Protein AF-A0A0S4JEV9-F1 (afdb_monomer_lite)

Secondary structure (DSSP, 8-state):
-BS-SSTT-S----EEEEETTEEEEEETTEEEEEEEGGGEEEEEEE--SSSSEEEEEEEEEEEEEETTEEEEEEEEEEE-S------------HHHHHHHHHHHHHHHHHHHHHHHHHHHHHHHHH--PEE---TT-EEEEESSSSEEEEEE-SSEEEE-SSSS-EEEEGGGEEEEEEE---TT-SEEEEEEEETT-S--EEEEEEEGGGHHHHHHHHHHHT--EEE-SS---HHHHHHHHHH-TT--TTSTTSGGGGS--S---------------------------------------------------------HHHHHHHHHHHHHHT---------PPP------------PPPP----------------------------PPPPPPP--

Structure (mmCIF, N/CA/C/O backbone):
data_AF-A0A0S4JEV9-F1
#
_entry.id   AF-A0A0S4JEV9-F1
#
loop_
_atom_site.group_PDB
_atom_site.id
_atom_site.type_symbol
_atom_site.label_atom_id
_atom_site.label_alt_id
_atom_site.label_comp_id
_atom_site.label_asym_id
_atom_site.label_entity_id
_atom_site.label_seq_id
_atom_site.pdbx_PDB_ins_code
_atom_site.Cartn_x
_atom_site.Cartn_y
_atom_site.Cartn_z
_atom_site.occupancy
_atom_site.B_iso_or_equiv
_atom_site.auth_seq_id
_atom_site.auth_comp_id
_atom_site.auth_asym_id
_atom_site.auth_atom_id
_atom_site.pdbx_PDB_model_num
ATOM 1 N N . MET A 1 1 ? -13.448 4.522 10.150 1.00 85.50 1 MET A N 1
ATOM 2 C CA . MET A 1 1 ? -13.399 4.263 8.690 1.00 85.50 1 MET A CA 1
ATOM 3 C C . MET A 1 1 ? -12.930 5.516 7.967 1.00 85.50 1 MET A C 1
ATOM 5 O O . MET A 1 1 ? -13.384 6.604 8.314 1.00 85.50 1 MET A O 1
ATOM 9 N N . ARG A 1 2 ? -12.052 5.365 6.975 1.00 87.81 2 ARG A N 1
ATOM 10 C CA . ARG A 1 2 ? -11.602 6.427 6.069 1.00 87.81 2 ARG A CA 1
ATOM 11 C C . ARG A 1 2 ? -11.598 5.922 4.607 1.00 87.81 2 ARG A C 1
ATOM 13 O O . ARG A 1 2 ? -11.294 4.747 4.413 1.00 87.81 2 ARG A O 1
ATOM 20 N N . PRO A 1 3 ? -11.925 6.766 3.609 1.00 85.69 3 PRO A N 1
ATOM 21 C CA . PRO A 1 3 ? -12.433 8.131 3.769 1.00 85.69 3 PRO A CA 1
ATOM 22 C C . PRO A 1 3 ? -13.805 8.159 4.466 1.00 85.69 3 PRO A C 1
ATOM 24 O O . PRO A 1 3 ? -14.508 7.153 4.534 1.00 85.69 3 PRO A O 1
ATOM 27 N N . ALA A 1 4 ? -14.164 9.300 5.061 1.00 81.88 4 ALA A N 1
ATOM 28 C CA . ALA A 1 4 ? -15.443 9.437 5.753 1.00 81.88 4 ALA A CA 1
ATOM 29 C C . ALA A 1 4 ? -16.603 9.487 4.732 1.00 81.88 4 ALA A C 1
ATOM 31 O O . ALA A 1 4 ? -16.530 10.271 3.781 1.00 81.88 4 ALA A O 1
ATOM 32 N N . PRO A 1 5 ? -17.698 8.723 4.924 1.00 70.25 5 PRO A N 1
ATOM 33 C CA . PRO A 1 5 ? -18.833 8.702 3.991 1.00 70.25 5 PRO A CA 1
ATOM 34 C C . PRO A 1 5 ? -19.598 10.025 3.904 1.00 70.25 5 PRO A C 1
ATOM 36 O O . PRO A 1 5 ? -20.276 10.296 2.913 1.00 70.25 5 PRO A O 1
ATOM 39 N N . VAL A 1 6 ? -19.513 10.848 4.949 1.00 67.19 6 VAL A N 1
ATOM 40 C CA . VAL A 1 6 ? -20.188 12.143 5.042 1.00 67.19 6 VAL A CA 1
ATOM 41 C C . VAL A 1 6 ? -19.134 13.236 5.166 1.00 67.19 6 VAL A C 1
ATOM 43 O O . VAL A 1 6 ? -18.295 13.207 6.066 1.00 67.19 6 VAL A O 1
ATOM 46 N N . THR A 1 7 ? -19.185 14.210 4.258 1.00 56.88 7 THR A N 1
ATOM 47 C CA . THR A 1 7 ? -18.283 15.365 4.241 1.00 56.88 7 THR A CA 1
ATOM 48 C C . THR A 1 7 ? -18.391 16.155 5.552 1.00 56.88 7 THR A C 1
ATOM 50 O O . THR A 1 7 ? -19.495 16.501 5.965 1.00 56.88 7 THR A O 1
ATOM 53 N N . GLY A 1 8 ? -17.257 16.462 6.191 1.00 53.31 8 GLY A N 1
ATOM 54 C CA . GLY A 1 8 ? -17.187 17.373 7.344 1.00 53.31 8 GLY A CA 1
ATOM 55 C C . GLY A 1 8 ? -17.190 16.727 8.735 1.00 53.31 8 GLY A C 1
ATOM 56 O O . GLY A 1 8 ? -17.093 17.451 9.718 1.00 53.31 8 GLY A O 1
ATOM 57 N N . LYS A 1 9 ? -17.261 15.393 8.853 1.00 54.34 9 LYS A N 1
ATOM 58 C CA . LYS A 1 9 ? -17.031 14.693 10.131 1.00 54.34 9 LYS A CA 1
ATOM 59 C C . LYS A 1 9 ? -15.761 13.850 10.053 1.00 54.34 9 LYS A C 1
ATOM 61 O O . LYS A 1 9 ? -15.729 12.854 9.331 1.00 54.34 9 LYS A O 1
ATOM 66 N N . GLN A 1 10 ? -14.727 14.242 10.799 1.00 52.81 10 GLN A N 1
ATOM 67 C CA . GLN A 1 10 ? -13.609 13.348 11.102 1.00 52.81 10 GLN A CA 1
ATOM 68 C C . GLN A 1 10 ? -14.100 12.193 11.990 1.00 52.81 10 GLN A C 1
ATOM 70 O O . GLN A 1 10 ? -14.986 12.375 12.823 1.00 52.81 10 GLN A O 1
ATOM 75 N N . GLY A 1 11 ? -13.541 10.997 11.786 1.00 60.56 11 GLY A N 1
ATOM 76 C CA . GLY A 1 11 ? -13.763 9.849 12.668 1.00 60.56 11 GLY A CA 1
ATOM 77 C C . GLY A 1 11 ? -15.149 9.207 12.558 1.00 60.56 11 GLY A C 1
ATOM 78 O O . GLY A 1 11 ? -15.899 9.159 13.531 1.00 60.56 11 GLY A O 1
ATOM 79 N N . PHE A 1 12 ? -15.498 8.660 11.387 1.00 75.00 12 PHE A N 1
ATOM 80 C CA . PHE A 1 12 ? -16.708 7.844 11.252 1.00 75.00 12 PHE A CA 1
ATOM 81 C C . PHE A 1 12 ? -16.519 6.501 11.983 1.00 75.00 12 PHE A C 1
ATOM 83 O O . PHE A 1 12 ? -15.891 5.574 11.453 1.00 75.00 12 PHE A O 1
ATOM 90 N N . LYS A 1 13 ? -17.010 6.443 13.230 1.00 85.94 13 LYS A N 1
ATOM 91 C CA . LYS A 1 13 ? -16.994 5.264 14.110 1.00 85.94 13 LYS A CA 1
ATOM 92 C C . LYS A 1 13 ? -18.198 4.366 13.826 1.00 85.94 13 LYS A C 1
ATOM 94 O O . LYS A 1 13 ? -19.297 4.851 13.545 1.00 85.94 13 LYS A O 1
ATOM 99 N N . GLY A 1 14 ? -17.985 3.061 13.888 1.00 90.25 14 GLY A N 1
ATOM 100 C CA . GLY A 1 14 ? -18.983 2.051 13.561 1.00 90.25 14 GLY A CA 1
ATOM 101 C C . GLY A 1 14 ? -18.401 0.647 13.669 1.00 90.25 14 GLY A C 1
ATOM 102 O O . GLY A 1 14 ? -17.211 0.498 13.948 1.00 90.25 14 GLY A O 1
ATOM 103 N N . ASN A 1 15 ? -19.243 -0.352 13.436 1.00 92.12 15 ASN A N 1
ATOM 104 C CA . ASN A 1 15 ? -18.895 -1.762 13.539 1.00 92.12 15 ASN A CA 1
ATOM 105 C C . ASN A 1 15 ? -18.700 -2.350 12.142 1.00 92.12 15 ASN A C 1
ATOM 107 O O . ASN A 1 15 ? -19.473 -2.058 11.227 1.00 92.12 15 ASN A O 1
ATOM 111 N N . LEU A 1 16 ? -17.671 -3.181 11.985 1.00 94.06 16 LEU A N 1
ATOM 112 C CA . LEU A 1 16 ? -17.414 -3.933 10.763 1.00 94.06 16 LEU A CA 1
ATOM 113 C C . LEU A 1 16 ? -17.809 -5.395 10.982 1.00 94.06 16 LEU A C 1
ATOM 115 O O . LEU A 1 16 ? -17.288 -6.055 11.875 1.00 94.06 16 LEU A O 1
ATOM 119 N N . GLU A 1 17 ? -18.719 -5.893 10.155 1.00 94.25 17 GLU A N 1
ATOM 120 C CA . GLU A 1 17 ? -19.277 -7.241 10.243 1.00 94.25 17 GLU A CA 1
ATOM 121 C C . GLU A 1 17 ? -18.925 -8.052 8.989 1.00 94.25 17 GLU A C 1
ATOM 123 O O . GLU A 1 17 ? -18.920 -7.535 7.866 1.00 94.25 17 GLU A O 1
ATOM 128 N N . ILE A 1 18 ? -18.628 -9.337 9.191 1.00 95.31 18 ILE A N 1
ATOM 129 C CA . ILE A 1 18 ? -18.355 -10.314 8.132 1.00 95.31 18 ILE A CA 1
ATOM 130 C C . ILE A 1 18 ? -19.666 -11.006 7.758 1.00 95.31 18 ILE A C 1
ATOM 132 O O . ILE A 1 18 ? -20.362 -11.540 8.620 1.00 95.31 18 ILE A O 1
ATOM 136 N N . HIS A 1 19 ? -19.987 -11.020 6.468 1.00 94.62 19 HIS A N 1
ATOM 137 C CA . HIS A 1 19 ? -21.111 -11.757 5.898 1.00 94.62 19 HIS A CA 1
ATOM 138 C C . HIS A 1 19 ? -20.616 -12.727 4.821 1.00 94.62 19 HIS A C 1
ATOM 140 O O . HIS A 1 19 ? -19.492 -12.622 4.346 1.00 94.62 19 HIS A O 1
ATOM 146 N N . GLU A 1 20 ? -21.482 -13.634 4.367 1.00 91.69 20 GLU A N 1
ATOM 147 C CA . GLU A 1 20 ? -21.152 -14.616 3.318 1.00 91.69 20 GLU A CA 1
ATOM 148 C C . GLU A 1 20 ? -20.650 -13.964 2.014 1.00 91.69 20 GLU A C 1
ATOM 150 O O . GLU A 1 20 ? -19.778 -14.496 1.331 1.00 91.69 20 GLU A O 1
ATOM 155 N N . ASN A 1 21 ? -21.177 -12.783 1.675 1.00 92.81 21 ASN A N 1
ATOM 156 C CA . ASN A 1 21 ? -20.992 -12.166 0.357 1.00 92.81 21 ASN A CA 1
ATOM 157 C C . ASN A 1 21 ? -20.037 -10.962 0.389 1.00 92.81 21 ASN A C 1
ATOM 159 O O . ASN A 1 21 ? -19.720 -10.387 -0.660 1.00 92.81 21 ASN A O 1
ATOM 163 N N . GLY A 1 22 ? -19.653 -10.508 1.580 1.00 94.50 22 GLY A N 1
ATOM 164 C CA . GLY A 1 22 ? -18.969 -9.237 1.750 1.00 94.50 22 GLY A CA 1
ATOM 165 C C . GLY A 1 22 ? -18.832 -8.790 3.198 1.00 94.50 22 GLY A C 1
ATOM 166 O O . GLY A 1 22 ? -19.201 -9.488 4.137 1.00 94.50 22 GLY A O 1
ATOM 167 N N . LEU A 1 23 ? -18.315 -7.580 3.357 1.00 95.12 23 LEU A N 1
ATOM 168 C CA . LEU A 1 23 ? -18.254 -6.863 4.620 1.00 95.12 23 LEU A CA 1
ATOM 169 C C . LEU A 1 23 ? -19.391 -5.852 4.696 1.00 95.12 23 LEU A C 1
ATOM 171 O O . LEU A 1 23 ? -19.733 -5.226 3.692 1.00 95.12 23 LEU A O 1
ATOM 175 N N . ARG A 1 24 ? -19.924 -5.643 5.895 1.00 94.31 24 ARG A N 1
ATOM 176 C CA . ARG A 1 24 ? -20.863 -4.560 6.178 1.00 94.31 24 ARG A CA 1
ATOM 177 C C . ARG A 1 24 ? -20.286 -3.667 7.256 1.00 94.31 24 ARG A C 1
ATOM 179 O O . ARG A 1 24 ? -19.994 -4.126 8.353 1.00 94.31 24 ARG A O 1
ATOM 186 N N . PHE A 1 25 ? -20.154 -2.383 6.955 1.00 93.31 25 PHE A N 1
ATOM 187 C CA . PHE A 1 25 ? -19.841 -1.375 7.954 1.00 93.31 25 PHE A CA 1
ATOM 188 C C . PHE A 1 25 ? -21.123 -0.663 8.381 1.00 93.31 25 PHE A C 1
ATOM 190 O O . PHE A 1 25 ? -21.765 0.007 7.569 1.00 93.31 25 PHE A O 1
ATOM 197 N N . SER A 1 26 ? -21.503 -0.799 9.648 1.00 90.88 26 SER A N 1
ATOM 198 C CA . SER A 1 26 ? -22.681 -0.162 10.233 1.00 90.88 26 SER A CA 1
ATOM 199 C C . SER A 1 26 ? -22.262 0.968 11.176 1.00 90.88 26 SER A C 1
ATOM 201 O O . SER A 1 26 ? -21.322 0.851 11.956 1.00 90.88 26 SER A O 1
ATOM 203 N N . SER A 1 27 ? -22.945 2.108 11.108 1.00 86.88 27 SER A N 1
ATOM 204 C CA . SER A 1 27 ? -22.713 3.232 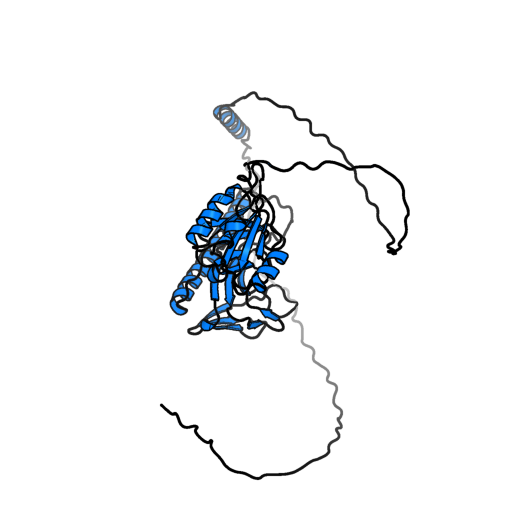12.017 1.00 86.88 27 SER A CA 1
ATOM 205 C C . SER A 1 27 ? -24.030 3.918 12.333 1.00 86.88 27 SER A C 1
ATOM 207 O O . SER A 1 27 ? -24.951 3.926 11.522 1.00 86.88 27 SER A O 1
ATOM 209 N N . ILE A 1 28 ? -24.109 4.539 13.507 1.00 81.00 28 ILE A N 1
ATOM 210 C CA . ILE A 1 28 ? -25.287 5.299 13.945 1.00 81.00 28 ILE A CA 1
ATOM 211 C C . ILE A 1 28 ? -25.513 6.525 13.040 1.00 81.00 28 ILE A C 1
ATOM 213 O O . ILE A 1 28 ? -26.638 6.995 12.888 1.00 81.00 28 ILE A O 1
ATOM 217 N N . ALA A 1 29 ? -24.446 7.057 12.436 1.00 77.31 29 ALA A N 1
ATOM 218 C CA . ALA A 1 29 ? -24.474 8.348 11.758 1.00 77.31 29 ALA A CA 1
ATOM 219 C C . ALA A 1 29 ? -24.713 8.283 10.237 1.00 77.31 29 ALA A C 1
ATOM 221 O O . ALA A 1 29 ? -24.948 9.333 9.637 1.00 77.31 29 ALA A O 1
ATOM 222 N N . ALA A 1 30 ? -24.656 7.110 9.598 1.00 78.00 30 ALA A N 1
ATOM 223 C CA . ALA A 1 30 ? -24.976 6.977 8.174 1.00 78.00 30 ALA A CA 1
ATOM 224 C C . ALA A 1 30 ? -25.552 5.600 7.834 1.00 78.00 30 ALA A C 1
ATOM 226 O O . ALA A 1 30 ? -25.556 4.687 8.655 1.00 78.00 30 ALA A O 1
ATOM 227 N N . ALA A 1 31 ? -26.035 5.470 6.598 1.00 84.88 31 ALA A N 1
ATOM 228 C CA . ALA A 1 31 ? -26.475 4.192 6.058 1.00 84.88 31 ALA A CA 1
ATOM 229 C C . ALA A 1 31 ? -25.335 3.154 6.101 1.00 84.88 31 ALA A C 1
ATOM 231 O O . ALA A 1 31 ? -24.169 3.533 5.938 1.00 84.88 31 ALA A O 1
ATOM 232 N N . PRO A 1 32 ? -25.662 1.865 6.304 1.00 89.00 32 PRO A N 1
ATOM 233 C CA . PRO A 1 32 ? -24.666 0.806 6.266 1.00 89.00 32 PRO A CA 1
ATOM 234 C C . PRO A 1 32 ? -23.995 0.753 4.892 1.00 89.00 32 PRO A C 1
ATOM 236 O O . PRO A 1 32 ? -24.637 0.975 3.863 1.00 89.00 32 PRO A O 1
ATOM 239 N N . ILE A 1 33 ? -22.697 0.471 4.892 1.00 91.06 33 ILE A N 1
ATOM 240 C CA . ILE A 1 33 ? -21.872 0.395 3.688 1.00 91.06 33 ILE A CA 1
ATOM 241 C C . ILE A 1 33 ? -21.503 -1.060 3.458 1.00 91.06 33 ILE A C 1
ATOM 243 O O . ILE A 1 33 ? -20.850 -1.675 4.300 1.00 91.06 33 ILE A O 1
ATOM 247 N N . ASP A 1 34 ? -21.899 -1.579 2.301 1.00 93.62 34 ASP A N 1
ATOM 248 C CA . ASP A 1 34 ? -21.665 -2.966 1.916 1.00 93.62 34 ASP A CA 1
ATOM 249 C C . ASP A 1 34 ? -20.508 -3.051 0.918 1.00 93.62 34 ASP A C 1
ATOM 251 O O . ASP A 1 34 ? -20.527 -2.411 -0.136 1.00 93.62 34 ASP A O 1
ATOM 255 N N . ILE A 1 35 ? -19.506 -3.865 1.242 1.00 95.12 35 ILE A N 1
ATOM 256 C CA . ILE A 1 35 ? -18.326 -4.117 0.415 1.00 95.12 35 ILE A CA 1
ATOM 257 C C . ILE A 1 35 ? -18.345 -5.584 -0.002 1.00 95.12 35 ILE A C 1
ATOM 259 O O . ILE A 1 35 ? -18.065 -6.478 0.792 1.00 95.12 35 ILE A O 1
ATOM 263 N N . LEU A 1 36 ? -18.673 -5.843 -1.264 1.00 95.12 36 LEU A N 1
ATOM 264 C CA . LEU A 1 36 ? -18.756 -7.198 -1.811 1.00 95.12 36 LEU A CA 1
ATOM 265 C C . LEU A 1 36 ? -17.367 -7.813 -2.004 1.00 95.12 36 LEU A C 1
ATOM 267 O O . LEU A 1 36 ? -16.492 -7.184 -2.603 1.00 95.12 36 LEU A O 1
ATOM 271 N N . TYR A 1 37 ? -17.193 -9.085 -1.632 1.00 95.31 37 TYR A N 1
ATOM 272 C CA . TYR A 1 37 ? -15.927 -9.799 -1.850 1.00 95.31 37 TYR A CA 1
ATOM 273 C C . TYR A 1 37 ? -15.534 -9.881 -3.326 1.00 95.31 37 TYR A C 1
ATOM 275 O O . TYR A 1 37 ? -14.351 -9.844 -3.654 1.00 95.31 37 TYR A O 1
ATOM 283 N N . SER A 1 38 ? -16.500 -9.930 -4.244 1.00 94.81 38 SER A N 1
ATOM 284 C CA . SER A 1 38 ? -16.231 -9.941 -5.688 1.00 94.81 38 SER A CA 1
ATOM 285 C C . SER A 1 38 ? -15.448 -8.707 -6.160 1.00 94.81 38 SER A C 1
ATOM 287 O O . SER A 1 38 ? -14.592 -8.828 -7.049 1.00 94.81 38 SER A O 1
ATOM 289 N N . ASN A 1 39 ? -15.702 -7.552 -5.532 1.00 95.38 39 ASN A N 1
ATOM 290 C CA . ASN A 1 39 ? -15.063 -6.277 -5.841 1.00 95.38 39 ASN A CA 1
ATOM 291 C C . ASN A 1 39 ? -13.790 -6.021 -5.020 1.00 95.38 39 ASN A C 1
ATOM 293 O O . ASN A 1 39 ? -13.049 -5.099 -5.338 1.00 95.38 39 ASN A O 1
ATOM 297 N N . VAL A 1 40 ? -13.490 -6.831 -4.001 1.00 95.69 40 VAL A N 1
ATOM 298 C CA . VAL A 1 40 ? -12.237 -6.689 -3.249 1.00 95.69 40 VAL A CA 1
ATOM 299 C C . VAL A 1 40 ? -11.064 -7.199 -4.078 1.00 95.69 40 VAL A C 1
ATOM 301 O O . VAL A 1 40 ? -11.058 -8.339 -4.571 1.00 95.69 40 VAL A O 1
ATOM 304 N N . ARG A 1 41 ? -10.050 -6.347 -4.208 1.00 94.62 41 ARG A N 1
ATOM 305 C CA . ARG A 1 41 ? -8.767 -6.673 -4.813 1.00 94.62 41 ARG A CA 1
ATOM 306 C C . ARG A 1 41 ? -7.830 -7.263 -3.765 1.00 94.62 41 ARG A C 1
ATOM 308 O O . ARG A 1 41 ? -7.560 -8.459 -3.856 1.00 94.62 41 ARG A O 1
ATOM 315 N N . HIS A 1 42 ? -7.459 -6.480 -2.753 1.00 94.75 42 HIS A N 1
ATOM 316 C CA . HIS A 1 42 ? -6.600 -6.909 -1.646 1.00 94.75 42 HIS A CA 1
ATOM 317 C C . HIS A 1 42 ? -7.211 -6.544 -0.295 1.00 94.75 42 HIS A C 1
ATOM 319 O O . HIS A 1 42 ? -7.798 -5.473 -0.136 1.00 94.75 42 HIS A O 1
ATOM 325 N N . PHE A 1 43 ? -7.032 -7.437 0.674 1.00 95.38 43 PHE A N 1
ATOM 326 C CA . PHE A 1 43 ? -7.171 -7.130 2.091 1.00 95.38 43 PHE A CA 1
ATOM 327 C C . PHE A 1 43 ? -5.771 -6.975 2.662 1.00 95.38 43 PHE A C 1
ATOM 329 O O . PHE A 1 43 ? -4.956 -7.872 2.485 1.00 95.38 43 PHE A O 1
ATOM 336 N N . ILE A 1 44 ? -5.501 -5.863 3.330 1.00 94.75 44 ILE A N 1
ATOM 337 C CA . ILE A 1 44 ? -4.208 -5.552 3.932 1.00 94.75 44 ILE A CA 1
ATOM 338 C C . ILE A 1 44 ? -4.457 -5.318 5.413 1.00 94.75 44 ILE A C 1
ATOM 340 O O . ILE A 1 44 ? -5.293 -4.492 5.775 1.00 94.75 44 ILE A O 1
ATOM 344 N N . PHE A 1 45 ? -3.762 -6.055 6.267 1.00 93.25 45 PHE A N 1
ATOM 345 C CA . PHE A 1 45 ? -3.820 -5.865 7.705 1.00 93.25 45 PHE A CA 1
ATOM 346 C C . PHE A 1 45 ? -2.460 -5.405 8.218 1.00 93.25 45 PHE A C 1
ATOM 348 O O . PHE A 1 45 ? -1.504 -6.174 8.211 1.00 93.25 45 PHE A O 1
ATOM 355 N N . GLU A 1 46 ? -2.398 -4.160 8.678 1.00 91.25 46 GLU A N 1
ATOM 356 C CA . GLU A 1 46 ? -1.223 -3.541 9.280 1.00 91.25 46 GLU A CA 1
ATOM 357 C C . GLU A 1 46 ? -1.411 -3.510 10.807 1.00 91.25 46 GLU A C 1
ATOM 359 O O . GLU A 1 46 ? -2.205 -2.706 11.315 1.00 91.25 46 GLU A O 1
ATOM 364 N N . PRO A 1 47 ? -0.760 -4.428 11.549 1.00 89.06 47 PRO A N 1
ATOM 365 C CA . PRO A 1 47 ? -0.762 -4.397 13.001 1.00 89.06 47 PRO A CA 1
ATOM 366 C C . PRO A 1 47 ? 0.008 -3.177 13.494 1.00 89.06 47 PRO A C 1
ATOM 368 O O . PRO A 1 47 ? 1.004 -2.766 12.898 1.00 89.06 47 PRO A O 1
ATOM 371 N N . SER A 1 48 ? -0.415 -2.643 14.630 1.00 83.38 48 SER A N 1
ATOM 372 C CA . SER A 1 48 ? 0.319 -1.571 15.278 1.00 83.38 48 SER A CA 1
ATOM 373 C C . SER A 1 48 ? 1.553 -2.113 15.991 1.00 83.38 48 SER A C 1
ATOM 375 O O . SER A 1 48 ? 1.421 -2.926 16.905 1.00 83.38 48 SER A O 1
ATOM 377 N N . LYS A 1 49 ? 2.744 -1.651 15.601 1.00 74.88 49 LYS A N 1
ATOM 378 C CA . LYS A 1 49 ? 3.988 -1.847 16.370 1.00 74.88 49 LYS A CA 1
ATOM 379 C C . LYS A 1 49 ? 4.445 -0.530 16.993 1.00 74.88 49 LYS A C 1
ATOM 381 O O . LYS A 1 49 ? 4.501 -0.408 18.205 1.00 74.88 49 LYS A O 1
ATOM 386 N N . SER A 1 50 ? 4.723 0.450 16.142 1.00 66.19 50 SER A N 1
ATOM 387 C CA . SER A 1 50 ? 5.135 1.818 16.490 1.00 66.19 50 SER A CA 1
ATOM 388 C C . SER A 1 50 ? 4.180 2.875 15.925 1.00 66.19 50 SER A C 1
ATOM 390 O O . SER A 1 50 ? 4.393 4.074 16.091 1.00 66.19 50 SER A O 1
ATOM 392 N N . THR A 1 51 ? 3.139 2.438 15.216 1.00 70.50 51 THR A N 1
ATOM 393 C CA . THR A 1 51 ? 2.139 3.296 14.591 1.00 70.50 51 THR A CA 1
ATOM 394 C C . THR A 1 51 ? 1.005 3.598 15.570 1.00 70.50 51 THR A C 1
ATOM 396 O O . THR A 1 51 ? 0.728 2.847 16.496 1.00 70.50 51 THR A O 1
ATOM 399 N N . LEU A 1 52 ? 0.315 4.724 15.383 1.00 80.50 52 LEU A N 1
ATOM 400 C CA . LEU A 1 52 ? -0.734 5.161 16.318 1.00 80.50 52 LEU A CA 1
ATOM 401 C C . LEU A 1 52 ? -2.024 4.328 16.221 1.00 80.50 52 LEU A C 1
ATOM 403 O O . LEU A 1 52 ? -2.910 4.452 17.071 1.00 80.50 52 LEU A O 1
ATOM 407 N N . ALA A 1 53 ? -2.168 3.518 15.170 1.00 86.19 53 ALA A N 1
ATOM 408 C CA . ALA A 1 53 ? -3.400 2.816 14.854 1.00 86.19 53 ALA A CA 1
ATOM 409 C C . ALA A 1 53 ? -3.137 1.458 14.203 1.00 86.19 53 ALA A C 1
ATOM 411 O O . ALA A 1 53 ? -2.254 1.300 13.365 1.00 86.19 53 ALA A O 1
ATOM 412 N N . THR A 1 54 ? -3.991 0.497 14.541 1.00 90.94 54 THR A N 1
ATOM 413 C CA . THR A 1 54 ? -4.090 -0.786 13.841 1.00 90.94 54 THR A CA 1
ATOM 414 C C . THR A 1 54 ? -5.029 -0.625 12.649 1.00 90.94 54 THR A C 1
ATOM 416 O O . THR A 1 54 ? -6.139 -0.110 12.819 1.00 90.94 54 THR A O 1
ATOM 419 N N . ILE A 1 55 ? -4.616 -1.040 11.447 1.00 92.88 55 ILE A N 1
ATOM 420 C CA . ILE A 1 55 ? -5.334 -0.735 10.200 1.00 92.88 55 ILE A CA 1
ATOM 421 C C . ILE A 1 55 ? -5.692 -2.017 9.442 1.00 92.88 55 ILE A C 1
ATOM 423 O O . ILE A 1 55 ? -4.841 -2.832 9.108 1.00 92.88 55 ILE A O 1
ATOM 427 N N . LEU A 1 56 ? -6.968 -2.158 9.086 1.00 94.31 56 LEU A N 1
ATOM 428 C CA . LEU A 1 56 ? -7.449 -3.063 8.047 1.00 94.31 56 LEU A CA 1
ATOM 429 C C . LEU A 1 56 ? -7.815 -2.237 6.812 1.00 94.31 56 LEU A C 1
ATOM 431 O O . LEU A 1 56 ? -8.818 -1.520 6.798 1.00 94.31 56 LEU A O 1
ATOM 435 N N . HIS A 1 57 ? -7.012 -2.341 5.767 1.00 95.19 57 HIS A N 1
ATOM 436 C CA . HIS A 1 57 ? -7.222 -1.658 4.503 1.00 95.19 57 HIS A CA 1
ATOM 437 C C . HIS A 1 57 ? -7.766 -2.611 3.434 1.00 95.19 57 HIS A C 1
ATOM 439 O O . HIS A 1 57 ? -7.389 -3.778 3.336 1.00 95.19 57 HIS A O 1
ATOM 445 N N . VAL A 1 58 ? -8.687 -2.101 2.626 1.00 95.75 58 VAL A N 1
ATOM 446 C CA . VAL A 1 58 ? -9.375 -2.810 1.556 1.00 95.75 58 VAL A CA 1
ATOM 447 C C . VAL A 1 58 ? -9.201 -2.008 0.278 1.00 95.75 58 VAL A C 1
ATOM 449 O O . VAL A 1 58 ? -9.700 -0.887 0.173 1.00 95.75 58 VAL A O 1
ATOM 452 N N . THR A 1 59 ? -8.537 -2.612 -0.701 1.00 95.62 59 THR A N 1
ATOM 453 C CA . THR A 1 59 ? -8.466 -2.070 -2.060 1.00 95.62 59 THR A CA 1
ATOM 454 C C . THR A 1 59 ? -9.532 -2.729 -2.922 1.00 95.62 59 THR A C 1
ATOM 456 O O . THR A 1 59 ? -9.775 -3.939 -2.842 1.00 95.62 59 THR A O 1
ATOM 459 N N . LEU A 1 60 ? -10.195 -1.940 -3.756 1.00 95.62 60 LEU A N 1
ATOM 460 C CA . LEU A 1 60 ? -11.269 -2.386 -4.630 1.00 95.62 60 LEU A CA 1
ATOM 461 C C . LEU A 1 60 ? -10.782 -2.490 -6.074 1.00 95.62 60 LEU A C 1
ATOM 463 O O . LEU A 1 60 ? -9.896 -1.767 -6.515 1.00 95.62 60 LEU A O 1
ATOM 467 N N . LYS A 1 61 ? -11.390 -3.396 -6.840 1.00 94.69 61 LYS A N 1
ATOM 468 C CA . LYS A 1 61 ? -11.156 -3.502 -8.287 1.00 94.69 61 LYS A CA 1
ATOM 469 C C . LYS A 1 61 ? -11.842 -2.369 -9.039 1.00 94.69 61 LYS A C 1
ATOM 471 O O . LYS A 1 61 ? -11.317 -1.868 -10.026 1.00 94.69 61 LYS A O 1
ATOM 476 N N . GLN A 1 62 ? -13.048 -2.015 -8.601 1.00 94.50 62 GLN A N 1
ATOM 477 C CA . GLN A 1 62 ? -13.836 -0.921 -9.146 1.00 94.50 62 GLN A CA 1
ATOM 478 C C . GLN A 1 62 ? -14.165 0.076 -8.031 1.00 94.50 62 GLN A C 1
ATOM 480 O O . GLN A 1 62 ? -14.640 -0.354 -6.971 1.00 94.50 62 GLN A O 1
ATOM 485 N N . PRO A 1 63 ? -13.978 1.389 -8.267 1.00 93.75 63 PRO A N 1
ATOM 486 C CA . PRO A 1 63 ? -14.328 2.411 -7.292 1.00 93.75 63 PRO A CA 1
ATOM 487 C C . PRO A 1 63 ? -15.809 2.337 -6.927 1.00 93.75 63 PRO A C 1
ATOM 489 O O . PRO A 1 63 ? -16.676 2.273 -7.804 1.00 93.75 63 PRO A O 1
ATOM 492 N N . MET A 1 64 ? -16.108 2.404 -5.634 1.00 92.12 64 MET A N 1
ATOM 493 C CA . MET A 1 64 ? -17.472 2.485 -5.124 1.00 92.12 64 MET A CA 1
ATOM 494 C C . MET A 1 64 ? -17.823 3.913 -4.712 1.00 92.12 64 MET A C 1
ATOM 496 O O . MET A 1 64 ? -16.955 4.746 -4.447 1.00 92.12 64 MET A O 1
ATOM 500 N N . LEU A 1 65 ? -19.118 4.219 -4.679 1.00 89.75 65 LEU A N 1
ATOM 501 C CA . LEU A 1 65 ? -19.595 5.525 -4.247 1.00 89.75 65 LEU A CA 1
ATOM 502 C C . LEU A 1 65 ? -19.703 5.548 -2.719 1.00 89.75 65 LEU A C 1
ATOM 504 O O . LEU A 1 65 ? -20.504 4.818 -2.139 1.00 89.75 65 LEU A O 1
ATOM 508 N N . LEU A 1 66 ? -18.928 6.416 -2.077 1.00 85.81 66 LEU A N 1
ATOM 509 C CA . LEU A 1 66 ? -18.999 6.676 -0.648 1.00 85.81 66 LEU A CA 1
ATOM 510 C C . LEU A 1 66 ? -19.519 8.105 -0.436 1.00 85.81 66 LEU A C 1
ATOM 512 O O . LEU A 1 66 ? -18.799 9.096 -0.593 1.00 85.81 66 LEU A O 1
ATOM 516 N N . GLY A 1 67 ? -20.819 8.223 -0.162 1.00 82.19 67 GLY A N 1
ATOM 517 C CA . GLY A 1 67 ? -21.501 9.517 -0.113 1.00 82.19 67 GLY A CA 1
ATOM 518 C C . GLY A 1 67 ? -21.493 10.212 -1.476 1.00 82.19 67 GLY A C 1
ATOM 519 O O . GLY A 1 67 ? -22.223 9.817 -2.378 1.00 82.19 67 GLY A O 1
ATOM 520 N N . LYS A 1 68 ? -20.677 11.265 -1.626 1.00 83.38 68 LYS A N 1
ATOM 521 C CA 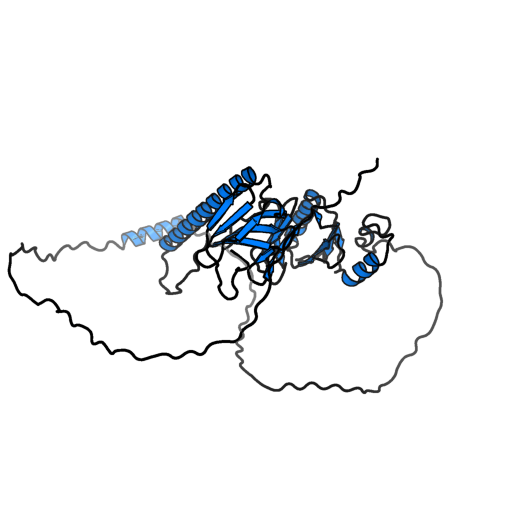. LYS A 1 68 ? -20.522 12.018 -2.889 1.00 83.38 68 LYS A CA 1
ATOM 522 C C . LYS A 1 68 ? -19.228 11.705 -3.645 1.00 83.38 68 LYS A C 1
ATOM 524 O O . LYS A 1 68 ? -19.081 12.148 -4.781 1.00 83.38 68 LYS A O 1
ATOM 529 N N . LYS A 1 69 ? -18.278 11.000 -3.026 1.00 86.69 69 LYS A N 1
ATOM 530 C CA . LYS A 1 69 ? -16.957 10.733 -3.608 1.00 86.69 69 LYS A CA 1
ATOM 531 C C . LYS A 1 69 ? -16.878 9.282 -4.070 1.00 86.69 69 LYS A C 1
ATOM 533 O O . LYS A 1 69 ? -17.389 8.389 -3.401 1.00 86.69 69 LYS A O 1
ATOM 538 N N . LYS A 1 70 ? -16.248 9.050 -5.221 1.00 91.69 70 LYS A N 1
ATOM 539 C CA . LYS A 1 70 ? -15.848 7.702 -5.636 1.00 91.69 70 LYS A CA 1
ATOM 540 C C . LYS A 1 70 ? -14.538 7.362 -4.941 1.00 91.69 70 LYS A C 1
ATOM 542 O O . LYS A 1 70 ? -13.659 8.215 -4.874 1.00 91.69 70 LYS A O 1
ATOM 547 N N . THR A 1 71 ? -14.436 6.152 -4.416 1.00 91.44 71 THR A N 1
ATOM 548 C CA . THR A 1 71 ? -13.241 5.668 -3.729 1.00 91.44 71 THR A CA 1
ATOM 549 C C . THR A 1 71 ? -13.069 4.180 -3.997 1.00 91.44 71 THR A C 1
ATOM 551 O O . THR A 1 71 ? -14.034 3.417 -4.007 1.00 91.44 71 THR A O 1
ATOM 554 N N . ASP A 1 72 ? -11.844 3.788 -4.287 1.00 94.31 72 ASP A N 1
ATOM 555 C CA . ASP A 1 72 ? -11.362 2.420 -4.452 1.00 94.31 72 ASP A CA 1
ATOM 556 C C . ASP A 1 72 ? -10.522 1.952 -3.259 1.00 94.31 72 ASP A C 1
ATOM 558 O O . ASP A 1 72 ? -10.271 0.759 -3.123 1.00 94.31 72 ASP A O 1
ATOM 562 N N . GLU A 1 73 ? -10.160 2.864 -2.363 1.00 93.94 73 GLU A N 1
ATOM 563 C CA . GLU A 1 73 ? -9.381 2.588 -1.165 1.00 93.94 73 GLU A CA 1
ATOM 564 C C . GLU A 1 73 ? -10.173 2.892 0.105 1.00 93.94 73 GLU A C 1
ATOM 566 O O . GLU A 1 73 ? -10.630 4.012 0.345 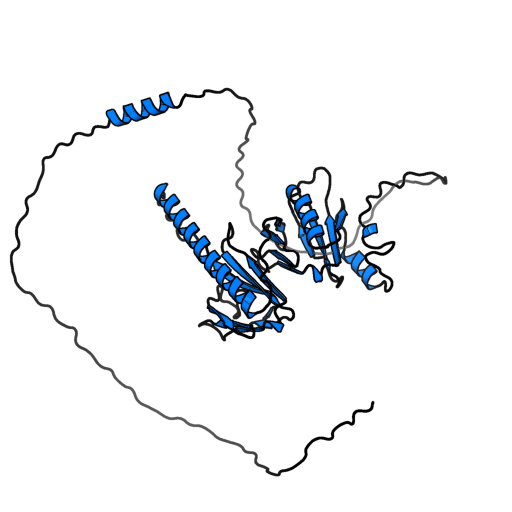1.00 93.94 73 GLU A O 1
ATOM 571 N N . ILE A 1 74 ? -10.325 1.882 0.958 1.00 93.69 74 ILE A N 1
ATOM 572 C CA . ILE A 1 74 ? -11.094 1.986 2.196 1.00 93.69 74 ILE A CA 1
ATOM 573 C C . ILE A 1 74 ? -10.259 1.428 3.336 1.00 93.69 74 ILE A C 1
ATOM 575 O O . ILE A 1 74 ? -9.873 0.269 3.308 1.00 93.69 74 ILE A O 1
ATOM 579 N N . SER A 1 75 ? -10.022 2.218 4.384 1.00 93.31 75 SER A N 1
ATOM 580 C CA . SER A 1 75 ? -9.382 1.727 5.610 1.00 93.31 75 SER A CA 1
ATOM 581 C C . SER A 1 75 ? -10.314 1.783 6.816 1.00 93.31 75 SER A C 1
ATOM 583 O O . SER A 1 75 ? -10.966 2.793 7.105 1.00 93.31 75 SER A O 1
ATOM 585 N N . PHE A 1 76 ? -10.320 0.701 7.576 1.00 93.19 76 PHE A N 1
ATOM 586 C CA . PHE A 1 76 ? -10.861 0.617 8.921 1.00 93.19 76 PHE A CA 1
ATOM 587 C C . PHE A 1 76 ? -9.681 0.642 9.878 1.00 93.19 76 PHE A C 1
ATOM 589 O O . PHE A 1 76 ? -8.729 -0.102 9.692 1.00 93.19 76 PHE A O 1
ATOM 596 N N . TYR A 1 77 ? -9.715 1.528 10.862 1.00 91.81 77 TYR A N 1
ATOM 597 C CA . TYR A 1 77 ? -8.621 1.680 11.806 1.00 91.81 77 TYR A CA 1
ATOM 598 C C . TYR A 1 77 ? -9.179 1.796 13.218 1.00 91.81 77 TYR A C 1
ATOM 600 O O . TYR A 1 77 ? -10.306 2.275 13.401 1.00 91.81 77 TYR A O 1
ATOM 608 N N . ALA A 1 78 ? -8.389 1.337 14.180 1.00 89.62 78 ALA A N 1
ATOM 609 C CA . ALA A 1 78 ? -8.604 1.543 15.600 1.00 89.62 78 ALA A CA 1
ATOM 610 C C . ALA A 1 78 ? -7.360 2.227 16.168 1.00 89.62 78 ALA A C 1
ATOM 612 O O . ALA A 1 78 ? -6.250 1.720 16.001 1.00 89.62 78 ALA A O 1
ATOM 613 N N . ASP A 1 79 ? -7.554 3.381 16.802 1.00 86.25 79 ASP A N 1
ATOM 614 C CA . ASP A 1 79 ? -6.471 4.131 17.435 1.00 86.25 79 ASP A CA 1
ATOM 615 C C . ASP A 1 79 ? -6.012 3.370 18.681 1.00 86.25 79 ASP A C 1
ATOM 617 O O . ASP A 1 79 ? -6.828 3.070 19.557 1.00 86.25 79 ASP A O 1
ATOM 621 N N . VAL A 1 80 ? -4.723 3.036 18.752 1.00 79.44 80 VAL A N 1
ATOM 622 C CA . VAL A 1 80 ? -4.115 2.229 19.827 1.00 79.44 80 VAL A CA 1
ATOM 623 C C . VAL A 1 80 ? -3.171 3.004 20.740 1.00 79.44 80 VAL A C 1
ATOM 625 O O . VAL A 1 80 ? -2.826 2.500 21.802 1.00 79.44 80 VAL A O 1
ATOM 628 N N . MET A 1 81 ? -2.894 4.269 20.422 1.00 68.38 81 MET A N 1
ATOM 629 C CA . MET A 1 81 ? -2.299 5.217 21.367 1.00 68.38 81 MET A CA 1
ATOM 630 C C . MET A 1 81 ? -3.337 6.230 21.853 1.00 68.38 81 MET A C 1
ATOM 632 O O . MET A 1 81 ? -4.203 6.666 21.091 1.00 68.38 81 MET A O 1
ATOM 636 N N . GLU A 1 82 ? -3.327 6.528 23.153 1.00 62.34 82 GLU A N 1
ATOM 637 C CA . GLU A 1 82 ? -4.106 7.639 23.695 1.00 62.34 82 GLU A CA 1
ATOM 638 C C . GLU A 1 82 ? -3.355 8.920 23.315 1.00 62.34 82 GLU A C 1
ATOM 640 O O . GLU A 1 82 ? -2.184 9.079 23.659 1.00 62.34 82 GLU A O 1
ATOM 645 N N . ALA A 1 83 ? -3.980 9.816 22.542 1.00 55.88 83 ALA A N 1
ATOM 646 C CA . ALA A 1 83 ? -3.431 11.158 22.400 1.00 55.88 83 ALA A CA 1
ATOM 647 C C . ALA A 1 83 ? -3.307 11.704 23.823 1.00 55.88 83 ALA A C 1
ATOM 649 O O . ALA A 1 83 ? -4.304 11.719 24.539 1.00 55.88 83 ALA A O 1
ATOM 650 N N . SER A 1 84 ? -2.101 12.062 24.259 1.00 52.91 84 SER A N 1
ATOM 651 C CA . SER A 1 84 ? -1.853 12.548 25.613 1.00 52.91 84 SER A CA 1
ATOM 652 C C . SER A 1 84 ? -2.588 13.877 25.826 1.00 52.91 84 SER A C 1
ATOM 654 O O . SER A 1 84 ? -2.017 14.958 25.685 1.00 52.91 84 SER A O 1
ATOM 656 N N . GLU A 1 85 ? -3.883 13.809 26.119 1.00 47.06 85 GLU A N 1
ATOM 657 C CA . GLU A 1 85 ? -4.747 14.938 26.429 1.00 47.06 85 GLU A CA 1
ATOM 658 C C . GLU A 1 85 ? -4.483 15.341 27.879 1.00 47.06 85 GLU A C 1
ATOM 660 O O . GLU A 1 85 ? -5.218 14.985 28.792 1.00 47.06 85 GLU A O 1
ATOM 665 N N . SER A 1 86 ? -3.357 16.017 28.107 1.00 43.69 86 SER A N 1
ATOM 666 C CA . SER A 1 86 ? -3.176 17.095 29.090 1.00 43.69 86 SER A CA 1
ATOM 667 C C . SER A 1 86 ? -1.685 17.301 29.343 1.00 43.69 86 SER A C 1
ATOM 669 O O . SER A 1 86 ? -1.020 16.552 30.054 1.00 43.69 86 SER A O 1
ATOM 671 N N . VAL A 1 87 ? -1.164 18.399 28.804 1.00 48.62 87 VAL A N 1
ATOM 672 C CA . VAL A 1 87 ? 0.058 19.044 29.296 1.00 48.62 87 VAL A CA 1
ATOM 673 C C . VAL A 1 87 ? -0.303 19.801 30.584 1.00 48.62 87 VAL A C 1
ATOM 675 O O . VAL A 1 87 ? -0.103 21.003 30.701 1.00 48.62 87 VAL A O 1
ATOM 678 N N . GLU A 1 88 ? -0.928 19.128 31.551 1.00 49.84 88 GLU A N 1
ATOM 679 C CA . GLU A 1 88 ? -0.930 19.613 32.927 1.00 49.84 88 GLU A CA 1
ATOM 680 C C . GLU A 1 88 ? 0.263 18.953 33.596 1.00 49.84 88 GLU A C 1
ATOM 682 O O . GLU A 1 88 ? 0.244 17.768 33.917 1.00 49.84 88 GLU A O 1
ATOM 687 N N . SER A 1 89 ? 1.329 19.747 33.704 1.00 52.34 89 SER A N 1
ATOM 688 C CA . SER A 1 89 ? 2.673 19.461 34.210 1.00 52.34 89 SER A CA 1
ATOM 689 C C . SER A 1 89 ? 2.720 18.883 35.630 1.00 52.34 89 SER A C 1
ATOM 691 O O . SER A 1 89 ? 3.383 19.423 36.517 1.00 52.34 89 SER A O 1
ATOM 693 N N . THR A 1 90 ? 2.057 17.760 35.868 1.00 62.41 90 THR A N 1
ATOM 694 C CA . THR A 1 90 ? 2.351 16.893 37.000 1.00 62.41 90 THR A CA 1
ATOM 695 C C . THR A 1 90 ? 3.471 15.986 36.529 1.00 62.41 90 THR A C 1
ATOM 697 O O . THR A 1 90 ? 3.260 15.172 35.634 1.00 62.41 90 THR A O 1
ATOM 700 N N . ARG A 1 91 ? 4.682 16.166 37.075 1.00 63.28 91 ARG A N 1
ATOM 701 C CA . ARG A 1 91 ? 5.794 15.233 36.849 1.00 63.28 91 ARG A CA 1
ATOM 702 C C . ARG A 1 91 ? 5.279 13.832 37.164 1.00 63.28 91 ARG A C 1
ATOM 704 O O . ARG A 1 91 ? 5.046 13.527 38.335 1.00 63.28 91 ARG A O 1
ATOM 711 N N . LYS A 1 92 ? 5.048 13.027 36.127 1.00 64.56 92 LYS A N 1
ATOM 712 C CA . LYS A 1 92 ? 4.729 11.618 36.301 1.00 64.56 92 LYS A CA 1
ATOM 713 C C . LYS A 1 92 ? 5.933 10.999 36.997 1.00 64.56 92 LYS A C 1
ATOM 715 O O . LYS A 1 92 ? 7.081 11.290 36.667 1.00 64.56 92 LYS A O 1
ATOM 720 N N . THR A 1 93 ? 5.674 10.240 38.049 1.00 76.62 93 THR A N 1
ATOM 721 C CA . THR A 1 93 ? 6.746 9.477 38.695 1.00 76.62 93 THR A CA 1
ATOM 722 C C . THR A 1 93 ? 7.170 8.369 37.729 1.00 76.62 93 THR A C 1
ATOM 724 O O . THR A 1 93 ? 6.328 7.901 36.968 1.00 76.62 93 THR A O 1
ATOM 727 N N . ALA A 1 94 ? 8.425 7.912 37.765 1.00 78.06 94 ALA A N 1
ATOM 728 C CA . ALA A 1 94 ? 8.894 6.822 36.894 1.00 78.06 94 ALA A CA 1
ATOM 729 C C . ALA A 1 94 ? 7.978 5.576 36.944 1.00 78.06 94 ALA A C 1
ATOM 731 O O . ALA A 1 94 ? 7.772 4.910 35.938 1.00 78.06 94 ALA A O 1
ATOM 732 N N . GLU A 1 95 ? 7.357 5.311 38.098 1.00 79.56 95 GLU A N 1
ATOM 733 C CA . GLU A 1 95 ? 6.360 4.249 38.286 1.00 79.56 95 GLU A CA 1
ATOM 734 C C . GLU A 1 95 ? 5.047 4.504 37.517 1.00 79.56 95 GLU A C 1
ATOM 736 O O . GLU A 1 95 ? 4.490 3.587 36.925 1.00 79.56 95 GLU A O 1
ATOM 741 N N . GLN A 1 96 ? 4.583 5.757 37.447 1.00 80.25 96 GLN A N 1
ATOM 742 C CA . GLN A 1 96 ? 3.385 6.143 36.687 1.00 80.25 96 GLN A CA 1
ATOM 743 C C . GLN A 1 96 ? 3.628 6.153 35.173 1.00 80.25 96 GLN A C 1
ATOM 745 O O . GLN A 1 96 ? 2.697 5.930 34.402 1.00 80.25 96 GLN A O 1
ATOM 750 N N . GLU A 1 97 ? 4.854 6.453 34.740 1.00 80.81 97 GLU A N 1
ATOM 751 C CA . GLU A 1 97 ? 5.243 6.350 33.329 1.00 80.81 97 GLU A CA 1
ATOM 752 C C . GLU A 1 97 ? 5.313 4.884 32.895 1.00 80.81 97 GLU A C 1
ATOM 754 O O . GLU A 1 97 ? 4.722 4.534 31.877 1.00 80.81 97 GLU A O 1
ATOM 759 N N . MET A 1 98 ? 5.918 4.024 33.720 1.00 79.81 98 MET A N 1
ATOM 760 C CA . MET A 1 98 ? 5.991 2.582 33.470 1.00 79.81 98 MET A CA 1
ATOM 761 C C . MET A 1 98 ? 4.601 1.926 33.438 1.00 79.81 98 MET A C 1
ATOM 763 O O . MET A 1 98 ? 4.313 1.144 32.538 1.00 79.81 98 MET A O 1
ATOM 767 N N . GLU A 1 99 ? 3.703 2.284 34.362 1.00 84.38 99 GLU A N 1
ATOM 768 C CA . GLU A 1 99 ? 2.325 1.767 34.372 1.00 84.38 99 GLU A CA 1
ATOM 769 C C . GLU A 1 99 ? 1.511 2.244 33.154 1.00 84.38 99 GLU A C 1
ATOM 771 O O . GLU A 1 99 ? 0.655 1.520 32.640 1.00 84.38 99 GLU A O 1
ATOM 776 N N . GLN A 1 100 ? 1.746 3.471 32.677 1.00 81.94 100 GLN A N 1
ATOM 777 C CA . GLN A 1 100 ? 1.093 3.968 31.466 1.00 81.94 100 GLN A CA 1
ATOM 778 C C . GLN A 1 100 ? 1.581 3.210 30.226 1.00 81.94 100 GLN A C 1
ATOM 780 O O . GLN A 1 100 ? 0.753 2.817 29.407 1.00 81.94 100 GLN A O 1
ATOM 785 N N . GLU A 1 101 ? 2.889 2.978 30.111 1.00 82.50 101 GLU A N 1
ATOM 786 C CA . GLU A 1 101 ? 3.480 2.219 29.006 1.00 82.50 101 GLU A CA 1
ATOM 787 C C . GLU A 1 101 ? 2.964 0.774 28.974 1.00 82.50 101 GLU A C 1
ATOM 789 O O . GLU A 1 101 ? 2.577 0.286 27.913 1.00 82.50 101 GLU A O 1
ATOM 794 N N . GLU A 1 102 ? 2.859 0.112 30.132 1.00 84.81 102 GLU A N 1
ATOM 795 C CA . GLU A 1 102 ? 2.287 -1.236 30.225 1.00 84.81 102 GLU A CA 1
ATOM 796 C C . GLU A 1 102 ? 0.820 -1.259 29.767 1.00 84.81 102 GLU A C 1
ATOM 798 O O . GLU A 1 102 ? 0.441 -2.098 28.947 1.00 84.81 102 GLU A O 1
ATOM 803 N N . ARG A 1 103 ? -0.001 -0.293 30.209 1.00 83.44 103 ARG A N 1
ATOM 804 C CA . ARG A 1 103 ? -1.404 -0.181 29.768 1.00 83.44 103 ARG A CA 1
ATOM 805 C C . ARG A 1 103 ? -1.534 0.073 28.268 1.00 83.44 103 ARG A C 1
ATOM 807 O O . ARG A 1 103 ? -2.431 -0.487 27.631 1.00 83.44 103 ARG A O 1
ATOM 814 N N . ASP A 1 104 ? -0.671 0.911 27.701 1.00 82.94 104 ASP A N 1
ATOM 815 C CA . ASP A 1 104 ? -0.668 1.186 26.265 1.00 82.94 104 ASP A CA 1
ATOM 816 C C . ASP A 1 104 ? -0.249 -0.063 25.474 1.00 82.94 104 ASP A C 1
ATOM 818 O O . ASP A 1 104 ? -0.914 -0.424 24.499 1.00 82.94 104 ASP A O 1
ATOM 822 N N . GLN A 1 105 ? 0.759 -0.798 25.949 1.00 83.75 105 GLN A N 1
ATOM 823 C CA . GLN A 1 105 ? 1.206 -2.046 25.335 1.00 83.75 105 GLN A CA 1
ATOM 824 C C . GLN A 1 105 ? 0.125 -3.138 25.378 1.00 83.75 105 GLN A C 1
ATOM 826 O O . GLN A 1 105 ? -0.171 -3.753 24.351 1.00 83.75 105 GLN A O 1
ATOM 831 N N . GLU A 1 106 ? -0.535 -3.340 26.522 1.00 86.81 106 GLU A N 1
ATOM 832 C CA . GLU A 1 106 ? -1.650 -4.289 26.644 1.00 86.81 106 GLU A CA 1
ATOM 833 C C . GLU A 1 106 ? -2.797 -3.950 25.683 1.00 86.81 106 GLU A C 1
ATOM 835 O O . GLU A 1 106 ? -3.432 -4.837 25.100 1.00 86.81 106 GLU A O 1
ATOM 840 N N . ARG A 1 107 ? -3.062 -2.656 25.480 1.00 85.38 107 ARG A N 1
ATOM 841 C CA . ARG A 1 107 ? -4.105 -2.180 24.570 1.00 85.38 107 ARG A CA 1
ATOM 842 C C . ARG A 1 107 ? -3.743 -2.396 23.105 1.00 85.38 107 ARG A C 1
ATOM 844 O O . ARG A 1 107 ? -4.614 -2.794 22.320 1.00 85.38 107 ARG A O 1
ATOM 851 N N . ILE A 1 108 ? -2.484 -2.155 22.740 1.00 86.62 108 ILE A N 1
ATOM 852 C CA . ILE A 1 108 ? -1.942 -2.447 21.410 1.00 86.62 108 ILE A CA 1
ATOM 853 C C . ILE A 1 108 ? -2.067 -3.947 21.131 1.00 86.62 108 ILE A C 1
ATOM 855 O O . ILE A 1 108 ? -2.667 -4.335 20.127 1.00 86.62 108 ILE A O 1
ATOM 859 N N . ASP A 1 109 ? -1.593 -4.794 22.044 1.00 88.56 109 ASP A N 1
ATOM 860 C CA . ASP A 1 109 ? -1.612 -6.248 21.882 1.00 88.56 109 ASP A CA 1
ATOM 861 C C . ASP A 1 109 ? -3.036 -6.809 21.843 1.00 88.56 109 ASP A C 1
ATOM 863 O O . ASP A 1 109 ? -3.352 -7.665 21.008 1.00 88.56 109 ASP A O 1
ATOM 867 N N . GLY A 1 110 ? -3.930 -6.286 22.687 1.00 90.31 110 GLY A N 1
ATOM 868 C CA . GLY A 1 110 ? -5.353 -6.609 22.664 1.00 90.31 110 GLY A CA 1
ATOM 869 C C . GLY A 1 110 ? -5.998 -6.276 21.317 1.00 90.31 110 GLY A C 1
ATOM 870 O O . GLY A 1 110 ? -6.611 -7.144 20.691 1.00 90.31 110 GLY A O 1
ATOM 871 N N . THR A 1 111 ? -5.792 -5.053 20.820 1.00 90.12 111 THR A N 1
ATOM 872 C CA . THR A 1 111 ? -6.370 -4.590 19.545 1.00 90.12 111 THR A CA 1
ATOM 873 C C . THR A 1 111 ? -5.798 -5.362 18.354 1.00 90.12 111 THR A C 1
ATOM 875 O O . THR A 1 111 ? -6.546 -5.840 17.497 1.00 90.12 111 THR A O 1
ATOM 878 N N . ASN A 1 112 ? -4.478 -5.560 18.318 1.00 91.31 112 ASN A N 1
ATOM 879 C CA . ASN A 1 112 ? -3.806 -6.358 17.295 1.00 91.31 112 ASN A CA 1
ATOM 880 C C . ASN A 1 112 ? -4.344 -7.789 17.262 1.00 91.31 112 ASN A C 1
ATOM 882 O O . ASN A 1 112 ? -4.586 -8.341 16.187 1.00 91.31 112 ASN A O 1
ATOM 886 N N . ARG A 1 113 ? -4.567 -8.395 18.434 1.00 91.81 113 ARG A N 1
ATOM 887 C CA . ARG A 1 113 ? -5.124 -9.744 18.543 1.00 91.81 113 ARG A CA 1
ATOM 888 C C . ARG A 1 113 ? -6.551 -9.811 18.011 1.00 91.81 113 ARG A C 1
ATOM 890 O O . ARG A 1 113 ? -6.868 -10.753 17.284 1.00 91.81 113 ARG A O 1
ATOM 897 N N . GLU A 1 114 ? -7.400 -8.846 18.347 1.00 91.81 114 GLU A N 1
ATOM 898 C CA . GLU A 1 114 ? -8.773 -8.774 17.836 1.00 91.81 114 GLU A CA 1
ATOM 899 C C . GLU A 1 114 ? -8.804 -8.657 16.312 1.00 91.81 114 GLU A C 1
ATOM 901 O O . GLU A 1 114 ? -9.469 -9.454 15.643 1.00 91.81 114 GLU A O 1
ATOM 906 N N . PHE A 1 115 ? -8.021 -7.737 15.748 1.00 91.81 115 PHE A N 1
ATOM 907 C CA . PHE A 1 115 ? -7.937 -7.580 14.300 1.00 91.81 115 PHE A CA 1
ATOM 908 C C . PHE A 1 115 ? -7.316 -8.804 13.617 1.00 91.81 115 PHE A C 1
ATOM 910 O O . PHE A 1 115 ? -7.780 -9.206 12.552 1.00 91.81 115 PHE A O 1
ATOM 917 N N . ALA A 1 116 ? -6.317 -9.450 14.222 1.00 91.06 116 ALA A N 1
ATOM 918 C CA . ALA A 1 116 ? -5.735 -10.674 13.680 1.00 91.06 116 ALA A CA 1
ATOM 919 C C . ALA A 1 116 ? -6.749 -11.831 13.664 1.00 91.06 116 ALA A C 1
ATOM 921 O O . ALA A 1 116 ? -6.809 -12.588 12.693 1.00 91.06 116 ALA A O 1
ATOM 922 N N . MET A 1 117 ? -7.574 -11.971 14.709 1.00 93.44 117 MET A N 1
ATOM 923 C CA . MET A 1 117 ? -8.675 -12.943 14.726 1.00 93.44 117 MET A CA 1
ATOM 924 C C . MET A 1 117 ? -9.718 -12.618 13.653 1.00 93.44 117 MET A C 1
ATOM 926 O O . MET A 1 117 ? -10.138 -13.517 12.923 1.00 93.44 117 MET A O 1
ATOM 930 N N . PHE A 1 118 ? -10.078 -11.341 13.506 1.00 93.62 118 PHE A N 1
ATOM 931 C CA . PHE A 1 118 ? -10.976 -10.880 12.450 1.00 93.62 118 PHE A CA 1
ATOM 932 C C . PHE A 1 118 ? -10.413 -11.183 11.055 1.00 93.62 118 PHE A C 1
ATOM 934 O O . PHE A 1 118 ? -11.121 -11.733 10.217 1.00 93.62 118 PHE A O 1
ATOM 941 N N . GLY A 1 119 ? -9.130 -10.902 10.814 1.00 91.88 119 GLY A N 1
ATOM 942 C CA . GLY A 1 119 ? -8.445 -11.175 9.550 1.00 91.88 119 GLY A CA 1
ATOM 943 C C . GLY A 1 119 ? -8.381 -12.666 9.213 1.00 91.88 119 GLY A C 1
ATOM 944 O O . GLY A 1 119 ? -8.586 -13.046 8.061 1.00 91.88 119 GLY A O 1
ATOM 945 N N . ARG A 1 120 ? -8.176 -13.534 10.213 1.00 91.94 120 ARG A N 1
ATOM 946 C CA . ARG A 1 120 ? -8.252 -14.995 10.029 1.00 91.94 120 ARG A CA 1
ATOM 947 C C . ARG A 1 120 ? -9.655 -15.434 9.621 1.00 91.94 120 ARG A C 1
ATOM 949 O O . ARG A 1 120 ? -9.799 -16.132 8.625 1.00 91.94 120 ARG A O 1
ATOM 956 N N . HIS A 1 121 ? -10.684 -14.964 10.325 1.00 93.31 121 HIS A N 1
ATOM 957 C CA . HIS A 1 121 ? -12.067 -15.293 9.978 1.00 93.31 121 HIS A CA 1
ATOM 958 C C . HIS A 1 121 ? -12.463 -14.749 8.597 1.00 93.31 121 HIS A C 1
ATOM 960 O O . HIS A 1 121 ? -13.141 -15.422 7.824 1.00 93.31 121 HIS A O 1
ATOM 966 N N . LEU A 1 122 ? -11.985 -13.550 8.255 1.00 92.56 122 LEU A N 1
ATOM 967 C CA . LEU A 1 122 ? -12.175 -12.951 6.941 1.00 92.56 122 LEU A CA 1
ATOM 968 C C . LEU A 1 122 ? -11.553 -13.809 5.839 1.00 92.56 122 LEU A C 1
ATOM 970 O O . LEU A 1 122 ? -12.184 -14.004 4.803 1.00 92.56 122 LEU A O 1
ATOM 974 N N . ASN A 1 123 ? -10.350 -14.340 6.055 1.00 92.69 123 ASN A N 1
ATOM 975 C CA . ASN A 1 123 ? -9.707 -15.253 5.113 1.00 92.69 123 ASN A CA 1
ATOM 976 C C . ASN A 1 123 ? -10.536 -16.534 4.915 1.00 92.69 123 ASN A C 1
ATOM 978 O O . ASN A 1 123 ? -10.772 -16.935 3.776 1.00 92.69 123 ASN A O 1
ATOM 982 N N . ASP A 1 124 ? -11.047 -17.118 6.003 1.00 91.94 124 ASP A N 1
ATOM 983 C CA . ASP A 1 124 ? -11.840 -18.353 5.961 1.00 91.94 124 ASP A CA 1
ATOM 984 C C . ASP A 1 124 ? -13.173 -18.175 5.215 1.00 91.94 124 ASP A C 1
ATOM 986 O O . ASP A 1 124 ? -13.553 -19.026 4.411 1.00 91.94 124 ASP A O 1
ATOM 990 N N . VAL A 1 125 ? -13.881 -17.064 5.452 1.00 92.25 125 VAL A N 1
ATOM 991 C CA . VAL A 1 125 ? -15.199 -16.801 4.842 1.00 92.25 125 VAL A CA 1
ATOM 992 C C . VAL A 1 125 ? -15.072 -16.278 3.412 1.00 92.25 125 VAL A C 1
ATOM 994 O O . VAL A 1 125 ? -15.797 -16.717 2.522 1.00 92.25 125 VAL A O 1
ATOM 997 N N . SER A 1 126 ? -14.157 -15.336 3.169 1.00 89.75 126 SER A N 1
ATOM 998 C CA . SER A 1 126 ? -14.023 -14.707 1.848 1.00 89.75 126 SER A CA 1
ATOM 999 C C . SER A 1 126 ? -13.242 -15.558 0.846 1.00 89.75 126 SER A C 1
ATOM 1001 O O . SER A 1 126 ? -13.305 -15.293 -0.358 1.00 89.75 126 SER A O 1
ATOM 1003 N N . GLY A 1 127 ? -12.457 -16.531 1.326 1.00 88.81 127 GLY A N 1
ATOM 1004 C CA . GLY A 1 127 ? -11.496 -17.284 0.518 1.00 88.81 127 GLY A CA 1
ATOM 1005 C C . GLY A 1 127 ? -10.366 -16.419 -0.057 1.00 88.81 127 GLY A C 1
ATOM 1006 O O . GLY A 1 127 ? -9.650 -16.859 -0.959 1.00 88.81 127 GLY A O 1
ATOM 1007 N N . LYS A 1 128 ? -10.220 -15.172 0.411 1.00 88.06 128 LYS A N 1
ATOM 1008 C CA . LYS A 1 128 ? -9.171 -14.237 -0.001 1.00 88.06 128 LYS A CA 1
ATOM 1009 C C . LYS A 1 128 ? -8.140 -14.095 1.103 1.00 88.06 128 LYS A C 1
ATOM 1011 O O . LYS A 1 128 ? -8.476 -13.745 2.230 1.00 88.06 128 LYS A O 1
ATOM 1016 N N . ARG A 1 129 ? -6.874 -14.252 0.720 1.00 89.69 129 ARG A N 1
ATOM 1017 C CA . ARG A 1 129 ? -5.738 -14.028 1.609 1.00 89.69 129 ARG A CA 1
ATOM 1018 C C . ARG A 1 129 ? -5.723 -12.580 2.095 1.00 89.69 129 ARG A C 1
ATOM 1020 O O . ARG A 1 129 ? -5.800 -11.652 1.291 1.00 89.69 129 ARG A O 1
ATOM 1027 N N . VAL A 1 130 ? -5.611 -12.421 3.409 1.00 91.81 130 VAL A N 1
ATOM 1028 C CA . VAL A 1 130 ? -5.291 -11.142 4.040 1.00 91.81 130 VAL A CA 1
ATOM 1029 C C . VAL A 1 130 ? -3.775 -10.990 4.025 1.00 91.81 130 VAL A C 1
ATOM 1031 O O . VAL A 1 130 ? -3.055 -11.855 4.526 1.00 91.81 130 VAL A O 1
ATOM 1034 N N . GLU A 1 131 ? -3.304 -9.921 3.399 1.00 91.12 131 GLU A N 1
ATOM 1035 C CA . GLU A 1 131 ? -1.896 -9.561 3.313 1.00 91.12 131 GLU A CA 1
ATOM 1036 C C . GLU A 1 131 ? -1.436 -8.953 4.639 1.00 91.12 131 GLU A C 1
ATOM 1038 O O . GLU A 1 131 ? -2.131 -8.131 5.237 1.00 91.12 131 GLU A O 1
ATOM 1043 N N . LEU A 1 132 ? -0.271 -9.396 5.101 1.00 88.69 132 LEU A N 1
ATOM 1044 C CA . LEU A 1 132 ? 0.373 -8.959 6.338 1.00 88.69 132 LEU A CA 1
ATOM 1045 C C . LEU A 1 132 ? 1.730 -8.356 5.977 1.00 88.69 132 LEU A C 1
ATOM 1047 O O . LEU A 1 132 ? 2.348 -8.863 5.031 1.00 88.69 132 LEU A O 1
ATOM 1051 N N . PRO A 1 133 ? 2.230 -7.347 6.716 1.00 83.06 133 PRO A N 1
ATOM 1052 C CA . PRO A 1 133 ? 3.590 -6.869 6.540 1.00 83.06 133 PRO A CA 1
ATOM 1053 C C . PRO A 1 133 ? 4.536 -8.056 6.627 1.00 83.06 133 PRO A C 1
ATOM 1055 O O . PRO A 1 133 ? 4.491 -8.833 7.589 1.00 83.06 133 PRO A O 1
ATOM 1058 N N . SER A 1 134 ? 5.358 -8.245 5.599 1.00 74.00 134 SER A N 1
ATOM 1059 C CA . SER A 1 134 ? 6.380 -9.273 5.683 1.00 74.00 134 SER A CA 1
ATOM 1060 C C . SER A 1 134 ? 7.408 -8.836 6.726 1.00 74.00 134 SER A C 1
ATOM 1062 O O . SER A 1 134 ? 7.864 -7.698 6.727 1.00 74.00 134 SER A O 1
ATOM 1064 N N . ASN A 1 135 ? 7.817 -9.746 7.611 1.00 66.94 135 ASN A N 1
ATOM 1065 C CA . ASN A 1 135 ? 8.849 -9.438 8.611 1.00 66.94 135 ASN A CA 1
ATOM 1066 C C . ASN A 1 135 ? 10.224 -9.125 7.988 1.00 66.94 135 ASN A C 1
ATOM 1068 O O . ASN A 1 135 ? 11.157 -8.816 8.718 1.00 66.94 135 ASN A O 1
ATOM 1072 N N . LYS A 1 136 ? 10.371 -9.287 6.668 1.00 69.75 136 LYS A N 1
ATOM 1073 C CA . LYS A 1 136 ? 11.635 -9.141 5.943 1.00 69.75 136 LYS A CA 1
ATOM 1074 C C . LYS A 1 136 ? 11.764 -7.805 5.215 1.00 69.75 136 LYS A C 1
ATOM 1076 O O . LYS A 1 136 ? 12.878 -7.450 4.860 1.00 69.75 136 LYS A O 1
ATOM 1081 N N . PHE A 1 137 ? 10.659 -7.101 4.968 1.00 83.19 137 PHE A N 1
ATOM 1082 C CA . PHE A 1 137 ? 10.669 -5.875 4.180 1.00 83.19 137 PHE A CA 1
ATOM 1083 C C . PHE A 1 137 ? 9.797 -4.804 4.839 1.00 83.19 137 PHE A C 1
ATOM 1085 O O . PHE A 1 137 ? 8.564 -4.837 4.781 1.00 83.19 137 PHE A O 1
ATOM 1092 N N . GLU A 1 138 ? 10.480 -3.859 5.472 1.00 88.25 138 GLU A N 1
ATOM 1093 C CA . GLU A 1 138 ? 9.931 -2.647 6.065 1.00 88.25 138 GLU A CA 1
ATOM 1094 C C . GLU A 1 138 ? 10.940 -1.532 5.805 1.00 88.25 138 GLU A C 1
ATOM 1096 O O . GLU A 1 138 ? 12.105 -1.642 6.184 1.00 88.25 138 GLU A O 1
ATOM 1101 N N . VAL A 1 139 ? 10.504 -0.501 5.088 1.00 90.44 139 VAL A N 1
ATOM 1102 C CA . VAL A 1 139 ? 11.373 0.575 4.614 1.00 90.44 139 VAL A CA 1
ATOM 1103 C C . VAL A 1 139 ? 10.681 1.901 4.855 1.00 90.44 139 VAL A C 1
ATOM 1105 O O . VAL A 1 139 ? 9.495 2.031 4.581 1.00 90.44 139 VAL A O 1
ATOM 1108 N N . THR A 1 140 ? 11.404 2.902 5.336 1.00 92.19 140 THR A N 1
ATOM 1109 C CA . THR A 1 140 ? 10.858 4.256 5.465 1.00 92.19 140 THR A CA 1
ATOM 1110 C C . THR A 1 140 ? 11.128 5.037 4.185 1.00 92.19 140 THR A C 1
ATOM 1112 O O . THR A 1 140 ? 12.254 5.040 3.699 1.00 92.19 140 THR A O 1
ATOM 1115 N N . GLY A 1 141 ? 10.113 5.710 3.649 1.00 93.00 141 GLY A N 1
ATOM 1116 C CA . GLY A 1 141 ? 10.249 6.554 2.463 1.00 93.00 141 GLY A CA 1
ATOM 1117 C C . GLY A 1 141 ? 9.064 7.497 2.294 1.00 93.00 141 GLY A C 1
ATOM 1118 O O . GLY A 1 141 ? 8.095 7.445 3.056 1.00 93.00 141 GLY A O 1
ATOM 1119 N N . VAL A 1 142 ? 9.133 8.376 1.301 1.00 94.06 142 VAL A N 1
ATOM 1120 C CA . VAL A 1 142 ? 8.082 9.353 1.004 1.00 94.06 142 VAL A CA 1
ATOM 1121 C C . VAL A 1 142 ? 7.265 8.873 -0.189 1.00 94.06 142 VAL A C 1
ATOM 1123 O O . VAL A 1 142 ? 7.776 8.750 -1.299 1.00 94.06 142 VAL A O 1
ATOM 1126 N N . THR A 1 143 ? 5.978 8.609 0.042 1.00 91.38 143 THR A N 1
ATOM 1127 C CA . THR A 1 143 ? 5.018 8.234 -1.016 1.00 91.38 143 THR A CA 1
ATOM 1128 C C . THR A 1 143 ? 4.123 9.401 -1.431 1.00 91.38 143 THR A C 1
ATOM 1130 O O . THR A 1 143 ? 3.660 9.446 -2.570 1.00 91.38 143 THR A O 1
ATOM 1133 N N . PHE A 1 144 ? 3.884 10.360 -0.528 1.00 89.06 144 PHE A N 1
ATOM 1134 C CA . PHE A 1 144 ? 3.091 11.553 -0.815 1.00 89.06 144 PHE A CA 1
ATOM 1135 C C . PHE A 1 144 ? 3.741 12.842 -0.306 1.00 89.06 144 PHE A C 1
ATOM 1137 O O . PHE A 1 144 ? 4.182 13.647 -1.125 1.00 89.06 144 PHE A O 1
ATOM 1144 N N . ARG A 1 145 ? 3.794 13.076 1.014 1.00 88.38 145 ARG A N 1
ATOM 1145 C CA . ARG A 1 145 ? 4.425 14.287 1.579 1.00 88.38 145 ARG A CA 1
ATOM 1146 C C . ARG A 1 145 ? 5.350 14.004 2.748 1.00 88.38 145 ARG A C 1
ATOM 1148 O O . ARG A 1 145 ? 6.295 14.764 2.939 1.00 88.38 145 ARG A O 1
ATOM 1155 N N . ALA A 1 146 ? 5.091 12.961 3.529 1.00 89.81 146 ALA A N 1
ATOM 1156 C CA . ALA A 1 146 ? 5.872 12.643 4.713 1.00 89.81 146 ALA A CA 1
ATOM 1157 C C . ALA A 1 146 ? 6.575 11.290 4.584 1.00 89.81 146 ALA A C 1
ATOM 1159 O O . ALA A 1 146 ? 6.120 10.378 3.892 1.00 89.81 146 ALA A O 1
ATOM 1160 N N . ALA A 1 147 ? 7.694 11.158 5.295 1.00 90.88 147 ALA A N 1
ATOM 1161 C CA . ALA A 1 147 ? 8.364 9.879 5.444 1.00 90.88 147 ALA A CA 1
ATOM 1162 C C . ALA A 1 147 ? 7.468 8.950 6.271 1.00 90.88 147 ALA A C 1
ATOM 1164 O O . ALA A 1 147 ? 7.135 9.246 7.420 1.00 90.88 147 ALA A O 1
ATOM 1165 N N . THR A 1 148 ? 7.055 7.838 5.675 1.00 90.56 148 THR A N 1
ATOM 1166 C CA . THR A 1 148 ? 6.200 6.835 6.308 1.00 90.56 148 THR A CA 1
ATOM 1167 C C . THR A 1 148 ? 6.792 5.443 6.161 1.00 90.56 148 THR A C 1
ATOM 1169 O O . THR A 1 148 ? 7.559 5.202 5.225 1.00 90.56 148 THR A O 1
ATOM 1172 N N . PRO A 1 149 ? 6.468 4.521 7.084 1.00 91.00 149 PRO A N 1
ATOM 1173 C CA . PRO A 1 149 ? 6.820 3.125 6.910 1.00 91.00 149 PRO A CA 1
ATOM 1174 C C . PRO A 1 149 ? 6.043 2.547 5.722 1.00 91.00 149 PRO A C 1
ATOM 1176 O O . PRO A 1 149 ? 4.821 2.681 5.609 1.00 91.00 149 PRO A O 1
ATOM 1179 N N . ILE A 1 150 ? 6.790 1.916 4.830 1.00 92.31 150 ILE A N 1
ATOM 1180 C CA . ILE A 1 150 ? 6.326 1.236 3.633 1.00 92.31 150 ILE A CA 1
ATOM 1181 C C . ILE A 1 150 ? 6.536 -0.249 3.871 1.00 92.31 150 ILE A C 1
ATOM 1183 O O . ILE A 1 150 ? 7.630 -0.711 4.209 1.00 92.31 150 ILE A O 1
ATOM 1187 N N . HIS A 1 151 ? 5.468 -1.002 3.670 1.00 92.12 151 HIS A N 1
ATOM 1188 C CA . HIS A 1 151 ? 5.457 -2.439 3.848 1.00 92.12 151 HIS A CA 1
ATOM 1189 C C . HIS A 1 151 ? 5.158 -3.120 2.521 1.00 92.12 151 HIS A C 1
ATOM 1191 O O . HIS A 1 151 ? 4.436 -2.606 1.665 1.00 92.12 151 HIS A O 1
ATOM 1197 N N . GLY A 1 152 ? 5.713 -4.313 2.359 1.00 90.62 152 GLY A N 1
ATOM 1198 C CA . GLY A 1 152 ? 5.603 -5.085 1.132 1.00 90.62 152 GLY A CA 1
ATOM 1199 C C . GLY A 1 152 ? 5.330 -6.552 1.409 1.00 90.62 152 GLY A C 1
ATOM 1200 O O . GLY A 1 152 ? 5.847 -7.157 2.353 1.00 90.62 152 GLY A O 1
ATOM 1201 N N . SER A 1 153 ? 4.506 -7.117 0.536 1.00 89.50 153 SER A N 1
ATOM 1202 C CA . SER A 1 153 ? 4.261 -8.547 0.375 1.00 89.50 153 SER A CA 1
ATOM 1203 C C . SER A 1 153 ? 4.635 -8.960 -1.052 1.00 89.50 153 SER A C 1
ATOM 1205 O O . SER A 1 153 ? 4.986 -8.119 -1.876 1.00 89.50 153 SER A O 1
ATOM 1207 N N . GLU A 1 154 ? 4.492 -10.241 -1.384 1.00 88.12 154 GLU A N 1
ATOM 1208 C CA . GLU A 1 154 ? 4.688 -10.751 -2.752 1.00 88.12 154 GLU A CA 1
ATOM 1209 C C . GLU A 1 154 ? 3.654 -10.207 -3.763 1.00 88.12 154 GLU A C 1
ATOM 1211 O O . GLU A 1 154 ? 3.823 -10.357 -4.968 1.00 88.12 154 GLU A O 1
ATOM 1216 N N . ARG A 1 155 ? 2.538 -9.619 -3.301 1.00 90.62 155 ARG A N 1
ATOM 1217 C CA . ARG A 1 155 ? 1.387 -9.253 -4.157 1.00 90.62 155 ARG A CA 1
ATOM 1218 C C . ARG A 1 155 ? 1.059 -7.769 -4.173 1.00 90.62 155 ARG A C 1
ATOM 1220 O O . ARG A 1 155 ? 0.434 -7.281 -5.125 1.00 90.62 155 ARG A O 1
ATOM 1227 N N . VAL A 1 156 ? 1.422 -7.067 -3.109 1.00 93.25 156 VAL A N 1
ATOM 1228 C CA . VAL A 1 156 ? 1.099 -5.659 -2.894 1.00 93.25 156 VAL A CA 1
ATOM 1229 C C . VAL A 1 156 ? 2.170 -5.001 -2.030 1.00 93.25 156 VAL A C 1
ATOM 1231 O O . VAL A 1 156 ? 2.662 -5.617 -1.083 1.00 93.25 156 VAL A O 1
ATOM 1234 N N . ILE A 1 157 ? 2.499 -3.759 -2.369 1.00 93.88 157 ILE A N 1
ATOM 1235 C CA . ILE A 1 157 ? 3.270 -2.818 -1.556 1.00 93.88 157 ILE A CA 1
ATOM 1236 C C . ILE A 1 157 ? 2.334 -1.691 -1.115 1.00 93.88 157 ILE A C 1
ATOM 1238 O O . ILE A 1 157 ? 1.429 -1.308 -1.865 1.00 93.88 157 ILE A O 1
ATOM 1242 N N . TRP A 1 158 ? 2.486 -1.207 0.113 1.00 94.25 158 TRP A N 1
ATOM 1243 C CA . TRP A 1 158 ? 1.594 -0.199 0.669 1.00 94.25 158 TRP A CA 1
ATOM 1244 C C . TRP A 1 158 ? 2.266 0.700 1.705 1.00 94.25 158 TRP A C 1
ATOM 1246 O O . TRP A 1 158 ? 3.225 0.309 2.364 1.00 94.25 158 TRP A O 1
ATOM 1256 N N . ALA A 1 159 ? 1.693 1.889 1.880 1.00 93.12 159 ALA A N 1
ATOM 1257 C CA . ALA A 1 159 ? 1.936 2.777 3.007 1.00 93.12 159 ALA A CA 1
ATOM 1258 C C . ALA A 1 159 ? 0.585 3.336 3.468 1.00 93.12 159 ALA A C 1
ATOM 1260 O O . ALA A 1 159 ? -0.110 4.029 2.722 1.00 93.12 159 ALA A O 1
ATOM 1261 N N . LEU A 1 160 ? 0.169 2.984 4.686 1.00 91.62 160 LEU A N 1
ATOM 1262 C CA . LEU A 1 160 ? -1.159 3.330 5.203 1.00 91.62 160 LEU A CA 1
ATOM 1263 C C . LEU A 1 160 ? -1.111 4.398 6.293 1.00 91.62 160 LEU A C 1
ATOM 1265 O O . LEU A 1 160 ? -2.160 4.893 6.702 1.00 91.62 160 LEU A O 1
ATOM 1269 N N . THR A 1 161 ? 0.061 4.780 6.784 1.00 87.56 161 THR A N 1
ATOM 1270 C CA . THR A 1 161 ? 0.134 5.776 7.859 1.00 87.56 161 THR A CA 1
ATOM 1271 C C . THR A 1 161 ? -0.300 7.162 7.360 1.00 87.56 161 THR A C 1
ATOM 1273 O O . THR A 1 161 ? -1.131 7.813 7.997 1.00 87.56 161 THR A O 1
ATOM 1276 N N . GLU A 1 162 ? 0.175 7.582 6.184 1.00 86.62 162 GLU A N 1
ATOM 1277 C CA . GLU A 1 162 ? -0.182 8.866 5.567 1.00 86.62 162 GLU A CA 1
ATOM 1278 C C . GLU A 1 162 ? -1.505 8.797 4.777 1.00 86.62 162 GLU A C 1
ATOM 1280 O O . GLU A 1 162 ? -1.987 7.732 4.383 1.00 86.62 162 GLU A O 1
ATOM 1285 N N . LEU A 1 163 ? -2.134 9.964 4.601 1.00 86.25 163 LEU A N 1
ATOM 1286 C CA . LEU A 1 163 ? -3.299 10.152 3.746 1.00 86.25 163 LEU A CA 1
ATOM 1287 C C . LEU A 1 163 ? -2.969 11.110 2.591 1.00 86.25 163 LEU A C 1
ATOM 1289 O O . LEU A 1 163 ? -2.493 12.214 2.862 1.00 86.25 163 LEU A O 1
ATOM 1293 N N . PRO A 1 164 ? -3.321 10.769 1.337 1.00 90.06 164 PRO A N 1
ATOM 1294 C CA . PRO A 1 164 ? -4.027 9.558 0.898 1.00 90.06 164 PRO A CA 1
ATOM 1295 C C . PRO A 1 164 ? -3.196 8.275 1.100 1.00 90.06 164 PRO A C 1
ATOM 1297 O O . PRO A 1 164 ? -1.972 8.360 1.113 1.00 90.06 164 PRO A O 1
ATOM 1300 N N . PRO A 1 165 ? -3.845 7.110 1.299 1.00 91.50 165 PRO A N 1
ATOM 1301 C CA . PRO A 1 165 ? -3.115 5.858 1.409 1.00 91.50 165 PRO A CA 1
ATOM 1302 C C . PRO A 1 165 ? -2.399 5.559 0.092 1.00 91.50 165 PRO A C 1
ATOM 1304 O O . PRO A 1 165 ? -2.844 5.952 -0.987 1.00 91.50 165 PRO A O 1
ATOM 1307 N N . PHE A 1 166 ? -1.288 4.846 0.197 1.00 93.94 166 PHE A N 1
ATOM 1308 C CA . PHE A 1 166 ? -0.568 4.327 -0.947 1.00 93.94 166 PHE A CA 1
ATOM 1309 C C . PHE A 1 166 ? -0.760 2.818 -1.000 1.00 93.94 166 PHE A C 1
ATOM 1311 O O . PHE A 1 166 ? -0.377 2.113 -0.065 1.00 93.94 166 PHE A O 1
ATOM 1318 N N . THR A 1 167 ? -1.329 2.303 -2.088 1.00 94.44 167 THR A N 1
ATOM 1319 C CA . THR A 1 167 ? -1.339 0.866 -2.367 1.00 94.44 167 THR A CA 1
ATOM 1320 C C . THR A 1 167 ? -1.020 0.599 -3.831 1.00 94.44 167 THR A C 1
ATOM 1322 O O . THR A 1 167 ? -1.588 1.205 -4.738 1.00 94.44 167 THR A O 1
ATOM 1325 N N . LEU A 1 168 ? -0.111 -0.340 -4.081 1.00 94.75 168 LEU A N 1
ATOM 1326 C CA . LEU A 1 168 ? 0.265 -0.731 -5.432 1.00 94.75 168 LEU A CA 1
ATOM 1327 C C . LEU A 1 168 ? 0.349 -2.248 -5.533 1.00 94.75 168 LEU A C 1
ATOM 1329 O O . LEU A 1 168 ? 1.089 -2.914 -4.810 1.00 94.75 168 LEU A O 1
ATOM 1333 N N . SER A 1 169 ? -0.439 -2.821 -6.442 1.00 95.00 169 SER A N 1
ATOM 1334 C CA . SER A 1 169 ? -0.394 -4.258 -6.681 1.00 95.00 169 SER A CA 1
ATOM 1335 C C . SER A 1 169 ? 0.771 -4.609 -7.591 1.00 95.00 169 SER A C 1
ATOM 1337 O O . SER A 1 169 ? 0.862 -4.082 -8.695 1.00 95.00 169 SER A O 1
ATOM 1339 N N . VAL A 1 170 ? 1.553 -5.610 -7.189 1.00 93.69 170 VAL A N 1
ATOM 1340 C CA . VAL A 1 170 ? 2.662 -6.177 -7.972 1.00 93.69 170 VAL A CA 1
ATOM 1341 C C . VAL A 1 170 ? 2.211 -6.581 -9.379 1.00 93.69 170 VAL A C 1
ATOM 1343 O O . VAL A 1 170 ? 2.924 -6.375 -10.350 1.00 93.69 170 VAL A O 1
ATOM 1346 N N . SER A 1 171 ? 0.972 -7.061 -9.526 1.00 93.69 171 SER A N 1
ATOM 1347 C CA . SER A 1 171 ? 0.422 -7.446 -10.832 1.00 93.69 171 SER A CA 1
ATOM 1348 C C . SER A 1 171 ? 0.244 -6.297 -11.838 1.00 93.69 171 SER A C 1
ATOM 1350 O O . SER A 1 171 ? 0.200 -6.571 -13.039 1.00 93.69 171 SER A O 1
ATOM 1352 N N . ASP A 1 172 ? 0.160 -5.042 -11.382 1.00 94.12 172 ASP A N 1
ATOM 1353 C CA . ASP A 1 172 ? 0.054 -3.865 -12.260 1.00 94.12 172 ASP A CA 1
ATOM 1354 C C . ASP A 1 172 ? 1.415 -3.271 -12.624 1.00 94.12 172 ASP A C 1
ATOM 1356 O O . ASP A 1 172 ? 1.487 -2.436 -13.527 1.00 94.12 172 ASP A O 1
ATOM 1360 N N . ILE A 1 173 ? 2.471 -3.681 -11.923 1.00 94.62 173 ILE A N 1
ATOM 1361 C CA . ILE A 1 173 ? 3.836 -3.218 -12.142 1.00 94.62 173 ILE A CA 1
ATOM 1362 C C . ILE A 1 173 ? 4.403 -4.002 -13.324 1.00 94.62 173 ILE A C 1
ATOM 1364 O O . ILE A 1 173 ? 4.273 -5.225 -13.396 1.00 94.62 173 ILE A O 1
ATOM 1368 N N . GLU A 1 174 ? 4.984 -3.282 -14.276 1.00 91.94 174 GLU A N 1
ATOM 1369 C CA . GLU A 1 174 ? 5.741 -3.868 -15.381 1.00 91.94 174 GLU A CA 1
ATOM 1370 C C . GLU A 1 174 ? 7.222 -3.968 -15.017 1.00 91.94 174 GLU A C 1
ATOM 1372 O O . GLU A 1 174 ? 7.859 -4.989 -15.256 1.00 91.94 174 GLU A O 1
ATOM 1377 N N . PHE A 1 175 ? 7.760 -2.899 -14.431 1.00 91.75 175 PHE A N 1
ATOM 1378 C CA . PHE A 1 175 ? 9.186 -2.725 -14.205 1.00 91.75 175 PHE A CA 1
ATOM 1379 C C . PHE A 1 175 ? 9.443 -1.721 -13.067 1.00 91.75 175 PHE A C 1
ATOM 1381 O O . PHE A 1 175 ? 8.591 -0.870 -12.790 1.00 91.75 175 PHE A O 1
ATOM 1388 N N . VAL A 1 176 ? 10.596 -1.821 -12.402 1.00 94.75 176 VAL A N 1
ATOM 1389 C CA . VAL A 1 176 ? 11.004 -0.936 -11.300 1.00 94.75 176 VAL A CA 1
ATOM 1390 C C . VAL A 1 176 ? 12.334 -0.259 -11.627 1.00 94.75 176 VAL A C 1
ATOM 1392 O O . VAL A 1 176 ? 13.336 -0.927 -11.834 1.00 94.75 176 VAL A O 1
ATOM 1395 N N . SER A 1 177 ? 12.374 1.067 -11.634 1.00 93.94 177 SER A N 1
ATOM 1396 C CA . SER A 1 177 ? 13.629 1.815 -11.766 1.00 93.94 177 SER A CA 1
ATOM 1397 C C . SER A 1 177 ? 14.095 2.274 -10.394 1.00 93.94 177 SER A C 1
ATOM 1399 O O . SER A 1 177 ? 13.352 2.974 -9.705 1.00 93.94 177 SER A O 1
ATOM 1401 N N . ILE A 1 178 ? 15.300 1.881 -9.993 1.00 94.88 178 ILE A N 1
ATOM 1402 C CA . ILE A 1 178 ? 15.966 2.400 -8.800 1.00 94.88 178 ILE A CA 1
ATOM 1403 C C . ILE A 1 178 ? 16.901 3.512 -9.268 1.00 94.88 178 ILE A C 1
ATOM 1405 O O . ILE A 1 178 ? 17.780 3.277 -10.087 1.00 94.88 178 ILE A O 1
ATOM 1409 N N . GLU A 1 179 ? 16.691 4.725 -8.780 1.00 93.00 179 GLU A N 1
ATOM 1410 C CA . GLU A 1 179 ? 17.374 5.935 -9.233 1.00 93.00 179 GLU A CA 1
ATOM 1411 C C . GLU A 1 179 ? 18.185 6.568 -8.104 1.00 93.00 179 GLU A C 1
ATOM 1413 O O . GLU A 1 179 ? 17.907 6.359 -6.919 1.00 93.00 179 GLU A O 1
ATOM 1418 N N . ARG A 1 180 ? 19.163 7.399 -8.484 1.00 90.25 180 ARG A N 1
ATOM 1419 C CA . ARG A 1 180 ? 20.083 8.091 -7.566 1.00 90.25 180 ARG A CA 1
ATOM 1420 C C . ARG A 1 180 ? 20.929 7.134 -6.730 1.00 90.25 180 ARG A C 1
ATOM 1422 O O . ARG A 1 180 ? 21.286 7.436 -5.592 1.00 90.25 180 ARG A O 1
ATOM 1429 N N . VAL A 1 181 ? 21.268 5.979 -7.296 1.00 88.69 181 VAL A N 1
ATOM 1430 C CA . VAL A 1 181 ? 22.217 5.052 -6.679 1.00 88.69 181 VAL A CA 1
ATOM 1431 C C . VAL A 1 181 ? 23.626 5.516 -7.046 1.00 88.69 181 VAL A C 1
ATOM 1433 O O . VAL A 1 181 ? 24.166 5.126 -8.069 1.00 88.69 181 VAL A O 1
ATOM 1436 N N . THR A 1 182 ? 24.206 6.403 -6.236 1.00 86.06 182 THR A N 1
ATOM 1437 C CA . THR A 1 182 ? 25.572 6.922 -6.428 1.00 86.06 182 THR A CA 1
ATOM 1438 C C . THR A 1 182 ? 26.449 6.584 -5.236 1.00 86.06 182 THR A C 1
ATOM 1440 O O . THR A 1 182 ? 25.972 6.574 -4.101 1.00 86.06 182 THR A O 1
ATOM 1443 N N . ASP A 1 183 ? 27.738 6.325 -5.438 1.00 76.62 183 ASP A N 1
ATOM 1444 C CA . ASP A 1 183 ? 28.677 6.061 -4.344 1.00 76.62 183 ASP A CA 1
ATOM 1445 C C . ASP A 1 183 ? 28.909 7.323 -3.502 1.00 76.62 183 ASP A C 1
ATOM 1447 O O . ASP A 1 183 ? 29.532 8.284 -3.938 1.00 76.62 183 ASP A O 1
ATOM 1451 N N . GLY A 1 184 ? 28.335 7.341 -2.293 1.00 81.38 184 GLY A N 1
ATOM 1452 C CA . GLY A 1 184 ? 28.279 8.516 -1.411 1.00 81.38 184 GLY A CA 1
ATOM 1453 C C . GLY A 1 184 ? 26.873 9.076 -1.159 1.00 81.38 184 GLY A C 1
ATOM 1454 O O . GLY A 1 184 ? 26.710 9.899 -0.265 1.00 81.38 184 GLY A O 1
ATOM 1455 N N . GLY A 1 185 ? 25.848 8.628 -1.892 1.00 83.50 185 GLY A N 1
ATOM 1456 C CA . GLY A 1 185 ? 24.456 8.976 -1.601 1.00 83.50 185 GLY A CA 1
ATOM 1457 C C . GLY A 1 185 ? 23.904 8.215 -0.391 1.00 83.50 185 GLY A C 1
ATOM 1458 O O . GLY A 1 185 ? 23.995 6.987 -0.341 1.00 83.50 185 GLY A O 1
ATOM 1459 N N . ASP A 1 186 ? 23.287 8.929 0.554 1.00 90.38 186 ASP A N 1
ATOM 1460 C CA . ASP A 1 186 ? 22.626 8.336 1.731 1.00 90.38 186 ASP A CA 1
ATOM 1461 C C . ASP A 1 186 ? 21.206 7.833 1.435 1.00 90.38 186 ASP A C 1
ATOM 1463 O O . ASP A 1 186 ? 20.650 7.016 2.175 1.00 90.38 186 ASP A O 1
ATOM 1467 N N . THR A 1 187 ? 20.607 8.322 0.348 1.00 93.69 187 THR A N 1
ATOM 1468 C CA . THR A 1 187 ? 19.228 8.017 -0.045 1.00 93.69 187 THR A CA 1
ATOM 1469 C C . THR A 1 187 ? 19.136 7.715 -1.530 1.00 93.69 187 THR A C 1
ATOM 1471 O O . THR A 1 187 ? 19.903 8.270 -2.313 1.00 93.69 187 THR A O 1
ATOM 1474 N N . PHE A 1 188 ? 18.177 6.872 -1.899 1.00 94.19 188 PHE A N 1
ATOM 1475 C CA . PHE A 1 188 ? 17.821 6.569 -3.280 1.00 94.19 188 PHE A CA 1
ATOM 1476 C C . PHE A 1 188 ? 16.318 6.756 -3.491 1.00 94.19 188 PHE A C 1
ATOM 1478 O O . PHE A 1 188 ? 15.537 6.773 -2.533 1.00 94.19 188 PHE A O 1
ATOM 1485 N N . ASP A 1 189 ? 15.923 6.879 -4.753 1.00 94.56 189 ASP A N 1
ATOM 1486 C CA . ASP A 1 189 ? 14.526 6.990 -5.155 1.00 94.56 189 ASP A CA 1
ATOM 1487 C C . ASP A 1 189 ? 14.128 5.754 -5.970 1.00 94.56 189 ASP A C 1
ATOM 1489 O O . ASP A 1 189 ? 14.951 5.118 -6.625 1.00 94.56 189 ASP A O 1
ATOM 1493 N N . VAL A 1 190 ? 12.851 5.390 -5.933 1.00 94.94 190 VAL A N 1
ATOM 1494 C CA . VAL A 1 190 ? 12.305 4.272 -6.703 1.00 94.94 190 VAL A CA 1
ATOM 1495 C C . VAL A 1 190 ? 11.125 4.749 -7.521 1.00 94.94 190 VAL A C 1
ATOM 1497 O O . VAL A 1 190 ? 10.191 5.336 -6.987 1.00 94.94 190 VAL A O 1
ATOM 1500 N N . ASN A 1 191 ? 11.114 4.414 -8.805 1.00 95.00 191 ASN A N 1
ATOM 1501 C CA . ASN A 1 191 ? 9.988 4.635 -9.695 1.00 95.00 191 ASN A CA 1
ATOM 1502 C C . ASN A 1 191 ? 9.380 3.301 -10.126 1.00 95.00 191 ASN A C 1
ATOM 1504 O O . ASN A 1 191 ? 9.990 2.512 -10.849 1.00 95.00 191 ASN A O 1
ATOM 1508 N N . PHE A 1 192 ? 8.133 3.062 -9.722 1.00 95.44 192 PHE A N 1
ATOM 1509 C CA . PHE A 1 192 ? 7.356 1.937 -10.224 1.00 95.44 192 PHE A CA 1
ATOM 1510 C C . PHE A 1 192 ? 6.705 2.296 -11.555 1.00 95.44 192 PHE A C 1
ATOM 1512 O O . PHE A 1 192 ? 5.951 3.269 -11.656 1.00 95.44 192 PHE A O 1
ATOM 1519 N N . ILE A 1 193 ? 6.954 1.471 -12.570 1.00 94.44 193 ILE A N 1
ATOM 1520 C CA . ILE A 1 193 ? 6.412 1.651 -13.912 1.00 94.44 193 ILE A CA 1
ATOM 1521 C C . ILE A 1 193 ? 5.186 0.754 -14.083 1.00 94.44 193 ILE A C 1
ATOM 1523 O O . ILE A 1 193 ? 5.319 -0.472 -14.138 1.00 94.44 193 ILE A O 1
ATOM 1527 N N . PRO A 1 194 ? 3.970 1.323 -14.168 1.00 93.94 194 PRO A N 1
ATOM 1528 C CA . PRO A 1 194 ? 2.771 0.526 -14.347 1.00 93.94 194 PRO A CA 1
ATOM 1529 C C . PRO A 1 194 ? 2.621 0.071 -15.801 1.00 93.94 194 PRO A C 1
ATOM 1531 O O . PRO A 1 194 ? 2.916 0.815 -16.736 1.00 93.94 194 PRO A O 1
ATOM 1534 N N . LYS A 1 195 ? 1.975 -1.080 -15.996 1.00 91.12 195 LYS A N 1
ATOM 1535 C CA . LYS A 1 195 ? 1.584 -1.641 -17.308 1.00 91.12 195 LYS A CA 1
ATOM 1536 C C . LYS A 1 195 ? 0.735 -0.721 -18.181 1.00 91.12 195 LYS A C 1
ATOM 1538 O O . LYS A 1 195 ? 0.580 -0.946 -19.372 1.00 91.12 195 LYS A O 1
ATOM 1543 N N . THR A 1 196 ? 0.112 0.293 -17.580 1.00 88.12 196 THR A N 1
ATOM 1544 C CA . THR A 1 196 ? -0.715 1.264 -18.312 1.00 88.12 196 THR A CA 1
ATOM 1545 C C . THR A 1 196 ? 0.118 2.396 -18.930 1.00 88.12 196 THR A C 1
ATOM 1547 O O . THR A 1 196 ? -0.426 3.166 -19.716 1.00 88.12 196 THR A O 1
ATOM 1550 N N . TYR A 1 197 ? 1.396 2.544 -18.549 1.00 87.94 197 TYR A N 1
ATOM 1551 C CA . TYR A 1 197 ? 2.317 3.594 -19.019 1.00 87.94 197 TYR A CA 1
ATOM 1552 C C . TYR A 1 197 ? 1.736 5.020 -18.955 1.00 87.94 197 TYR A C 1
ATOM 1554 O O . TYR A 1 197 ? 1.973 5.855 -19.827 1.00 87.94 197 TYR A O 1
ATOM 1562 N N . LYS A 1 198 ? 0.909 5.302 -17.937 1.00 87.75 198 LYS A N 1
ATOM 1563 C CA . LYS A 1 198 ? 0.284 6.623 -17.743 1.00 87.75 198 LYS A CA 1
ATOM 1564 C C . LYS A 1 198 ? 1.202 7.586 -17.004 1.00 87.75 198 LYS A C 1
ATOM 1566 O O . LYS A 1 198 ? 1.383 8.715 -17.444 1.00 87.75 198 LYS A O 1
ATOM 1571 N N . ALA A 1 199 ? 1.714 7.141 -15.865 1.00 90.25 199 ALA A N 1
ATOM 1572 C CA . ALA A 1 199 ? 2.587 7.898 -14.986 1.00 90.25 199 ALA A CA 1
ATOM 1573 C C . ALA A 1 199 ? 3.433 6.914 -14.176 1.00 90.25 199 ALA A C 1
ATOM 1575 O O . ALA A 1 199 ? 2.964 5.817 -13.868 1.00 90.25 199 ALA A O 1
ATOM 1576 N N . ALA A 1 200 ? 4.657 7.317 -13.850 1.00 92.56 200 ALA A N 1
ATOM 1577 C CA . ALA A 1 200 ? 5.522 6.596 -12.938 1.00 92.56 200 ALA A CA 1
ATOM 1578 C C . ALA A 1 200 ? 5.041 6.898 -11.523 1.00 92.56 200 ALA A C 1
ATOM 1580 O O . ALA A 1 200 ? 4.502 7.976 -11.258 1.00 92.56 200 ALA A O 1
ATOM 1581 N N . ILE A 1 201 ? 5.194 5.925 -10.640 1.00 94.69 201 ILE A N 1
ATOM 1582 C CA . ILE A 1 201 ? 4.773 6.039 -9.252 1.00 94.69 201 ILE A CA 1
ATOM 1583 C C . ILE A 1 201 ? 6.050 6.114 -8.408 1.00 94.69 201 ILE A C 1
ATOM 1585 O O . ILE A 1 201 ? 6.679 5.071 -8.205 1.00 94.69 201 ILE A O 1
ATOM 1589 N N . PRO A 1 202 ? 6.462 7.320 -7.975 1.00 94.06 202 PRO A N 1
ATOM 1590 C CA . PRO A 1 202 ? 7.689 7.503 -7.219 1.00 94.06 202 PRO A CA 1
ATOM 1591 C C . PRO A 1 202 ? 7.504 7.138 -5.744 1.00 94.06 202 PRO A C 1
ATOM 1593 O O . PRO A 1 202 ? 6.465 7.413 -5.142 1.00 94.06 202 PRO A O 1
ATOM 1596 N N . ILE A 1 203 ? 8.555 6.585 -5.156 1.00 95.00 203 ILE A N 1
ATOM 1597 C CA . ILE A 1 203 ? 8.807 6.549 -3.720 1.00 95.00 203 ILE A CA 1
ATOM 1598 C C . ILE A 1 203 ? 10.193 7.148 -3.518 1.00 95.00 203 ILE A C 1
ATOM 1600 O O . ILE A 1 203 ? 11.171 6.613 -4.035 1.00 95.00 203 ILE A O 1
ATOM 1604 N N . THR A 1 204 ? 10.278 8.260 -2.799 1.00 94.06 204 THR A N 1
ATOM 1605 C CA . THR A 1 204 ? 11.522 9.029 -2.681 1.00 94.06 204 THR A CA 1
ATOM 1606 C C . THR A 1 204 ? 12.116 8.967 -1.281 1.00 94.06 204 THR A C 1
ATOM 1608 O O . THR A 1 204 ? 11.440 8.590 -0.319 1.00 94.06 204 THR A O 1
ATOM 1611 N N . ILE A 1 205 ? 13.385 9.368 -1.159 1.00 92.94 205 ILE A N 1
A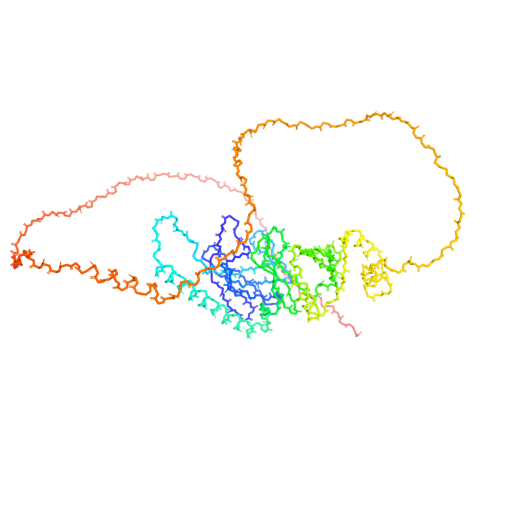TOM 1612 C CA . ILE A 1 205 ? 14.095 9.511 0.124 1.00 92.94 205 ILE A CA 1
ATOM 1613 C C . ILE A 1 205 ? 14.119 8.180 0.896 1.00 92.94 205 ILE A C 1
ATOM 1615 O O . ILE A 1 205 ? 13.842 8.118 2.095 1.00 92.94 205 ILE A O 1
ATOM 1619 N N . ILE A 1 206 ? 14.424 7.085 0.200 1.00 94.25 206 ILE A N 1
ATOM 1620 C CA . ILE A 1 206 ? 14.603 5.783 0.837 1.00 94.25 206 ILE A CA 1
ATOM 1621 C C . ILE A 1 206 ? 16.054 5.676 1.330 1.00 94.25 206 ILE A C 1
ATOM 1623 O O . ILE A 1 206 ? 16.967 5.896 0.533 1.00 94.25 206 ILE A O 1
ATOM 1627 N N . PRO A 1 207 ? 16.317 5.319 2.602 1.00 93.25 207 PRO A N 1
ATOM 1628 C CA . PRO A 1 207 ? 17.677 5.145 3.103 1.00 93.25 207 PRO A CA 1
ATOM 1629 C C . PRO A 1 207 ? 18.439 4.067 2.332 1.00 93.25 207 PRO A C 1
ATOM 1631 O O . PRO A 1 207 ? 17.946 2.949 2.178 1.00 93.25 207 PRO A O 1
ATOM 1634 N N . ARG A 1 208 ? 19.686 4.345 1.932 1.00 90.69 208 ARG A N 1
ATOM 1635 C CA . ARG A 1 208 ? 20.539 3.389 1.201 1.00 90.69 208 ARG A CA 1
ATOM 1636 C C . ARG A 1 208 ? 20.765 2.077 1.948 1.00 90.69 208 ARG A C 1
ATOM 1638 O O . ARG A 1 208 ? 20.921 1.039 1.312 1.00 90.69 208 ARG A O 1
ATOM 1645 N N . SER A 1 209 ? 20.708 2.086 3.279 1.00 92.12 209 SER A N 1
ATOM 1646 C CA . SER A 1 209 ? 20.760 0.866 4.098 1.00 92.12 209 SER A CA 1
ATOM 1647 C C . SER A 1 209 ? 19.674 -0.157 3.739 1.00 92.12 209 SER A C 1
ATOM 1649 O O . SER A 1 209 ? 19.870 -1.350 3.946 1.00 92.12 209 SER A O 1
ATOM 1651 N N . CYS A 1 210 ? 18.551 0.296 3.174 1.00 91.31 210 CYS A N 1
ATOM 1652 C CA . CYS A 1 210 ? 17.424 -0.539 2.768 1.00 91.31 210 CYS A CA 1
ATOM 1653 C C . CYS A 1 210 ? 17.496 -0.998 1.301 1.00 91.31 210 CYS A C 1
ATOM 1655 O O . CYS A 1 210 ? 16.609 -1.728 0.863 1.00 91.31 210 CYS A O 1
ATOM 1657 N N . LEU A 1 211 ? 18.520 -0.590 0.538 1.00 91.88 211 LEU A N 1
ATOM 1658 C CA . LEU A 1 211 ? 18.631 -0.869 -0.898 1.00 91.88 211 LEU A CA 1
ATOM 1659 C C . LEU A 1 211 ? 18.629 -2.373 -1.192 1.00 91.88 211 LEU A C 1
ATOM 1661 O O . LEU A 1 211 ? 17.840 -2.840 -2.008 1.00 91.88 211 LEU A O 1
ATOM 1665 N N . GLU A 1 212 ? 19.461 -3.139 -0.488 1.00 91.88 212 GLU A N 1
ATOM 1666 C CA . GLU A 1 212 ? 19.555 -4.586 -0.713 1.00 91.88 212 GLU A CA 1
ATOM 1667 C C . GLU A 1 212 ? 18.260 -5.302 -0.317 1.00 91.88 212 GLU A C 1
ATOM 1669 O O . GLU A 1 212 ? 17.753 -6.144 -1.052 1.00 91.88 212 GLU A O 1
ATOM 1674 N N . SER A 1 213 ? 17.643 -4.885 0.793 1.00 91.31 213 SER A N 1
ATOM 1675 C CA . SER A 1 213 ? 16.334 -5.404 1.207 1.00 91.31 213 SER A CA 1
ATOM 1676 C C . SER A 1 213 ? 15.239 -5.102 0.179 1.00 91.31 213 SER A C 1
ATOM 1678 O O . SER A 1 213 ? 14.326 -5.907 -0.009 1.00 91.31 213 SER A O 1
ATOM 1680 N N . PHE A 1 214 ? 15.328 -3.959 -0.506 1.00 92.38 214 PHE A N 1
ATOM 1681 C CA . PHE A 1 214 ? 14.414 -3.589 -1.581 1.00 92.38 214 PHE A CA 1
ATOM 1682 C C . PHE A 1 214 ? 14.618 -4.437 -2.841 1.00 92.38 214 PHE A C 1
ATOM 1684 O O . PHE A 1 214 ? 13.636 -4.905 -3.423 1.00 92.38 214 PHE A O 1
ATOM 1691 N N . LYS A 1 215 ? 15.871 -4.697 -3.231 1.00 93.00 215 LYS A N 1
ATOM 1692 C CA . LYS A 1 215 ? 16.204 -5.605 -4.341 1.00 93.00 215 LYS A CA 1
ATOM 1693 C C . LYS A 1 215 ? 15.718 -7.026 -4.058 1.00 93.00 215 LYS A C 1
ATOM 1695 O O . LYS A 1 215 ? 15.010 -7.602 -4.884 1.00 93.00 215 LYS A O 1
ATOM 1700 N N . ASP A 1 216 ? 15.987 -7.546 -2.862 1.00 92.31 216 ASP A N 1
ATOM 1701 C CA . ASP A 1 216 ? 15.500 -8.853 -2.410 1.00 92.31 216 ASP A CA 1
ATOM 1702 C C . ASP A 1 216 ? 13.972 -8.951 -2.468 1.00 92.31 216 ASP A C 1
ATOM 1704 O O . ASP A 1 216 ? 13.418 -9.962 -2.911 1.00 92.31 216 ASP A O 1
ATOM 1708 N N . TRP A 1 217 ? 13.267 -7.893 -2.051 1.00 92.25 217 TRP A N 1
ATOM 1709 C CA . TRP A 1 217 ? 11.812 -7.837 -2.161 1.00 92.25 217 TRP A CA 1
ATOM 1710 C C . TRP A 1 217 ? 11.344 -7.840 -3.622 1.00 92.25 217 TRP A C 1
ATOM 1712 O O . TRP A 1 217 ? 10.422 -8.591 -3.946 1.00 92.25 217 TRP A O 1
ATOM 1722 N N . CYS A 1 218 ? 11.986 -7.075 -4.513 1.00 92.44 218 CYS A N 1
ATOM 1723 C CA . CYS A 1 218 ? 11.665 -7.086 -5.943 1.00 92.44 218 CYS A CA 1
ATOM 1724 C C . CYS A 1 218 ? 11.816 -8.493 -6.533 1.00 92.44 218 CYS A C 1
ATOM 1726 O O . CYS A 1 218 ? 10.902 -8.982 -7.198 1.00 92.44 218 CYS A O 1
ATOM 1728 N N . LEU A 1 219 ? 12.917 -9.183 -6.220 1.00 91.94 219 LEU A N 1
ATOM 1729 C CA . LEU A 1 219 ? 13.160 -10.558 -6.659 1.00 91.94 219 LEU A CA 1
ATOM 1730 C C . LEU A 1 219 ? 12.114 -11.531 -6.099 1.00 91.94 219 LEU A C 1
ATOM 1732 O O . LEU A 1 219 ? 11.579 -12.355 -6.842 1.00 91.94 219 LEU A O 1
ATOM 1736 N N . ALA A 1 220 ? 11.767 -11.413 -4.815 1.00 90.88 220 ALA A N 1
ATOM 1737 C CA . ALA A 1 220 ? 10.738 -12.240 -4.183 1.00 90.88 220 ALA A CA 1
ATOM 1738 C C . ALA A 1 220 ? 9.333 -11.996 -4.766 1.00 90.88 220 ALA A C 1
ATOM 1740 O O . ALA A 1 220 ? 8.537 -12.928 -4.872 1.00 90.88 220 ALA A O 1
ATOM 1741 N N . ALA A 1 221 ? 9.033 -10.759 -5.168 1.00 90.25 221 ALA A N 1
ATOM 1742 C CA . ALA A 1 221 ? 7.793 -10.385 -5.842 1.00 90.25 221 ALA A CA 1
ATOM 1743 C C . ALA A 1 221 ? 7.776 -10.765 -7.339 1.00 90.25 221 ALA A C 1
ATOM 1745 O O . ALA A 1 221 ? 6.722 -10.697 -7.974 1.00 90.25 221 ALA A O 1
ATOM 1746 N N . GLY A 1 222 ? 8.916 -11.179 -7.907 1.00 91.00 222 GLY A N 1
ATOM 1747 C CA . GLY A 1 222 ? 9.057 -11.491 -9.331 1.00 91.00 222 GLY A CA 1
ATOM 1748 C C . GLY A 1 222 ? 9.075 -10.251 -10.228 1.00 91.00 222 GLY A C 1
ATOM 1749 O O . GLY A 1 222 ? 8.579 -10.305 -11.353 1.00 91.00 222 GLY A O 1
ATOM 1750 N N . LEU A 1 223 ? 9.597 -9.132 -9.721 1.00 92.56 223 LEU A N 1
ATOM 1751 C CA . LEU A 1 223 ? 9.736 -7.867 -10.435 1.00 92.56 223 LEU A CA 1
ATOM 1752 C C . LEU A 1 223 ? 11.155 -7.702 -10.986 1.00 92.56 223 LEU A C 1
ATOM 1754 O O . LEU A 1 223 ? 12.138 -7.969 -10.297 1.00 92.56 223 LEU A O 1
ATOM 1758 N N . TYR A 1 224 ? 11.245 -7.206 -12.218 1.00 91.31 224 TYR A N 1
ATOM 1759 C CA . TYR A 1 224 ? 12.506 -6.766 -12.809 1.00 91.31 224 TYR A CA 1
ATOM 1760 C C . TYR A 1 224 ? 12.824 -5.341 -12.366 1.00 91.31 224 TYR A C 1
ATOM 1762 O O . TYR A 1 224 ? 11.916 -4.506 -12.290 1.00 91.31 224 TYR A O 1
ATOM 1770 N N . TYR A 1 225 ? 14.105 -5.070 -12.122 1.00 93.19 225 TYR A N 1
ATOM 1771 C CA . TYR A 1 225 ? 14.584 -3.741 -11.768 1.00 93.19 225 TYR A CA 1
ATOM 1772 C C . TYR A 1 225 ? 15.858 -3.351 -12.529 1.00 93.19 225 TYR A C 1
ATOM 1774 O O . TYR A 1 225 ? 16.588 -4.228 -12.992 1.00 93.19 225 TYR A O 1
ATOM 1782 N N . THR A 1 226 ? 16.113 -2.047 -12.657 1.00 91.88 226 THR A N 1
ATOM 1783 C CA . THR A 1 226 ? 17.421 -1.481 -13.042 1.00 91.88 226 THR A CA 1
ATOM 1784 C C . THR A 1 226 ? 17.902 -0.530 -11.964 1.00 91.88 226 THR A C 1
ATOM 1786 O O . THR A 1 226 ? 17.116 -0.046 -11.146 1.00 91.88 226 THR A O 1
ATOM 1789 N N . GLU A 1 227 ? 19.195 -0.256 -11.992 1.00 91.19 227 GLU A N 1
ATOM 1790 C CA . GLU A 1 227 ? 19.853 0.708 -11.127 1.00 91.19 227 GLU A CA 1
ATOM 1791 C C . GLU A 1 227 ? 20.394 1.823 -12.002 1.00 91.19 227 GLU A C 1
ATOM 1793 O O . GLU A 1 227 ? 21.028 1.552 -13.014 1.00 91.19 227 GLU A O 1
ATOM 1798 N N . ASN A 1 228 ? 20.094 3.056 -11.617 1.00 89.38 228 ASN A N 1
ATOM 1799 C CA . ASN A 1 228 ? 20.454 4.254 -12.347 1.00 89.38 228 ASN A CA 1
ATOM 1800 C C . ASN A 1 228 ? 21.060 5.260 -11.370 1.00 89.38 228 ASN A C 1
ATOM 1802 O O . ASN A 1 228 ? 20.514 5.523 -10.290 1.00 89.38 228 ASN A O 1
ATOM 1806 N N . SER A 1 229 ? 22.173 5.865 -11.768 1.00 87.19 229 SER A N 1
ATOM 1807 C CA . SER A 1 229 ? 22.829 6.943 -11.025 1.00 87.19 229 SER A CA 1
ATOM 1808 C C . SER A 1 229 ? 22.040 8.261 -11.116 1.00 87.19 229 SER A C 1
ATOM 1810 O O . SER A 1 229 ? 22.048 9.063 -10.179 1.00 87.19 229 SER A O 1
ATOM 1812 N N . VAL A 1 230 ? 21.278 8.453 -12.200 1.00 87.69 230 VAL A N 1
ATOM 1813 C CA . VAL A 1 230 ? 20.526 9.679 -12.521 1.00 87.69 230 VAL A CA 1
ATOM 1814 C C . VAL A 1 230 ? 19.010 9.451 -12.468 1.00 87.69 230 VAL A C 1
ATOM 1816 O O . VAL A 1 230 ? 18.515 8.340 -12.666 1.00 87.69 230 VAL A O 1
ATOM 1819 N N . ASN A 1 231 ? 18.248 10.518 -12.204 1.00 87.50 231 ASN A N 1
ATOM 1820 C CA . ASN A 1 231 ? 16.791 10.488 -12.305 1.00 87.50 231 ASN A CA 1
ATOM 1821 C C . ASN A 1 231 ? 16.310 10.504 -13.757 1.00 87.50 231 ASN A C 1
ATOM 1823 O O . ASN A 1 231 ? 16.686 11.368 -14.550 1.00 87.50 231 ASN A O 1
ATOM 1827 N N . ILE A 1 232 ? 15.392 9.599 -14.083 1.00 88.50 232 ILE A N 1
ATOM 1828 C CA . ILE A 1 232 ? 14.878 9.449 -15.441 1.00 88.50 232 ILE A CA 1
ATOM 1829 C C . ILE A 1 232 ? 13.620 10.299 -15.638 1.00 88.50 232 ILE A C 1
ATOM 1831 O O . ILE A 1 232 ? 12.671 10.266 -14.852 1.00 88.50 232 ILE A O 1
ATOM 1835 N N . HIS A 1 233 ? 13.555 11.022 -16.758 1.00 89.00 233 HIS A N 1
ATOM 1836 C CA . HIS A 1 233 ? 12.363 11.782 -17.131 1.00 89.00 233 HIS A CA 1
ATOM 1837 C C . HIS A 1 233 ? 11.297 10.897 -17.815 1.00 89.00 233 HIS A C 1
ATOM 1839 O O . HIS A 1 233 ? 11.120 10.886 -19.040 1.00 89.00 233 HIS A O 1
ATOM 1845 N N . TRP A 1 234 ? 10.526 10.174 -16.998 1.00 90.81 234 TRP A N 1
ATOM 1846 C CA . TRP A 1 234 ? 9.531 9.181 -17.432 1.00 90.81 234 TRP A CA 1
ATOM 1847 C C . TRP A 1 234 ? 8.436 9.703 -18.369 1.00 90.81 234 TRP A C 1
ATOM 1849 O O . TRP A 1 234 ? 7.933 8.959 -19.211 1.00 90.81 234 TRP A O 1
ATOM 1859 N N . ALA A 1 235 ? 8.056 10.980 -18.271 1.00 88.19 235 ALA A N 1
ATOM 1860 C CA . ALA A 1 235 ? 6.976 11.533 -19.089 1.00 88.19 235 ALA A CA 1
ATOM 1861 C C . ALA A 1 235 ? 7.306 11.546 -20.593 1.00 88.19 235 ALA A C 1
ATOM 1863 O O . ALA A 1 235 ? 6.397 11.402 -21.413 1.00 88.19 235 ALA A O 1
ATOM 1864 N N . GLY A 1 236 ? 8.584 11.707 -20.956 1.00 86.38 236 GLY A N 1
ATOM 1865 C CA . GLY A 1 236 ? 9.044 11.615 -22.346 1.00 86.38 236 GLY A CA 1
ATOM 1866 C C . GLY A 1 236 ? 9.034 10.169 -22.838 1.00 86.38 236 GLY A C 1
ATOM 1867 O O . GLY A 1 236 ? 8.431 9.863 -23.865 1.00 86.38 236 GLY A O 1
ATOM 1868 N N . ILE A 1 237 ? 9.596 9.266 -22.034 1.00 87.44 237 ILE A N 1
ATOM 1869 C CA . ILE A 1 237 ? 9.671 7.833 -22.338 1.00 87.44 237 ILE A CA 1
ATOM 1870 C C . ILE A 1 237 ? 8.273 7.239 -22.532 1.00 87.44 237 ILE A C 1
ATOM 1872 O O . ILE A 1 237 ? 8.023 6.562 -23.524 1.00 87.44 237 ILE A O 1
ATOM 1876 N N . PHE A 1 238 ? 7.311 7.551 -21.658 1.00 90.69 238 PHE A N 1
ATOM 1877 C CA . PHE A 1 238 ? 5.944 7.045 -21.811 1.00 90.69 238 PHE A CA 1
ATOM 1878 C C . PHE A 1 238 ? 5.221 7.551 -23.050 1.00 90.69 238 PHE A C 1
ATOM 1880 O O . PHE A 1 238 ? 4.255 6.914 -23.463 1.00 90.69 238 PHE A O 1
ATOM 1887 N N . LYS A 1 239 ? 5.593 8.705 -23.615 1.00 88.56 239 LYS A N 1
ATOM 1888 C CA . LYS A 1 239 ? 5.026 9.139 -24.900 1.00 88.56 239 LYS A CA 1
ATOM 1889 C C . LYS A 1 239 ? 5.545 8.229 -26.009 1.00 88.56 239 LYS A C 1
ATOM 1891 O O . LYS A 1 239 ? 4.738 7.579 -26.658 1.00 88.56 239 LYS A O 1
ATOM 1896 N N . ASN A 1 240 ? 6.864 8.062 -26.091 1.00 87.12 240 ASN A N 1
ATOM 1897 C CA . ASN A 1 240 ? 7.507 7.202 -27.086 1.00 87.12 240 ASN A CA 1
ATOM 1898 C C . ASN A 1 240 ? 7.001 5.751 -27.009 1.00 87.12 240 ASN A C 1
ATOM 1900 O O . ASN A 1 240 ? 6.632 5.172 -28.022 1.00 87.12 240 ASN A O 1
ATOM 1904 N N . VAL A 1 241 ? 6.887 5.197 -25.797 1.00 88.31 241 VAL A N 1
ATOM 1905 C CA . VAL A 1 241 ? 6.377 3.834 -25.561 1.00 88.31 241 VAL A CA 1
ATOM 1906 C C . VAL A 1 241 ? 4.908 3.673 -25.969 1.00 88.31 241 VAL A C 1
ATOM 1908 O O . VAL A 1 241 ? 4.509 2.609 -26.430 1.00 88.31 241 VAL A O 1
ATOM 1911 N N . ARG A 1 242 ? 4.073 4.704 -25.789 1.00 87.25 242 ARG A N 1
ATOM 1912 C CA . ARG A 1 242 ? 2.657 4.648 -26.195 1.00 87.25 242 ARG A CA 1
ATOM 1913 C C . ARG A 1 242 ? 2.471 4.818 -27.701 1.00 87.25 242 ARG A C 1
ATOM 1915 O O . ARG A 1 242 ? 1.485 4.306 -28.228 1.00 87.25 242 ARG A O 1
ATOM 1922 N N . ASP A 1 243 ? 3.384 5.530 -28.352 1.00 88.38 243 ASP A N 1
ATOM 1923 C CA . ASP A 1 243 ? 3.348 5.785 -29.790 1.00 88.38 243 ASP A CA 1
ATOM 1924 C C . ASP A 1 243 ? 3.970 4.634 -30.604 1.00 88.38 243 ASP A C 1
ATOM 1926 O O . ASP A 1 243 ? 3.613 4.460 -31.770 1.00 88.38 243 ASP A O 1
ATOM 1930 N N . ASP A 1 244 ? 4.839 3.813 -29.998 1.00 87.19 244 ASP A N 1
ATOM 1931 C CA . ASP A 1 244 ? 5.458 2.645 -30.632 1.00 87.19 244 ASP A CA 1
ATOM 1932 C C . ASP A 1 244 ? 4.616 1.355 -30.460 1.00 87.19 244 ASP A C 1
ATOM 1934 O O . ASP A 1 244 ? 4.572 0.762 -29.379 1.00 87.19 244 ASP A O 1
ATOM 1938 N N . PRO A 1 245 ? 3.977 0.842 -31.530 1.00 80.12 245 PRO A N 1
ATOM 1939 C CA . PRO A 1 245 ? 3.198 -0.396 -31.480 1.00 80.12 245 PRO A CA 1
ATOM 1940 C C . PRO A 1 245 ? 4.059 -1.668 -31.432 1.00 80.12 245 PRO A C 1
ATOM 1942 O O . PRO A 1 245 ? 3.523 -2.757 -31.220 1.00 80.12 245 PRO A O 1
ATOM 1945 N N . THR A 1 246 ? 5.366 -1.558 -31.678 1.00 84.88 246 THR A N 1
ATOM 1946 C CA . THR A 1 246 ? 6.328 -2.667 -31.627 1.00 84.88 246 THR A CA 1
ATOM 1947 C C . THR A 1 246 ? 7.078 -2.745 -30.305 1.00 84.88 246 THR A C 1
ATOM 1949 O O . THR A 1 246 ? 7.874 -3.670 -30.129 1.00 84.88 246 THR A O 1
ATOM 1952 N N . TRP A 1 247 ? 6.782 -1.834 -29.370 1.00 84.62 247 TRP A N 1
ATOM 1953 C CA . TRP A 1 247 ? 7.430 -1.773 -28.070 1.00 84.62 247 TRP A CA 1
ATOM 1954 C C . TRP A 1 247 ? 7.363 -3.119 -27.347 1.00 84.62 247 TRP A C 1
ATOM 1956 O O . TRP A 1 247 ? 6.290 -3.661 -27.060 1.00 84.62 247 TRP A O 1
ATOM 1966 N N . GLN A 1 248 ? 8.542 -3.646 -27.030 1.00 84.56 248 GLN A N 1
ATOM 1967 C CA . GLN A 1 248 ? 8.707 -4.847 -26.229 1.00 84.56 248 GLN A CA 1
ATOM 1968 C C . GLN A 1 248 ? 9.487 -4.483 -24.965 1.00 84.56 248 GLN A C 1
ATOM 1970 O O . GLN A 1 248 ? 10.702 -4.300 -25.044 1.00 84.56 248 GLN A O 1
ATOM 1975 N N . PRO A 1 249 ? 8.824 -4.440 -23.795 1.00 83.31 249 PRO A N 1
ATOM 1976 C CA . PRO A 1 249 ? 9.445 -4.090 -22.515 1.00 83.31 249 PRO A CA 1
ATOM 1977 C C . PRO A 1 249 ? 10.743 -4.849 -22.209 1.00 83.31 249 PRO A C 1
ATOM 1979 O O . PRO A 1 249 ? 11.671 -4.287 -21.639 1.00 83.31 249 PRO A O 1
ATOM 1982 N N . PHE A 1 250 ? 10.818 -6.118 -22.620 1.00 85.19 250 PHE A N 1
ATOM 1983 C CA . PHE A 1 250 ? 11.951 -7.017 -22.372 1.00 85.19 250 PHE A CA 1
ATOM 1984 C C . PHE A 1 250 ? 12.630 -7.495 -23.669 1.00 85.19 250 PHE A C 1
ATOM 1986 O O . PHE A 1 250 ? 13.279 -8.539 -23.684 1.00 85.19 250 PHE A O 1
ATOM 1993 N N . GLY A 1 251 ? 12.428 -6.774 -24.776 1.00 82.44 251 GLY A N 1
ATOM 1994 C CA . GLY A 1 251 ? 13.084 -7.039 -26.057 1.00 82.44 251 GLY A CA 1
ATOM 1995 C C . GLY A 1 251 ? 14.442 -6.332 -26.192 1.00 82.44 251 GLY A C 1
ATOM 1996 O O . GLY A 1 251 ? 14.853 -5.597 -25.290 1.00 82.44 251 GLY A O 1
ATOM 1997 N N . PRO A 1 252 ? 15.146 -6.518 -27.324 1.00 73.56 252 PRO A N 1
ATOM 1998 C CA . PRO A 1 252 ? 16.326 -5.719 -27.649 1.00 73.56 252 PRO A CA 1
ATOM 1999 C C . PRO A 1 252 ? 15.918 -4.239 -27.766 1.00 73.56 252 PRO A C 1
ATOM 2001 O O . PRO A 1 252 ? 15.115 -3.895 -28.629 1.00 73.56 252 PRO A O 1
ATOM 2004 N N . GLY A 1 253 ? 16.423 -3.387 -26.866 1.00 74.62 253 GLY A N 1
ATOM 2005 C CA . GLY A 1 253 ? 16.026 -1.973 -26.743 1.00 74.62 253 GLY A CA 1
ATOM 2006 C C . GLY A 1 253 ? 14.904 -1.684 -25.732 1.00 74.62 253 GLY A C 1
ATOM 2007 O O . GLY A 1 253 ? 14.395 -0.569 -25.695 1.00 74.62 253 GLY A O 1
ATOM 2008 N N . GLY A 1 254 ? 14.500 -2.677 -24.929 1.00 83.94 254 GLY A N 1
ATOM 2009 C CA . GLY A 1 254 ? 13.533 -2.511 -23.839 1.00 83.94 254 GLY A CA 1
ATOM 2010 C C . GLY A 1 254 ? 14.127 -1.842 -22.591 1.00 83.94 254 GLY A C 1
ATOM 2011 O O . GLY A 1 254 ? 15.110 -1.110 -22.660 1.00 83.94 254 GLY A O 1
ATOM 2012 N N . TRP A 1 255 ? 13.571 -2.137 -21.412 1.00 84.94 255 TRP A N 1
ATOM 2013 C CA . TRP A 1 255 ? 13.985 -1.513 -20.144 1.00 84.94 255 TRP A CA 1
ATOM 2014 C C . TRP A 1 255 ? 15.458 -1.726 -19.778 1.00 84.94 255 TRP A C 1
ATOM 2016 O O . TRP A 1 255 ? 16.031 -0.896 -19.082 1.00 84.94 255 TRP A O 1
ATOM 2026 N N . ALA A 1 256 ? 16.090 -2.789 -20.282 1.00 80.31 256 ALA A N 1
ATOM 2027 C CA . ALA A 1 256 ? 17.515 -3.041 -20.076 1.00 80.31 256 ALA A CA 1
ATOM 2028 C C . ALA A 1 256 ? 18.413 -1.932 -20.654 1.00 80.31 256 ALA A C 1
ATOM 2030 O O . ALA A 1 256 ? 19.485 -1.697 -20.114 1.00 80.31 256 ALA A O 1
ATOM 2031 N N . ALA A 1 257 ? 17.963 -1.225 -21.698 1.00 80.88 257 ALA A N 1
ATOM 2032 C CA . ALA A 1 257 ? 18.705 -0.105 -22.278 1.00 80.88 257 ALA A CA 1
ATOM 2033 C C . ALA A 1 257 ? 18.760 1.122 -21.354 1.00 80.88 257 ALA A C 1
ATOM 2035 O O . ALA A 1 257 ? 19.553 2.020 -21.594 1.00 80.88 257 ALA A O 1
ATOM 2036 N N . LEU A 1 258 ? 17.916 1.178 -20.316 1.00 78.06 258 LEU A N 1
ATOM 2037 C CA . LEU A 1 258 ? 17.961 2.259 -19.335 1.00 78.06 258 LEU A CA 1
ATOM 2038 C C . LEU A 1 258 ? 18.994 2.021 -18.236 1.00 78.06 258 LEU A C 1
ATOM 2040 O O . LEU A 1 258 ? 19.396 2.990 -17.621 1.00 78.06 258 LEU A O 1
ATOM 2044 N N . GLY A 1 259 ? 19.370 0.763 -17.971 1.00 63.44 259 GLY A N 1
ATOM 2045 C CA . GLY A 1 259 ? 20.249 0.379 -16.859 1.00 63.44 259 GLY A CA 1
ATOM 2046 C C . GLY A 1 259 ? 21.722 0.225 -17.234 1.00 63.44 259 GLY A C 1
ATOM 2047 O O . GLY A 1 259 ? 22.448 -0.448 -16.507 1.00 63.44 259 GLY A O 1
ATOM 2048 N N . GLY A 1 260 ? 22.134 0.752 -18.387 1.00 53.53 260 GLY A N 1
ATOM 2049 C CA . GLY A 1 260 ? 23.540 0.868 -18.747 1.00 53.53 260 GLY A CA 1
ATOM 2050 C C . GLY A 1 260 ? 24.023 2.257 -18.368 1.00 53.53 260 GLY A C 1
ATOM 2051 O O . GLY A 1 260 ? 23.597 3.226 -18.989 1.00 53.53 260 GLY A O 1
ATOM 2052 N N . ASP A 1 261 ? 24.890 2.350 -17.361 1.00 44.03 261 ASP A N 1
ATOM 2053 C CA . ASP A 1 261 ? 25.879 3.423 -17.373 1.00 44.03 261 ASP A CA 1
ATOM 2054 C C . ASP A 1 261 ? 26.694 3.235 -18.664 1.00 44.03 261 ASP A C 1
ATOM 2056 O O . ASP A 1 261 ? 27.156 2.129 -18.966 1.00 44.03 261 ASP A O 1
ATOM 2060 N N . ASP A 1 262 ? 26.814 4.303 -19.445 1.00 41.81 262 ASP A N 1
ATOM 2061 C CA . ASP A 1 262 ? 27.713 4.415 -20.590 1.00 41.81 262 ASP A CA 1
ATOM 2062 C C . ASP A 1 262 ? 29.180 4.340 -20.107 1.00 41.81 262 ASP A C 1
ATOM 2064 O O . ASP A 1 262 ? 29.889 5.343 -20.081 1.00 41.81 262 ASP A O 1
ATOM 2068 N N . GLU A 1 263 ? 29.644 3.165 -19.672 1.00 38.78 263 GLU A N 1
ATOM 2069 C CA . GLU A 1 263 ? 31.049 2.915 -19.301 1.00 38.78 263 GLU A CA 1
ATOM 2070 C C . GLU A 1 263 ? 31.815 2.051 -20.323 1.00 38.78 263 GLU A C 1
ATOM 2072 O O . GLU A 1 263 ? 32.960 1.699 -20.070 1.00 38.78 263 GLU A O 1
ATOM 2077 N N . ASP A 1 264 ? 31.250 1.777 -21.507 1.00 35.12 264 ASP A N 1
ATOM 2078 C CA . ASP A 1 264 ? 31.936 1.052 -22.595 1.00 35.12 264 ASP A CA 1
ATOM 2079 C C . ASP A 1 264 ? 31.776 1.745 -23.974 1.00 35.12 264 ASP A C 1
ATOM 2081 O O . ASP A 1 264 ? 31.469 1.105 -24.980 1.00 35.12 264 ASP A O 1
ATOM 2085 N N . GLU A 1 265 ? 32.015 3.060 -24.049 1.00 37.88 265 GLU A N 1
ATOM 2086 C CA . GLU A 1 265 ? 32.418 3.723 -25.307 1.00 37.88 265 GLU A CA 1
ATOM 2087 C C . GLU A 1 265 ? 33.858 4.273 -25.205 1.00 37.88 265 GLU A C 1
ATOM 2089 O O . GLU A 1 265 ? 34.138 5.433 -25.495 1.00 37.88 265 GLU A O 1
ATOM 2094 N N . GLU A 1 266 ? 34.806 3.419 -24.809 1.00 40.12 266 GLU A N 1
ATOM 2095 C CA . GLU A 1 266 ? 36.187 3.519 -25.296 1.00 40.12 266 GLU A CA 1
ATOM 2096 C C . GLU A 1 266 ? 36.355 2.515 -26.446 1.00 40.12 266 GLU A C 1
ATOM 2098 O O . GLU A 1 266 ? 36.520 1.326 -26.200 1.00 40.12 266 GLU A O 1
ATOM 2103 N N . ASP A 1 267 ? 36.269 2.988 -27.697 1.00 32.47 267 ASP A N 1
ATOM 2104 C CA . ASP A 1 267 ? 37.196 2.585 -28.767 1.00 32.47 267 ASP A CA 1
ATOM 2105 C C . ASP A 1 267 ? 37.048 3.450 -30.042 1.00 32.47 267 ASP A C 1
ATOM 2107 O O . ASP A 1 267 ? 36.067 3.394 -30.782 1.00 32.47 267 ASP A O 1
ATOM 2111 N N . GLU A 1 268 ? 38.131 4.197 -30.282 1.00 31.89 268 GLU A N 1
ATOM 2112 C CA . GLU A 1 268 ? 38.786 4.480 -31.569 1.00 31.89 268 GLU A CA 1
ATOM 2113 C C . GLU A 1 268 ? 38.129 5.404 -32.621 1.00 31.89 268 GLU A C 1
ATOM 2115 O O . GLU A 1 268 ? 37.382 5.008 -33.511 1.00 31.89 268 GLU A O 1
ATOM 2120 N N . GLU A 1 269 ? 38.590 6.658 -32.558 1.00 32.25 269 GLU A N 1
ATOM 2121 C CA . GLU A 1 269 ? 39.192 7.470 -33.631 1.00 32.25 269 GLU A CA 1
ATOM 2122 C C . GLU A 1 269 ? 38.658 7.417 -35.079 1.00 32.25 269 GLU A C 1
ATOM 2124 O O . GLU A 1 269 ? 38.787 6.431 -35.805 1.00 32.25 269 GLU A O 1
ATOM 2129 N N . GLY A 1 270 ? 38.325 8.614 -35.586 1.00 29.80 270 GLY A N 1
ATOM 2130 C CA . GLY A 1 270 ? 38.725 9.005 -36.940 1.00 29.80 270 GLY A CA 1
ATOM 2131 C C . GLY A 1 270 ? 37.770 9.938 -37.678 1.00 29.80 270 GLY A C 1
ATOM 2132 O O . GLY A 1 270 ? 37.016 9.474 -38.525 1.00 29.80 270 GLY A O 1
ATOM 2133 N N . SER A 1 271 ? 37.861 11.250 -37.441 1.00 29.66 271 SER A N 1
ATOM 2134 C CA . SER A 1 271 ? 38.100 12.229 -38.518 1.00 29.66 271 SER A CA 1
ATOM 2135 C C . SER A 1 271 ? 38.166 13.642 -37.946 1.00 29.66 271 SER A C 1
ATOM 2137 O O . SER A 1 271 ? 37.168 14.199 -37.498 1.00 29.66 271 SER A O 1
ATOM 2139 N N . ASP A 1 272 ? 39.377 14.178 -38.010 1.00 33.34 272 ASP A N 1
ATOM 2140 C CA . ASP A 1 272 ? 39.722 15.568 -38.301 1.00 33.34 272 ASP A CA 1
ATOM 2141 C C . ASP A 1 272 ? 38.614 16.308 -39.077 1.00 33.34 272 ASP A C 1
ATOM 2143 O O . ASP A 1 272 ? 38.172 15.818 -40.120 1.00 33.34 272 ASP A O 1
ATOM 2147 N N . ASP A 1 273 ? 38.180 17.465 -38.579 1.00 32.53 273 ASP A N 1
ATOM 2148 C CA . ASP A 1 273 ? 38.167 18.676 -39.399 1.00 32.53 273 ASP A CA 1
ATOM 2149 C C . ASP A 1 273 ? 38.049 19.931 -38.522 1.00 32.53 273 ASP A C 1
ATOM 2151 O O . ASP A 1 273 ? 37.247 20.040 -37.590 1.00 32.53 273 ASP A O 1
ATOM 2155 N N . GLU A 1 274 ? 38.953 20.841 -38.846 1.00 35.62 274 GLU A N 1
ATOM 2156 C CA . GLU A 1 274 ? 39.375 22.035 -38.142 1.00 35.62 274 GLU A CA 1
ATOM 2157 C C . GLU A 1 274 ? 38.358 23.192 -38.247 1.00 35.62 274 GLU A C 1
ATOM 2159 O O . GLU A 1 274 ? 37.524 23.260 -39.149 1.00 35.62 274 GLU A O 1
ATOM 2164 N N . ASP A 1 275 ? 38.544 24.159 -37.345 1.00 31.39 275 ASP A N 1
ATOM 2165 C CA . ASP A 1 275 ? 38.207 25.580 -37.488 1.00 31.39 275 ASP A CA 1
ATOM 2166 C C . ASP A 1 275 ? 36.729 26.019 -37.451 1.00 31.39 275 ASP A C 1
ATOM 2168 O O . ASP A 1 275 ? 35.981 25.942 -38.420 1.00 31.39 275 ASP A O 1
ATOM 2172 N N . SER A 1 276 ? 36.349 26.727 -36.380 1.00 32.69 276 SER A N 1
ATOM 2173 C CA . SER A 1 276 ? 36.389 28.204 -36.376 1.00 32.69 276 SER A CA 1
ATOM 2174 C C . SER A 1 276 ? 35.567 28.772 -35.207 1.00 32.69 276 SER A C 1
ATOM 2176 O O . SER A 1 276 ? 34.339 28.819 -35.244 1.00 32.69 276 SER A O 1
ATOM 2178 N N . ASP A 1 277 ? 36.265 29.235 -34.171 1.00 35.88 277 ASP A N 1
ATOM 2179 C CA . ASP A 1 277 ? 35.775 30.256 -33.237 1.00 35.88 277 ASP A CA 1
ATOM 2180 C C . ASP A 1 277 ? 36.115 31.637 -33.827 1.00 35.88 277 ASP A C 1
ATOM 2182 O O . ASP A 1 277 ? 37.233 31.835 -34.325 1.00 35.88 277 ASP A O 1
ATOM 2186 N N . PRO A 1 278 ? 35.176 32.598 -33.807 1.00 44.22 278 PRO A N 1
ATOM 2187 C CA . PRO A 1 278 ? 35.548 33.870 -33.194 1.00 44.22 278 PRO A CA 1
ATOM 2188 C C . PRO A 1 278 ? 34.428 34.511 -32.347 1.00 44.22 278 PRO A C 1
ATOM 2190 O O . PRO A 1 278 ? 33.441 35.026 -32.864 1.00 44.22 278 PRO A O 1
ATOM 2193 N N . SER A 1 279 ? 34.658 34.563 -31.034 1.00 36.31 279 SER A N 1
ATOM 2194 C CA . SER A 1 279 ? 34.713 35.757 -30.168 1.00 36.31 279 SER A CA 1
ATOM 2195 C C . SER A 1 279 ? 33.815 36.978 -30.493 1.00 36.31 279 SER A C 1
ATOM 2197 O O . SER A 1 279 ? 34.135 37.758 -31.386 1.00 36.31 279 SER A O 1
ATOM 2199 N N . TYR A 1 280 ? 32.889 37.250 -29.554 1.00 35.72 280 TYR A N 1
ATOM 2200 C CA . TYR A 1 280 ? 32.545 38.555 -28.929 1.00 35.72 280 TYR A CA 1
ATOM 2201 C C . TYR A 1 280 ? 31.868 39.659 -29.782 1.00 35.72 280 TYR A C 1
ATOM 2203 O O . TYR A 1 280 ? 32.507 40.255 -30.642 1.00 35.72 280 TYR A O 1
ATOM 2211 N N . ASP A 1 281 ? 30.608 40.022 -29.482 1.00 31.88 281 ASP A N 1
ATOM 2212 C CA . ASP A 1 281 ? 30.239 41.188 -28.637 1.00 31.88 281 ASP A CA 1
ATOM 2213 C C . ASP A 1 281 ? 28.742 41.586 -28.758 1.00 31.88 281 ASP A C 1
ATOM 2215 O O . ASP A 1 281 ? 28.180 41.589 -29.849 1.00 31.88 281 ASP A O 1
ATOM 2219 N N . SER A 1 282 ? 28.194 42.011 -27.614 1.00 30.41 282 SER A N 1
ATOM 2220 C CA . SER A 1 282 ? 27.147 43.023 -27.375 1.00 30.41 282 SER A CA 1
ATOM 2221 C C . SER A 1 282 ? 25.677 42.829 -27.806 1.00 30.41 282 SER A C 1
ATOM 2223 O O . SER A 1 282 ? 25.316 42.940 -28.972 1.00 30.41 282 SER A O 1
ATOM 2225 N N . GLU A 1 283 ? 24.854 42.632 -26.764 1.00 33.44 283 GLU A N 1
ATOM 2226 C CA . GLU A 1 283 ? 23.721 43.479 -26.317 1.00 33.44 283 GLU A CA 1
ATOM 2227 C C . GLU A 1 283 ? 22.624 43.888 -27.322 1.00 33.44 283 GLU A C 1
ATOM 2229 O O . GLU A 1 283 ? 22.878 44.638 -28.256 1.00 33.44 283 GLU A O 1
ATOM 2234 N N . GLU A 1 284 ? 21.370 43.507 -27.035 1.00 31.27 284 GLU A N 1
ATOM 2235 C CA . GLU A 1 284 ? 20.302 44.472 -26.702 1.00 31.27 284 GLU A CA 1
ATOM 2236 C C . GLU A 1 284 ? 19.038 43.769 -26.165 1.00 31.27 284 GLU A C 1
ATOM 2238 O O . GLU A 1 284 ? 18.613 42.723 -26.661 1.00 31.27 284 GLU A O 1
ATOM 2243 N N . ASP A 1 285 ? 18.511 44.376 -25.101 1.00 32.47 285 ASP A N 1
ATOM 2244 C CA . ASP A 1 285 ? 17.276 44.101 -24.367 1.00 32.47 285 ASP A CA 1
ATOM 2245 C C . ASP A 1 285 ? 16.003 44.267 -25.213 1.00 32.47 285 ASP A C 1
ATOM 2247 O O . ASP A 1 285 ? 15.972 45.036 -26.171 1.00 32.47 285 ASP A O 1
ATOM 2251 N N . GLU A 1 286 ? 14.941 43.590 -24.767 1.00 33.81 286 GLU A N 1
ATOM 2252 C CA . GLU A 1 286 ? 13.603 44.128 -24.448 1.00 33.81 286 GLU A CA 1
ATOM 2253 C C . GLU A 1 286 ? 12.556 43.025 -24.672 1.00 33.81 286 GLU A C 1
ATOM 2255 O O . GLU A 1 286 ? 12.309 42.629 -25.806 1.00 33.81 286 GLU A O 1
ATOM 2260 N N . GLU A 1 287 ? 11.926 42.540 -23.596 1.00 34.62 287 GLU A N 1
ATOM 2261 C CA . GLU A 1 287 ? 10.463 42.430 -23.540 1.00 34.62 287 GLU A CA 1
ATOM 2262 C C . GLU A 1 287 ? 9.966 42.207 -22.096 1.00 34.62 287 GLU A C 1
ATOM 2264 O O . GLU A 1 287 ? 10.496 41.406 -21.326 1.00 34.62 287 GLU A O 1
ATOM 2269 N N . ASP A 1 288 ? 8.966 43.027 -21.791 1.00 33.91 288 ASP A N 1
ATOM 2270 C CA . ASP A 1 288 ? 8.180 43.273 -20.581 1.00 33.91 288 ASP A CA 1
ATOM 2271 C C . ASP A 1 288 ? 7.351 42.046 -20.153 1.00 33.91 288 ASP A C 1
ATOM 2273 O O . ASP A 1 288 ? 6.762 41.393 -21.015 1.00 33.91 288 ASP A O 1
ATOM 2277 N N . ASP A 1 289 ? 7.208 41.791 -18.848 1.00 32.91 289 ASP A N 1
ATOM 2278 C CA . ASP A 1 289 ? 5.872 41.539 -18.283 1.00 32.91 289 ASP A CA 1
ATOM 2279 C C . ASP A 1 289 ? 5.857 41.747 -16.760 1.00 32.91 289 ASP A C 1
ATOM 2281 O O . ASP A 1 289 ? 6.752 41.313 -16.027 1.00 32.91 289 ASP A O 1
ATOM 2285 N N . ASP A 1 290 ? 4.811 42.451 -16.341 1.00 38.09 290 ASP A N 1
ATOM 2286 C CA . ASP A 1 290 ? 4.462 42.870 -14.990 1.00 38.09 290 ASP A CA 1
ATOM 2287 C C . ASP A 1 290 ? 4.312 41.688 -14.018 1.00 38.09 290 ASP A C 1
ATOM 2289 O O . ASP A 1 290 ? 3.775 40.646 -14.381 1.00 38.09 290 ASP A O 1
ATOM 2293 N N . ASP A 1 291 ? 4.651 41.901 -12.743 1.00 36.25 291 ASP A N 1
ATOM 2294 C CA . ASP A 1 291 ? 3.789 41.426 -11.655 1.00 36.25 291 ASP A CA 1
ATOM 2295 C C . ASP A 1 291 ? 4.023 42.237 -10.368 1.00 36.25 291 ASP A C 1
ATOM 2297 O O . ASP A 1 291 ? 5.124 42.336 -9.818 1.00 36.25 291 ASP A O 1
ATOM 2301 N N . GLU A 1 292 ? 2.928 42.849 -9.920 1.00 42.38 292 GLU A N 1
ATOM 2302 C CA . GLU A 1 292 ? 2.739 43.494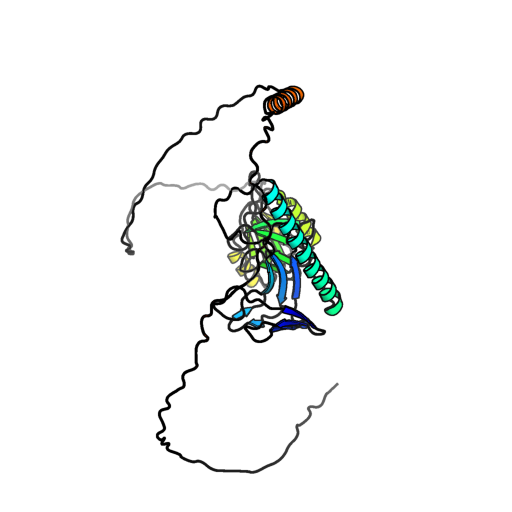 -8.627 1.00 42.38 292 GLU A CA 1
ATOM 2303 C C . GLU A 1 292 ? 2.752 42.437 -7.512 1.00 42.38 292 GLU A C 1
ATOM 2305 O O . GLU A 1 292 ? 2.046 41.441 -7.625 1.00 42.38 292 GLU A O 1
ATOM 2310 N N . GLU A 1 293 ? 3.427 42.689 -6.387 1.00 38.53 293 GLU A N 1
ATOM 2311 C CA . GLU A 1 293 ? 2.861 42.350 -5.074 1.00 38.53 293 GLU A CA 1
ATOM 2312 C C . GLU A 1 293 ? 3.544 43.144 -3.950 1.00 38.53 293 GLU A C 1
ATOM 2314 O O . GLU A 1 293 ? 4.769 43.218 -3.833 1.00 38.53 293 GLU A O 1
ATOM 2319 N N . ASP A 1 294 ? 2.686 43.782 -3.159 1.00 34.84 294 ASP A N 1
ATOM 2320 C CA . ASP A 1 294 ? 2.970 44.665 -2.037 1.00 34.84 294 ASP A CA 1
ATOM 2321 C C . ASP A 1 294 ? 2.843 43.889 -0.711 1.00 34.84 294 ASP A C 1
ATOM 2323 O O . ASP A 1 294 ? 1.918 43.098 -0.521 1.00 34.84 294 ASP A O 1
ATOM 2327 N N . ASP A 1 295 ? 3.747 44.240 0.199 1.00 36.72 295 ASP A N 1
ATOM 2328 C CA . ASP A 1 295 ? 3.563 44.385 1.646 1.00 36.72 295 ASP A CA 1
ATOM 2329 C C . ASP A 1 295 ? 3.730 43.223 2.663 1.00 36.72 295 ASP A C 1
ATOM 2331 O O . ASP A 1 295 ? 2.945 42.282 2.779 1.00 36.72 295 ASP A O 1
ATOM 2335 N N . ASP A 1 296 ? 4.734 43.469 3.518 1.00 35.03 296 ASP A N 1
ATOM 2336 C CA . ASP A 1 296 ? 4.783 43.340 4.982 1.00 35.03 296 ASP A CA 1
ATOM 2337 C C . ASP A 1 296 ? 4.712 41.967 5.691 1.00 35.03 296 ASP A C 1
ATOM 2339 O O . ASP A 1 296 ? 3.661 41.372 5.929 1.00 35.03 296 ASP A O 1
ATOM 2343 N N . SER A 1 297 ? 5.821 41.562 6.329 1.00 36.41 297 SER A N 1
ATOM 2344 C CA . SER A 1 297 ? 6.140 42.057 7.687 1.00 36.41 297 SER A CA 1
ATOM 2345 C C . SER A 1 297 ? 7.336 41.348 8.352 1.00 36.41 297 SER A C 1
ATOM 2347 O O . SER A 1 297 ? 7.491 40.128 8.340 1.00 36.41 297 SER A O 1
ATOM 2349 N N . ASP A 1 298 ? 8.162 42.201 8.957 1.00 36.88 298 ASP A N 1
ATOM 2350 C CA . ASP A 1 298 ? 9.219 42.013 9.956 1.00 36.88 298 ASP A CA 1
ATOM 2351 C C . ASP A 1 298 ? 8.855 41.051 11.106 1.00 36.88 298 ASP A C 1
ATOM 2353 O O . ASP A 1 298 ? 7.725 41.080 11.574 1.00 36.88 298 ASP A O 1
ATOM 2357 N N . PHE A 1 299 ? 9.817 40.246 11.582 1.00 37.12 299 PHE A N 1
ATOM 2358 C CA . PHE A 1 299 ? 10.184 40.135 13.006 1.00 37.12 299 PHE A CA 1
ATOM 2359 C C . PHE A 1 299 ? 11.457 39.289 13.162 1.00 37.12 299 PHE A C 1
ATOM 2361 O O . PHE A 1 299 ? 11.445 38.061 13.063 1.00 37.12 299 PHE A O 1
ATOM 2368 N N . GLY A 1 300 ? 12.567 39.971 13.443 1.00 40.12 300 GLY A N 1
ATOM 2369 C CA . GLY A 1 300 ? 13.846 39.361 13.794 1.00 40.12 300 GLY A CA 1
ATOM 2370 C C . GLY A 1 300 ? 13.927 38.832 15.232 1.00 40.12 300 GLY A C 1
ATOM 2371 O O . GLY A 1 300 ? 13.390 39.421 16.170 1.00 40.12 300 GLY A O 1
ATOM 2372 N N . PHE A 1 301 ? 14.701 37.761 15.410 1.00 30.48 301 PHE A N 1
ATOM 2373 C CA . PHE A 1 301 ? 15.492 37.530 16.618 1.00 30.48 301 PHE A CA 1
ATOM 2374 C C . PHE A 1 301 ? 16.708 36.663 16.269 1.00 30.48 301 PHE A C 1
ATOM 2376 O O . PHE A 1 301 ? 16.605 35.455 16.067 1.00 30.48 301 PHE A O 1
ATOM 2383 N N . ASP A 1 302 ? 17.848 37.337 16.175 1.00 34.12 302 ASP A N 1
ATOM 2384 C CA . ASP A 1 302 ? 19.190 36.773 16.147 1.00 34.12 302 ASP A CA 1
ATOM 2385 C C . ASP A 1 302 ? 19.648 36.499 17.588 1.00 34.12 302 ASP A C 1
ATOM 2387 O O . ASP A 1 302 ? 19.534 37.364 18.460 1.00 34.12 302 ASP A O 1
ATOM 2391 N N . SER A 1 303 ? 20.151 35.292 17.846 1.00 32.66 303 SER A N 1
ATOM 2392 C CA . SER A 1 303 ? 21.038 35.036 18.980 1.00 32.66 303 SER A CA 1
ATOM 2393 C C . SER A 1 303 ? 21.925 33.835 18.667 1.00 32.66 303 SER A C 1
ATOM 2395 O O . SER A 1 303 ? 21.600 32.674 18.910 1.00 32.66 303 SER A O 1
ATOM 2397 N N . GLU A 1 304 ? 23.068 34.184 18.097 1.00 38.06 304 GLU A N 1
ATOM 2398 C CA . GLU A 1 304 ? 24.346 33.488 18.126 1.00 38.06 304 GLU A CA 1
ATOM 2399 C C . GLU A 1 304 ? 24.618 32.682 19.417 1.00 38.06 304 GLU A C 1
ATOM 2401 O O . GLU A 1 304 ? 24.611 33.200 20.534 1.00 38.06 304 GLU A O 1
ATOM 2406 N N . SER A 1 305 ? 24.971 31.403 19.269 1.00 32.12 305 SER A N 1
ATOM 2407 C CA . SER A 1 305 ? 25.889 30.753 20.207 1.00 32.12 305 SER A CA 1
ATOM 2408 C C . SER A 1 305 ? 26.683 29.658 19.503 1.00 32.12 305 SER A C 1
ATOM 2410 O O . SER A 1 305 ? 26.167 28.635 19.059 1.00 32.12 305 SER A O 1
ATOM 2412 N N . THR A 1 306 ? 27.970 29.942 19.375 1.00 33.28 306 THR A N 1
ATOM 2413 C CA . THR A 1 306 ? 29.029 29.133 18.788 1.00 33.28 306 THR A CA 1
ATOM 2414 C C . THR A 1 306 ? 29.300 27.888 19.635 1.00 33.28 306 THR A C 1
ATOM 2416 O O . THR A 1 306 ? 29.693 28.019 20.796 1.00 33.28 306 THR A O 1
ATOM 2419 N N . VAL A 1 307 ? 29.163 26.686 19.065 1.00 37.47 307 VAL A N 1
ATOM 2420 C CA . VAL A 1 307 ? 29.636 25.451 19.714 1.00 37.47 307 VAL A CA 1
ATOM 2421 C C . VAL A 1 307 ? 31.019 25.112 19.166 1.00 37.47 307 VAL A C 1
ATOM 2423 O O . VAL A 1 307 ? 31.197 24.798 17.991 1.00 37.47 307 VAL A O 1
ATOM 2426 N N . SER A 1 308 ? 32.017 25.245 20.031 1.00 32.25 308 SER A N 1
ATOM 2427 C CA . SER A 1 308 ? 33.399 24.870 19.764 1.00 32.25 308 SER A CA 1
ATOM 2428 C C . SER A 1 308 ? 33.575 23.378 20.020 1.00 32.25 308 SER A C 1
ATOM 2430 O O . SER A 1 308 ? 33.327 22.892 21.122 1.00 32.25 308 SER A O 1
ATOM 2432 N N . THR A 1 309 ? 34.056 22.665 19.011 1.00 36.69 309 THR A N 1
ATOM 2433 C CA . THR A 1 309 ? 34.681 21.344 19.117 1.00 36.69 309 THR A CA 1
ATOM 2434 C C . THR A 1 309 ? 35.870 21.368 20.082 1.00 36.69 309 THR A C 1
ATOM 2436 O O . THR A 1 309 ? 36.811 22.138 19.880 1.00 36.69 309 THR A O 1
ATOM 2439 N N . ALA A 1 310 ? 35.864 20.477 21.075 1.00 32.53 310 ALA A N 1
ATOM 2440 C CA . ALA A 1 310 ? 37.063 20.013 21.765 1.00 32.53 310 ALA A CA 1
ATOM 2441 C C . ALA A 1 310 ? 36.911 18.524 22.114 1.00 32.53 310 ALA A C 1
ATOM 2443 O O . ALA A 1 310 ? 35.938 18.100 22.733 1.00 32.53 310 ALA A O 1
ATOM 2444 N N . ASP A 1 311 ? 37.888 17.775 21.631 1.00 30.98 311 ASP A N 1
ATOM 2445 C CA . ASP A 1 311 ? 38.091 16.333 21.675 1.00 30.98 311 ASP A CA 1
ATOM 2446 C C . ASP A 1 311 ? 38.767 15.890 22.999 1.00 30.98 311 ASP A C 1
ATOM 2448 O O . ASP A 1 311 ? 39.384 16.708 23.683 1.00 30.98 311 ASP A O 1
ATOM 2452 N N . SER A 1 312 ? 38.720 14.578 23.265 1.00 31.00 312 SER A N 1
ATOM 2453 C CA . SER A 1 312 ? 39.618 13.769 24.120 1.00 31.00 312 SER A CA 1
ATOM 2454 C C . SER A 1 312 ? 39.394 13.661 25.643 1.00 31.00 312 SER A C 1
ATOM 2456 O O . SER A 1 312 ? 39.814 14.496 26.438 1.00 31.00 312 SER A O 1
ATOM 2458 N N . ASP A 1 313 ? 38.781 12.526 26.009 1.00 33.03 313 ASP A N 1
ATOM 2459 C CA . ASP A 1 313 ? 39.348 11.385 26.766 1.00 33.03 313 ASP A CA 1
ATOM 2460 C C . ASP A 1 313 ? 40.047 11.608 28.130 1.00 33.03 313 ASP A C 1
ATOM 2462 O O . ASP A 1 313 ? 41.076 12.272 28.224 1.00 33.03 313 ASP A O 1
ATOM 2466 N N . SER A 1 314 ? 39.527 10.950 29.180 1.00 32.38 314 SER A N 1
ATOM 2467 C CA . SER A 1 314 ? 40.299 10.217 30.208 1.00 32.38 314 SER A CA 1
ATOM 2468 C C . SER A 1 314 ? 39.372 9.719 31.330 1.00 32.38 314 SER A C 1
ATOM 2470 O O . SER A 1 314 ? 38.703 10.501 32.005 1.00 32.38 314 SER A O 1
ATOM 2472 N N . GLY A 1 315 ? 39.362 8.403 31.548 1.00 41.34 315 GLY A N 1
ATOM 2473 C CA . GLY A 1 315 ? 38.433 7.695 32.428 1.00 41.34 315 GLY A CA 1
ATOM 2474 C C . GLY A 1 315 ? 38.591 7.892 33.941 1.00 41.34 315 GLY A C 1
ATOM 2475 O O . GLY A 1 315 ? 39.655 8.227 34.461 1.00 41.34 315 GLY A O 1
ATOM 2476 N N . SER A 1 316 ? 37.496 7.586 34.640 1.00 41.41 316 SER A N 1
ATOM 2477 C CA . SER A 1 316 ? 37.477 7.190 36.048 1.00 41.41 316 SER A CA 1
ATOM 2478 C C . SER A 1 316 ? 36.261 6.289 36.282 1.00 41.41 316 SER A C 1
ATOM 2480 O O . SER A 1 316 ? 35.156 6.765 36.530 1.00 41.41 316 SER A O 1
ATOM 2482 N N . ASP A 1 317 ? 36.468 4.978 36.150 1.00 46.88 317 ASP A N 1
ATOM 2483 C CA . ASP A 1 317 ? 35.572 3.936 36.659 1.00 46.88 317 ASP A CA 1
ATOM 2484 C C . ASP A 1 317 ? 35.577 3.996 38.195 1.00 46.88 317 ASP A C 1
ATOM 2486 O O . ASP A 1 317 ? 36.382 3.342 38.868 1.00 46.88 317 ASP A O 1
ATOM 2490 N N . ASP A 1 318 ? 34.692 4.802 38.777 1.00 49.97 318 ASP A N 1
ATOM 2491 C CA . ASP A 1 318 ? 34.358 4.651 40.188 1.00 49.97 318 ASP A CA 1
ATOM 2492 C C . ASP A 1 318 ? 33.577 3.339 40.349 1.00 49.97 318 ASP A C 1
ATOM 2494 O O . ASP A 1 318 ? 32.398 3.240 40.014 1.00 49.97 318 ASP A O 1
ATOM 2498 N N . SER A 1 319 ? 34.271 2.309 40.841 1.00 49.44 319 SER A N 1
ATOM 2499 C CA . SER A 1 319 ? 33.702 0.994 41.145 1.00 49.44 319 SER A CA 1
ATOM 2500 C C . SER A 1 319 ? 32.412 1.131 41.960 1.00 49.44 319 SER A C 1
ATOM 2502 O O . SER A 1 319 ? 32.388 1.809 42.991 1.00 49.44 319 SER A O 1
ATOM 2504 N N . TRP A 1 320 ? 31.355 0.452 41.509 1.00 58.16 320 TRP A N 1
ATOM 2505 C CA . TRP A 1 320 ? 30.003 0.429 42.081 1.00 58.16 320 TRP A CA 1
ATOM 2506 C C . TRP A 1 320 ? 29.952 0.277 43.617 1.00 58.16 320 TRP A C 1
ATOM 2508 O O . TRP A 1 320 ? 29.069 0.845 44.263 1.00 58.16 320 TRP A O 1
ATOM 2518 N N . ASP A 1 321 ? 30.949 -0.375 44.222 1.00 60.78 321 ASP A N 1
ATOM 2519 C CA . ASP A 1 321 ? 31.108 -0.503 45.680 1.00 60.78 321 ASP A CA 1
ATOM 2520 C C . ASP A 1 321 ? 31.222 0.850 46.419 1.00 60.78 321 ASP A C 1
ATOM 2522 O O . ASP A 1 321 ? 30.780 0.992 47.566 1.00 60.78 321 ASP A O 1
ATOM 2526 N N . ALA A 1 322 ? 31.800 1.877 45.786 1.00 65.25 322 ALA A N 1
ATOM 2527 C CA . ALA A 1 322 ? 31.950 3.206 46.381 1.00 65.25 322 ALA A CA 1
ATOM 2528 C C . ALA A 1 322 ? 30.615 3.968 46.443 1.00 65.25 322 ALA A C 1
ATOM 2530 O O . ALA A 1 322 ? 30.365 4.719 47.394 1.00 65.25 322 ALA A O 1
ATOM 2531 N N . LEU A 1 323 ? 29.741 3.743 45.457 1.00 66.81 323 LEU A N 1
ATOM 2532 C CA . LEU A 1 323 ? 28.409 4.342 45.383 1.00 66.81 323 LEU A CA 1
ATOM 2533 C C . LEU A 1 323 ? 27.443 3.676 46.373 1.00 66.81 323 LEU A C 1
ATOM 2535 O O . LEU A 1 323 ? 26.717 4.379 47.080 1.00 66.81 323 LEU A O 1
ATOM 2539 N N . GLU A 1 324 ? 27.503 2.349 46.523 1.00 71.94 324 GLU A N 1
ATOM 2540 C CA . GLU A 1 324 ? 26.646 1.607 47.460 1.00 71.94 324 GLU A CA 1
ATOM 2541 C C . GLU A 1 324 ? 26.969 1.934 48.931 1.00 71.94 324 GLU A C 1
ATOM 2543 O O . GLU A 1 324 ? 26.077 2.144 49.761 1.00 71.94 324 GLU A O 1
ATOM 2548 N N . SER A 1 325 ? 28.255 2.099 49.253 1.00 70.12 325 SER A N 1
ATOM 2549 C CA . SER A 1 325 ? 28.696 2.529 50.586 1.00 70.12 325 SER A CA 1
ATOM 2550 C C . SER A 1 325 ? 28.193 3.935 50.945 1.00 70.12 325 SER A C 1
ATOM 2552 O O . SER A 1 325 ? 27.847 4.210 52.099 1.00 70.12 325 SER A O 1
ATOM 2554 N N . LYS A 1 326 ? 28.099 4.834 49.956 1.00 74.25 326 LYS A N 1
ATOM 2555 C CA . LYS A 1 326 ? 27.627 6.211 50.151 1.00 74.25 326 LYS A CA 1
ATOM 2556 C C . LYS A 1 326 ? 26.114 6.269 50.382 1.00 74.25 326 LYS A C 1
ATOM 2558 O O . LYS A 1 326 ? 25.681 7.006 51.267 1.00 74.25 326 LYS A O 1
ATOM 2563 N N . ALA A 1 327 ? 25.343 5.439 49.678 1.00 71.94 327 ALA A N 1
ATOM 2564 C CA . ALA A 1 327 ? 23.898 5.306 49.876 1.00 71.94 327 ALA A CA 1
ATOM 2565 C C . ALA A 1 327 ? 23.561 4.735 51.264 1.00 71.94 327 ALA A C 1
ATOM 2567 O O . ALA A 1 327 ? 22.806 5.338 52.024 1.00 71.94 327 ALA A O 1
ATOM 2568 N N . LYS A 1 328 ? 24.233 3.651 51.673 1.00 71.25 328 LYS A N 1
ATOM 2569 C CA . LYS A 1 328 ? 24.007 3.020 52.986 1.00 71.25 328 LYS A CA 1
ATOM 2570 C C . LYS A 1 328 ? 24.327 3.942 54.167 1.00 71.25 328 LYS A C 1
ATOM 2572 O O . LYS A 1 328 ? 23.760 3.805 55.251 1.00 71.25 328 LYS A O 1
ATOM 2577 N N . LYS A 1 329 ? 25.260 4.878 53.979 1.00 71.00 329 LYS A N 1
ATOM 2578 C CA . LYS A 1 329 ? 25.617 5.872 54.997 1.00 71.00 329 LYS A CA 1
ATOM 2579 C C . LYS A 1 329 ? 24.556 6.967 55.123 1.00 71.00 329 LYS A C 1
ATOM 2581 O O . LYS A 1 329 ? 24.323 7.423 56.236 1.00 71.00 329 LYS A O 1
ATOM 2586 N N . HIS A 1 330 ? 23.913 7.335 54.016 1.00 68.81 330 HIS A N 1
ATOM 2587 C CA . HIS A 1 330 ? 22.818 8.303 53.993 1.00 68.81 330 HIS A CA 1
ATOM 2588 C C . HIS A 1 330 ? 21.550 7.741 54.654 1.00 68.81 330 HIS A C 1
ATOM 2590 O O . HIS A 1 330 ? 20.924 8.436 55.446 1.00 68.81 330 HIS A O 1
ATOM 2596 N N . ASP A 1 331 ? 21.236 6.458 54.442 1.00 70.44 331 ASP A N 1
ATOM 2597 C CA . ASP A 1 331 ? 20.103 5.802 55.115 1.00 70.44 331 ASP A CA 1
ATOM 2598 C C . ASP A 1 331 ? 20.306 5.674 56.629 1.00 70.44 331 ASP A C 1
ATOM 2600 O O . ASP A 1 331 ? 19.353 5.763 57.399 1.00 70.44 331 ASP A O 1
ATOM 2604 N N . ARG A 1 332 ? 21.556 5.512 57.082 1.00 66.62 332 ARG A N 1
ATOM 2605 C CA . ARG A 1 332 ? 21.871 5.456 58.516 1.00 66.62 332 ARG A CA 1
ATOM 2606 C C . ARG A 1 332 ? 21.755 6.815 59.210 1.00 66.62 332 ARG A C 1
ATOM 2608 O O . ARG A 1 332 ? 21.478 6.847 60.403 1.00 66.62 332 ARG A O 1
ATOM 2615 N N . ASP A 1 333 ? 22.004 7.909 58.494 1.00 62.72 333 ASP A N 1
ATOM 2616 C CA . ASP A 1 333 ? 21.889 9.268 59.043 1.00 62.72 333 ASP A CA 1
ATOM 2617 C C . ASP A 1 333 ? 20.436 9.772 59.060 1.00 62.72 333 ASP A C 1
ATOM 2619 O O . ASP A 1 333 ? 20.142 10.739 59.757 1.00 62.72 333 ASP A O 1
ATOM 2623 N N . ASN A 1 334 ? 19.521 9.106 58.345 1.00 51.16 334 ASN A N 1
ATOM 2624 C CA . ASN A 1 334 ? 18.128 9.529 58.205 1.00 51.16 334 ASN A CA 1
ATOM 2625 C C . ASN A 1 334 ? 17.152 8.824 59.174 1.00 51.16 334 ASN A C 1
ATOM 2627 O O . ASN A 1 334 ? 15.951 8.775 58.907 1.00 51.16 334 ASN A O 1
ATOM 2631 N N . ASP A 1 335 ? 17.656 8.292 60.296 1.00 44.28 335 ASP A N 1
ATOM 2632 C CA . ASP A 1 335 ? 16.851 7.741 61.399 1.00 44.28 335 ASP A CA 1
ATOM 2633 C C . ASP A 1 335 ? 16.105 8.880 62.121 1.00 44.28 335 ASP A C 1
ATOM 2635 O O . ASP A 1 335 ? 16.544 9.424 63.138 1.00 44.28 335 ASP A O 1
ATOM 2639 N N . TYR A 1 336 ? 14.988 9.311 61.529 1.00 46.72 336 TYR A N 1
ATOM 2640 C CA . TYR A 1 336 ? 14.049 10.231 62.154 1.00 46.72 336 TYR A CA 1
ATOM 2641 C C . TYR A 1 336 ? 13.322 9.516 63.294 1.00 46.72 336 TYR A C 1
ATOM 2643 O O . TYR A 1 336 ? 12.528 8.602 63.089 1.00 46.72 336 TYR A O 1
ATOM 2651 N N . SER A 1 337 ? 13.616 9.997 64.498 1.00 39.03 337 SER A N 1
ATOM 2652 C CA . SER A 1 337 ? 13.009 9.657 65.779 1.00 39.03 337 SER A CA 1
ATOM 2653 C C . SER A 1 337 ? 11.481 9.543 65.727 1.00 39.03 337 SER A C 1
ATOM 2655 O O . SER A 1 337 ? 10.782 10.531 65.492 1.00 39.03 337 SER A O 1
ATOM 2657 N N . ASP A 1 338 ? 10.995 8.347 66.037 1.00 42.03 338 ASP A N 1
ATOM 2658 C CA . ASP A 1 338 ? 9.623 8.043 66.437 1.00 42.03 338 ASP A CA 1
ATOM 2659 C C . ASP A 1 338 ? 9.411 8.555 67.880 1.00 42.03 338 ASP A C 1
ATOM 2661 O O . ASP A 1 338 ? 9.823 7.905 68.841 1.00 42.03 338 ASP A O 1
ATOM 2665 N N . ASP A 1 339 ? 8.859 9.765 68.039 1.00 35.69 339 ASP A N 1
ATOM 2666 C CA . ASP A 1 339 ? 8.362 10.271 69.331 1.00 35.69 339 ASP A CA 1
ATOM 2667 C C . ASP A 1 339 ? 6.835 10.412 69.272 1.00 35.69 339 ASP A C 1
ATOM 2669 O O . ASP A 1 339 ? 6.261 11.391 68.789 1.00 35.69 339 ASP A O 1
ATOM 2673 N N . ASP A 1 340 ? 6.194 9.347 69.741 1.00 42.22 340 ASP A N 1
ATOM 2674 C CA . ASP A 1 340 ? 4.765 9.162 69.943 1.00 42.22 340 ASP A CA 1
ATOM 2675 C C . ASP A 1 340 ? 4.309 9.947 71.187 1.00 42.22 340 ASP A C 1
ATOM 2677 O O . ASP A 1 340 ? 4.461 9.488 72.321 1.00 42.22 340 ASP A O 1
ATOM 2681 N N . SER A 1 341 ? 3.749 11.150 71.005 1.00 40.06 341 SER A N 1
ATOM 2682 C CA . SER A 1 341 ? 2.863 11.763 72.007 1.00 40.06 341 SER A CA 1
ATOM 2683 C C . SER A 1 341 ? 2.038 12.941 71.471 1.00 40.06 341 SER A C 1
ATOM 2685 O O . SER A 1 341 ? 2.372 14.095 71.690 1.00 40.06 341 SER A O 1
ATOM 2687 N N . ASP A 1 342 ? 0.889 12.668 70.839 1.00 37.94 342 ASP A N 1
ATOM 2688 C CA . ASP A 1 342 ? -0.332 13.446 71.128 1.00 37.94 342 ASP A CA 1
ATOM 2689 C C . ASP A 1 342 ? -1.591 12.830 70.496 1.00 37.94 342 ASP A C 1
ATOM 2691 O O . ASP A 1 342 ? -1.901 12.965 69.312 1.00 37.94 342 ASP A O 1
ATOM 2695 N N . GLN A 1 343 ? -2.369 12.152 71.338 1.00 40.06 343 GLN A N 1
ATOM 2696 C CA . GLN A 1 343 ? -3.625 11.499 70.987 1.00 40.06 343 GLN A CA 1
ATOM 2697 C C . GLN A 1 343 ? -4.818 12.313 71.528 1.00 40.06 343 GLN A C 1
ATOM 2699 O O . GLN A 1 343 ? -4.984 12.401 72.748 1.00 40.06 343 GLN A O 1
ATOM 2704 N N . PRO A 1 344 ? -5.758 12.805 70.693 1.00 36.59 344 PRO A N 1
ATOM 2705 C CA . PRO A 1 344 ? -7.079 13.190 71.171 1.00 36.59 344 PRO A CA 1
ATOM 2706 C C . PRO A 1 344 ? -8.094 12.046 71.020 1.00 36.59 344 PRO A C 1
ATOM 2708 O O . PRO A 1 344 ? -8.301 11.443 69.970 1.00 36.59 344 PRO A O 1
ATOM 2711 N N . ARG A 1 345 ? -8.744 11.769 72.149 1.00 37.09 345 ARG A N 1
ATOM 2712 C CA . ARG A 1 345 ? -9.599 10.620 72.472 1.00 37.09 345 ARG A CA 1
ATOM 2713 C C . ARG A 1 345 ? -10.917 10.559 71.685 1.00 37.09 345 ARG A C 1
ATOM 2715 O O . ARG A 1 345 ? -11.614 11.557 71.512 1.00 37.09 345 ARG A O 1
ATOM 2722 N N . LYS A 1 346 ? -11.334 9.324 71.376 1.00 37.25 346 LYS A N 1
ATOM 2723 C CA . LYS A 1 346 ? -12.682 8.930 70.920 1.00 37.25 346 LYS A CA 1
ATOM 2724 C C . LYS A 1 346 ? -13.782 9.414 71.885 1.00 37.25 346 LYS A C 1
ATOM 2726 O O . LYS A 1 346 ? -13.694 9.181 73.091 1.00 37.25 346 LYS A O 1
ATOM 2731 N N . LYS A 1 347 ? -14.876 9.973 71.349 1.00 35.06 347 LYS A N 1
ATOM 2732 C CA . LYS A 1 347 ? -16.178 10.081 72.037 1.00 35.06 347 LYS A CA 1
ATOM 2733 C C . LYS A 1 347 ? -17.251 9.300 71.273 1.00 35.06 347 LYS A C 1
ATOM 2735 O O . LYS A 1 347 ? -17.368 9.406 70.059 1.00 35.06 347 LYS A O 1
ATOM 2740 N N . ALA A 1 348 ? -17.995 8.504 72.036 1.00 37.81 348 ALA A N 1
ATOM 2741 C CA . ALA A 1 348 ? -19.084 7.620 71.626 1.00 37.81 348 ALA A CA 1
ATOM 2742 C C . ALA A 1 348 ? -20.359 8.392 71.189 1.00 37.81 348 ALA A C 1
ATOM 2744 O O . ALA A 1 348 ? -20.460 9.597 71.443 1.00 37.81 348 ALA A O 1
ATOM 2745 N N . PRO A 1 349 ? -21.341 7.725 70.545 1.00 40.94 349 PRO A N 1
ATOM 2746 C CA . PRO A 1 349 ? -22.401 8.375 69.780 1.00 40.94 349 PRO A CA 1
ATOM 2747 C C . PRO A 1 349 ? -23.571 8.820 70.668 1.00 40.94 349 PRO A C 1
ATOM 2749 O O . PRO A 1 349 ? -23.909 8.166 71.654 1.00 40.94 349 PRO A O 1
ATOM 2752 N N . ARG A 1 350 ? -24.234 9.921 70.290 1.00 33.84 350 ARG A N 1
ATOM 2753 C CA . ARG A 1 350 ? -25.516 10.343 70.872 1.00 33.84 350 ARG A CA 1
ATOM 2754 C C . ARG A 1 350 ? -26.590 10.448 69.795 1.00 33.84 350 ARG A C 1
ATOM 2756 O O . ARG A 1 350 ? -26.397 11.031 68.736 1.00 33.84 350 ARG A O 1
ATOM 2763 N N . THR A 1 351 ? -27.721 9.854 70.134 1.00 32.50 351 THR A N 1
ATOM 2764 C CA . THR A 1 351 ? -28.985 9.733 69.414 1.00 32.50 351 THR A CA 1
ATOM 2765 C C . THR A 1 351 ? -29.752 11.055 69.262 1.00 32.50 351 THR A C 1
ATOM 2767 O O . THR A 1 351 ? -29.789 11.844 70.201 1.00 32.50 351 THR A O 1
ATOM 2770 N N . ALA A 1 352 ? -30.443 11.172 68.118 1.00 29.80 352 ALA A N 1
ATOM 2771 C CA . ALA A 1 352 ? -31.729 11.837 67.831 1.00 29.80 352 ALA A CA 1
ATOM 2772 C C . ALA A 1 352 ? -31.959 13.319 68.222 1.00 29.80 352 ALA A C 1
ATOM 2774 O O . ALA A 1 352 ? -32.071 13.649 69.397 1.00 29.80 352 ALA A O 1
ATOM 2775 N N . ALA A 1 353 ? -32.237 14.182 67.230 1.00 30.03 353 ALA A N 1
ATOM 2776 C CA . ALA A 1 353 ? -33.609 14.576 66.844 1.00 30.03 353 ALA A CA 1
ATOM 2777 C C . ALA A 1 353 ? -33.663 15.874 65.995 1.00 30.03 353 ALA A C 1
ATOM 2779 O O . ALA A 1 353 ? -33.140 16.911 66.383 1.00 30.03 353 ALA A O 1
ATOM 2780 N N . ALA A 1 354 ? -34.402 15.776 64.881 1.00 30.33 354 ALA A N 1
ATOM 2781 C CA . ALA A 1 354 ? -35.272 16.770 64.234 1.00 30.33 354 ALA A CA 1
ATOM 2782 C C . ALA A 1 354 ? -34.771 18.198 63.906 1.00 30.33 354 ALA A C 1
ATOM 2784 O O . ALA A 1 354 ? -34.644 19.046 64.784 1.00 30.33 354 ALA A O 1
ATOM 2785 N N . LYS A 1 355 ? -34.791 18.538 62.604 1.00 33.47 355 LYS A N 1
ATOM 2786 C CA . LYS A 1 355 ? -35.623 19.643 62.080 1.00 33.47 355 LYS A CA 1
ATOM 2787 C C . LYS A 1 355 ? -35.774 19.595 60.553 1.00 33.47 355 LYS A C 1
ATOM 2789 O O . LYS A 1 355 ? -34.874 19.201 59.828 1.00 33.47 355 LYS A O 1
ATOM 2794 N N . ALA A 1 356 ? -36.974 19.965 60.121 1.00 31.03 356 ALA A N 1
ATOM 2795 C CA . ALA A 1 356 ? -37.551 19.819 58.792 1.00 31.03 356 ALA A CA 1
ATOM 2796 C C . ALA A 1 356 ? -37.295 21.017 57.864 1.00 31.03 356 ALA A C 1
ATOM 2798 O O . ALA A 1 356 ? -37.335 22.141 58.350 1.00 31.03 356 ALA A O 1
ATOM 2799 N N . VAL A 1 357 ? -37.208 20.777 56.544 1.00 37.56 357 VAL A N 1
ATOM 2800 C CA . VAL A 1 357 ? -37.614 21.692 55.445 1.00 37.56 357 VAL A CA 1
ATOM 2801 C C . VAL A 1 357 ? -37.964 20.809 54.222 1.00 37.56 357 VAL A C 1
ATOM 2803 O O . VAL A 1 357 ? -37.107 20.093 53.728 1.00 37.56 357 VAL A O 1
ATOM 2806 N N . LYS A 1 358 ? -39.244 20.531 53.939 1.00 33.66 358 LYS A N 1
ATOM 2807 C CA . LYS A 1 358 ? -40.195 21.214 53.025 1.00 33.66 358 LYS A CA 1
ATOM 2808 C C . LYS A 1 358 ? -39.953 20.942 51.522 1.00 33.66 358 LYS A C 1
ATOM 2810 O O . LYS A 1 358 ? -39.009 21.444 50.929 1.00 33.66 358 LYS A O 1
ATOM 2815 N N . ALA A 1 359 ? -40.871 20.168 50.935 1.00 34.28 359 ALA A N 1
ATOM 2816 C CA . ALA A 1 359 ? -40.972 19.840 49.511 1.00 34.28 359 ALA A CA 1
ATOM 2817 C C . ALA A 1 359 ? -41.332 21.060 48.630 1.00 34.28 359 ALA A C 1
ATOM 2819 O O . ALA A 1 359 ? -42.046 21.951 49.105 1.00 34.28 359 ALA A O 1
ATOM 2820 N N . PRO A 1 360 ? -40.927 21.090 47.346 1.00 44.81 360 PRO A N 1
ATOM 2821 C CA . PRO A 1 360 ? -41.430 22.065 46.382 1.00 44.81 360 PRO A CA 1
ATOM 2822 C C . PRO A 1 360 ? -42.762 21.603 45.747 1.00 44.81 360 PRO A C 1
ATOM 2824 O O . PRO A 1 360 ? -42.884 20.436 45.370 1.00 44.81 360 PRO A O 1
ATOM 2827 N N . PRO A 1 361 ? -43.769 22.487 45.594 1.00 40.88 361 PRO A N 1
ATOM 2828 C CA . PRO A 1 361 ? -44.994 22.178 44.866 1.00 40.88 361 PRO A CA 1
ATOM 2829 C C . PRO A 1 361 ? -44.919 22.558 43.378 1.00 40.88 361 PRO A C 1
ATOM 2831 O O . PRO A 1 361 ? -44.294 23.543 42.984 1.00 40.88 361 PRO A O 1
ATOM 2834 N N . ALA A 1 362 ? -45.648 21.782 42.575 1.00 33.66 362 ALA A N 1
ATOM 2835 C CA . ALA A 1 362 ? -45.919 21.984 41.158 1.00 33.66 362 ALA A CA 1
ATOM 2836 C C . ALA A 1 362 ? -46.669 23.297 40.856 1.00 33.66 362 ALA A C 1
ATOM 2838 O O . ALA A 1 362 ? -47.537 23.718 41.625 1.00 33.66 362 ALA A O 1
ATOM 2839 N N . LYS A 1 363 ? -46.410 23.886 39.679 1.00 36.97 363 LYS A N 1
ATOM 2840 C CA . LYS A 1 363 ? -47.305 24.855 39.029 1.00 36.97 363 LYS A CA 1
ATOM 2841 C C . LYS A 1 363 ? -47.414 24.599 37.525 1.00 36.97 363 LYS A C 1
ATOM 2843 O O . LYS A 1 363 ? -46.439 24.316 36.842 1.00 36.97 363 LYS A O 1
ATOM 2848 N N . SER A 1 364 ? -48.655 24.698 37.073 1.00 32.66 364 SER A N 1
ATOM 2849 C CA . SER A 1 364 ? -49.222 24.437 35.756 1.00 32.66 364 SER A CA 1
ATOM 2850 C C . SER A 1 364 ? -49.151 25.628 34.786 1.00 32.66 364 SER A C 1
ATOM 2852 O O . SER A 1 364 ? -49.253 26.776 35.207 1.00 32.66 364 SER A O 1
ATOM 2854 N N . VAL A 1 365 ? -49.053 25.282 33.496 1.00 37.34 365 VAL A N 1
ATOM 2855 C CA . VAL A 1 365 ? -49.575 25.871 32.233 1.00 37.34 365 VAL A CA 1
ATOM 2856 C C . VAL A 1 365 ? -50.388 27.185 32.300 1.00 37.34 365 VAL A C 1
ATOM 2858 O O . VAL A 1 365 ? -51.239 27.349 33.175 1.00 37.34 365 VAL A O 1
ATOM 2861 N N . PRO A 1 366 ? -50.300 28.017 31.238 1.00 39.41 366 PRO A N 1
ATOM 2862 C CA . PRO A 1 366 ? -51.525 28.386 30.519 1.00 39.41 366 PRO A CA 1
ATOM 2863 C C . PRO A 1 366 ? -51.441 28.198 28.989 1.00 39.41 366 PRO A C 1
ATOM 2865 O O . PRO A 1 366 ? -50.433 28.475 28.344 1.00 39.41 366 PRO A O 1
ATOM 2868 N N . MET A 1 367 ? -52.559 27.731 28.426 1.00 32.47 367 MET A N 1
ATOM 2869 C CA . MET A 1 367 ? -52.852 27.602 26.998 1.00 32.47 367 MET A CA 1
ATOM 2870 C C . MET A 1 367 ? -53.146 28.962 26.346 1.00 32.47 367 MET A C 1
ATOM 2872 O O . MET A 1 367 ? -53.744 29.836 26.972 1.00 32.47 367 MET A O 1
ATOM 2876 N N . LYS A 1 368 ? -52.875 29.080 25.039 1.00 34.41 368 LYS A N 1
ATOM 2877 C CA . LYS A 1 368 ? -53.618 29.963 24.125 1.00 34.41 368 LYS A CA 1
ATOM 2878 C C . LYS A 1 368 ? -53.935 29.232 22.819 1.00 34.41 368 LYS A C 1
ATOM 2880 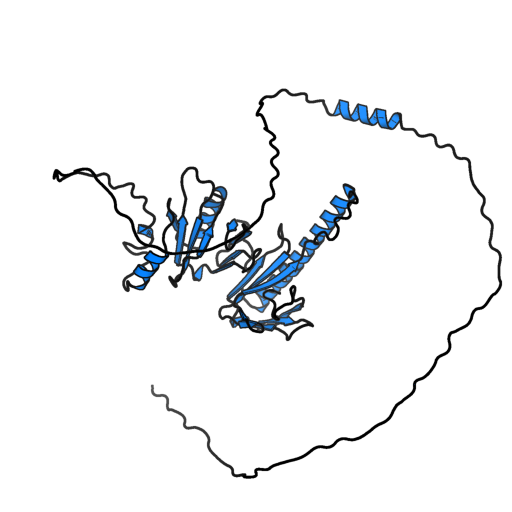O O . LYS A 1 368 ? -53.162 28.418 22.330 1.00 34.41 368 LYS A O 1
ATOM 2885 N N . THR A 1 369 ? -55.130 29.513 22.324 1.00 31.33 369 THR A N 1
ATOM 2886 C CA . THR A 1 369 ? -55.938 28.771 21.354 1.00 31.33 369 THR A CA 1
ATOM 2887 C C . THR A 1 369 ? -55.848 29.323 19.923 1.00 31.33 369 THR A C 1
ATOM 2889 O O . THR A 1 369 ? -55.858 30.534 19.743 1.00 31.33 369 THR A O 1
ATOM 2892 N N . LEU A 1 370 ? -55.863 28.405 18.944 1.00 32.12 370 LEU A N 1
ATOM 2893 C CA . LEU A 1 370 ? -56.526 28.404 17.617 1.00 32.12 370 LEU A CA 1
ATOM 2894 C C . LEU A 1 370 ? -56.762 29.722 16.844 1.00 32.12 370 LEU A C 1
ATOM 2896 O O . LEU A 1 370 ? -57.547 30.563 17.275 1.00 32.12 370 LEU A O 1
ATOM 2900 N N . SER A 1 371 ? -56.331 29.761 15.570 1.00 31.39 371 SER A N 1
ATOM 2901 C CA . SER A 1 371 ? -57.239 30.024 14.424 1.00 31.39 371 SER A CA 1
ATOM 2902 C C . SER A 1 371 ? -56.618 29.793 13.025 1.00 31.39 371 SER A C 1
ATOM 2904 O O . SER A 1 371 ? -55.620 30.396 12.665 1.00 31.39 371 SER A O 1
ATOM 2906 N N . LYS A 1 372 ? -57.316 28.939 12.256 1.00 33.06 372 LYS A N 1
ATOM 2907 C CA . LYS A 1 372 ? -57.684 28.976 10.817 1.00 33.06 372 LYS A CA 1
ATOM 2908 C C . LYS A 1 372 ? -56.645 29.119 9.675 1.00 33.06 372 LYS A C 1
ATOM 2910 O O . LYS A 1 372 ? -55.963 30.118 9.519 1.00 33.06 372 LYS A O 1
ATOM 2915 N N . VAL A 1 373 ? -56.746 28.123 8.784 1.00 37.31 373 VAL A N 1
ATOM 2916 C CA . VAL A 1 373 ? -56.312 28.004 7.370 1.00 37.31 373 VAL A CA 1
ATOM 2917 C C . VAL A 1 373 ? -57.029 29.037 6.459 1.00 37.31 373 VAL A C 1
ATOM 2919 O O . VAL A 1 373 ? -58.069 29.563 6.873 1.00 37.31 373 VAL A O 1
ATOM 2922 N N . PRO A 1 374 ? -56.572 29.277 5.207 1.00 46.25 374 PRO A N 1
ATOM 2923 C CA . PRO A 1 374 ? -57.163 28.524 4.083 1.00 46.25 374 PRO A CA 1
ATOM 2924 C C . PRO A 1 374 ? -56.197 28.131 2.935 1.00 46.25 374 PRO A C 1
ATOM 2926 O O . PRO A 1 374 ? -55.158 28.741 2.708 1.00 46.25 374 PRO A O 1
ATOM 2929 N N . VAL A 1 375 ? -56.615 27.088 2.209 1.00 37.69 375 VAL A N 1
ATOM 2930 C CA . VAL A 1 375 ? -56.126 26.597 0.900 1.00 37.69 375 VAL A CA 1
ATOM 2931 C C . VAL A 1 375 ? -56.632 27.514 -0.241 1.00 37.69 375 VAL A C 1
ATOM 2933 O O . VAL A 1 375 ? -57.583 28.268 -0.020 1.00 37.69 375 VAL A O 1
ATOM 2936 N N . PRO A 1 376 ? -56.084 27.422 -1.469 1.00 44.25 376 PRO A N 1
ATOM 2937 C CA . PRO A 1 376 ? -56.853 26.823 -2.590 1.00 44.25 376 PRO A CA 1
ATOM 2938 C C . PRO A 1 376 ? -55.962 25.900 -3.476 1.00 44.25 376 PRO A C 1
ATOM 2940 O O . PRO A 1 376 ? -54.795 26.200 -3.688 1.00 44.25 376 PRO A O 1
ATOM 2943 N N . SER A 1 377 ? -56.319 24.649 -3.822 1.00 32.19 377 SER A N 1
ATOM 2944 C CA . SER A 1 377 ? -57.253 24.155 -4.868 1.00 32.19 377 SER A CA 1
ATOM 2945 C C . SER A 1 377 ? -57.146 24.899 -6.210 1.00 32.19 377 SER A C 1
ATOM 2947 O O . SER A 1 377 ? -57.183 26.118 -6.206 1.00 32.19 377 SER A O 1
ATOM 2949 N N . ALA A 1 378 ? -57.155 24.332 -7.417 1.00 32.97 378 ALA A N 1
ATOM 2950 C CA . ALA A 1 378 ? -56.983 23.007 -8.019 1.00 32.97 378 ALA A CA 1
ATOM 2951 C C . ALA A 1 378 ? -57.210 23.237 -9.529 1.00 32.97 378 ALA A C 1
ATOM 2953 O O . ALA A 1 378 ? -58.180 23.907 -9.860 1.00 32.97 378 ALA A O 1
ATOM 2954 N N . VAL A 1 379 ? -56.417 22.652 -10.432 1.00 32.09 379 VAL A N 1
ATOM 2955 C CA . VAL A 1 379 ? -56.800 22.301 -11.824 1.00 32.09 379 VAL A CA 1
ATOM 2956 C C . VAL A 1 379 ? -55.819 21.185 -12.223 1.00 32.09 379 VAL A C 1
ATOM 2958 O O . VAL A 1 379 ? -54.625 21.356 -12.030 1.00 32.09 379 VAL A O 1
ATOM 2961 N N . GLY A 1 380 ? -56.164 19.980 -12.672 1.00 27.89 380 GLY A N 1
ATOM 2962 C CA . GLY A 1 380 ? -57.337 19.496 -13.388 1.00 27.89 380 GLY A CA 1
ATOM 2963 C C . GLY A 1 380 ? -56.843 18.884 -14.707 1.00 27.89 380 GLY A C 1
ATOM 2964 O O . GLY A 1 380 ? -56.396 19.616 -15.578 1.00 27.89 380 GLY A O 1
ATOM 2965 N N . GLY A 1 381 ? -56.902 17.557 -14.864 1.00 28.05 381 GLY A N 1
ATOM 2966 C CA . GLY A 1 381 ? -56.522 16.889 -16.116 1.00 28.05 381 GLY A CA 1
ATOM 2967 C C . GLY A 1 381 ? -56.700 15.372 -16.058 1.00 28.05 381 GLY A C 1
ATOM 2968 O O . GLY A 1 381 ? -55.932 14.678 -15.408 1.00 28.05 381 GLY A O 1
ATOM 2969 N N . LYS A 1 382 ? -57.770 14.886 -16.692 1.00 30.98 382 LYS A N 1
ATOM 2970 C CA . LYS A 1 382 ? -58.262 13.497 -16.742 1.00 30.98 382 LYS A CA 1
ATOM 2971 C C . LYS A 1 382 ? -57.679 12.714 -17.937 1.00 30.98 382 LYS A C 1
ATOM 2973 O O . LYS A 1 382 ? -57.178 13.334 -18.866 1.00 30.98 382 LYS A O 1
ATOM 2978 N N . PHE A 1 383 ? -57.990 11.405 -17.948 1.00 27.88 383 PHE A N 1
ATOM 2979 C CA . PHE A 1 383 ? -57.983 10.417 -19.057 1.00 27.88 383 PHE A CA 1
ATOM 2980 C C . PHE A 1 383 ? -56.659 9.652 -19.267 1.00 27.88 383 PHE A C 1
ATOM 2982 O O . PHE A 1 383 ? -55.598 10.236 -19.156 1.00 27.88 383 PHE A O 1
ATOM 2989 N N . ALA A 1 384 ? -56.609 8.349 -19.575 1.00 32.19 384 ALA A N 1
ATOM 2990 C CA . ALA A 1 384 ? -57.619 7.313 -19.805 1.00 32.19 384 ALA A CA 1
ATOM 2991 C C . ALA A 1 384 ? -56.989 5.913 -19.626 1.00 32.19 384 ALA A C 1
ATOM 2993 O O . ALA A 1 384 ? -55.789 5.718 -19.791 1.00 32.19 384 ALA A O 1
ATOM 2994 N N . VAL A 1 385 ? -57.845 4.932 -19.345 1.00 34.62 385 VAL A N 1
ATOM 2995 C CA . VAL A 1 385 ? -57.583 3.487 -19.394 1.00 34.62 385 VAL A CA 1
ATOM 2996 C C . VAL A 1 385 ? -57.580 3.001 -20.850 1.00 34.62 385 VAL A C 1
ATOM 2998 O O . VAL A 1 385 ? -58.504 3.350 -21.582 1.00 34.62 385 VAL A O 1
ATOM 3001 N N . ARG A 1 386 ? -56.648 2.110 -21.235 1.00 33.50 386 ARG A N 1
ATOM 3002 C CA . ARG A 1 386 ? -56.941 0.868 -21.993 1.00 33.50 386 ARG A CA 1
ATOM 3003 C C . ARG A 1 386 ? -55.737 -0.104 -22.048 1.00 33.50 386 ARG A C 1
ATOM 3005 O O . ARG A 1 386 ? -54.611 0.340 -21.854 1.00 33.50 386 ARG A O 1
ATOM 3012 N N . PRO A 1 387 ? -55.976 -1.419 -22.254 1.00 45.91 387 PRO A N 1
ATOM 3013 C CA . PRO A 1 387 ? -55.046 -2.494 -21.896 1.00 45.91 387 PRO A CA 1
ATOM 3014 C C . PRO A 1 387 ? -54.369 -3.198 -23.093 1.00 45.91 387 PRO A C 1
ATOM 3016 O O . PRO A 1 387 ? -54.769 -3.025 -24.242 1.00 45.91 387 PRO A O 1
ATOM 3019 N N . SER A 1 388 ? -53.477 -4.135 -22.740 1.00 32.53 388 SER A N 1
ATOM 3020 C CA . SER A 1 388 ? -53.168 -5.425 -23.395 1.00 32.53 388 SER A CA 1
ATOM 3021 C C . SER A 1 388 ? -51.855 -5.583 -24.185 1.00 32.53 388 SER A C 1
ATOM 3023 O O . SER A 1 388 ? -51.543 -4.815 -25.083 1.00 32.53 388 SER A O 1
ATOM 3025 N N . SER A 1 389 ? -51.195 -6.713 -23.877 1.00 33.53 389 SER A N 1
ATOM 3026 C CA . SER A 1 389 ? -50.542 -7.651 -24.807 1.00 33.53 389 SER A CA 1
ATOM 3027 C C . SER A 1 389 ? -49.221 -7.252 -25.489 1.00 33.53 389 SER A C 1
ATOM 3029 O O . SER A 1 389 ? -49.215 -6.559 -26.499 1.00 33.53 389 SER A O 1
ATOM 3031 N N . SER A 1 390 ? -48.107 -7.877 -25.089 1.00 35.84 390 SER A N 1
ATOM 3032 C CA . SER A 1 390 ? -47.518 -9.032 -25.811 1.00 35.84 390 SER A CA 1
ATOM 3033 C C . SER A 1 390 ? -46.085 -9.334 -25.341 1.00 35.84 390 SER A C 1
ATOM 3035 O O . SER A 1 390 ? -45.294 -8.442 -25.052 1.00 35.84 390 SER A O 1
ATOM 3037 N N . ALA A 1 391 ? -45.797 -10.629 -25.222 1.00 45.09 391 ALA A N 1
ATOM 3038 C CA . ALA A 1 391 ? -44.509 -11.227 -24.881 1.00 45.09 391 ALA A CA 1
ATOM 3039 C C . ALA A 1 391 ? -43.535 -11.223 -26.098 1.00 45.09 391 ALA A C 1
ATOM 3041 O O . ALA A 1 391 ? -43.956 -10.878 -27.204 1.00 45.09 391 ALA A O 1
ATOM 3042 N N . PRO A 1 392 ? -42.246 -11.586 -25.923 1.00 50.16 392 PRO A N 1
ATOM 3043 C CA . PRO A 1 392 ? -41.143 -11.189 -26.804 1.00 50.16 392 PRO A CA 1
ATOM 3044 C C . PRO A 1 392 ? -40.890 -12.176 -27.960 1.00 50.16 392 PRO A C 1
ATOM 3046 O O . PRO A 1 392 ? -41.225 -13.357 -27.834 1.00 50.16 392 PRO A O 1
ATOM 3049 N N . PRO A 1 393 ? -40.209 -11.767 -29.048 1.00 53.03 393 PRO A N 1
ATOM 3050 C CA . PRO A 1 393 ? -39.665 -12.713 -30.008 1.00 53.03 393 PRO A CA 1
ATOM 3051 C C . PRO A 1 393 ? -38.270 -13.194 -29.580 1.00 53.03 393 PRO A C 1
ATOM 3053 O O . PRO A 1 393 ? -37.339 -12.415 -29.378 1.00 53.03 393 PRO A O 1
ATOM 3056 N N . GLN A 1 394 ? -38.148 -14.515 -29.463 1.00 42.00 394 GLN A N 1
ATOM 3057 C CA . GLN A 1 394 ? -36.893 -15.255 -29.376 1.00 42.00 394 GLN A CA 1
ATOM 3058 C C . GLN A 1 394 ? -36.069 -15.075 -30.661 1.00 42.00 394 GLN A C 1
ATOM 3060 O O . GLN A 1 394 ? -36.602 -15.211 -31.762 1.00 42.00 394 GLN A O 1
ATOM 3065 N N . MET A 1 395 ? -34.760 -14.848 -30.526 1.00 51.06 395 MET A N 1
ATOM 3066 C CA . MET A 1 395 ? -33.808 -15.075 -31.617 1.00 51.06 395 MET A CA 1
ATOM 3067 C C . MET A 1 395 ? -33.382 -16.552 -31.651 1.00 51.06 395 MET A C 1
ATOM 3069 O O . MET A 1 395 ? -33.135 -17.136 -30.590 1.00 51.06 395 MET A O 1
ATOM 3073 N N . PRO A 1 396 ? -33.250 -17.168 -32.839 1.00 57.50 396 PRO A N 1
ATOM 3074 C CA . PRO A 1 396 ? -32.777 -18.536 -32.961 1.00 57.50 396 PRO A CA 1
ATOM 3075 C C . PRO A 1 396 ? -31.249 -18.607 -32.881 1.00 57.50 396 PRO A C 1
ATOM 3077 O O . PRO A 1 396 ? -30.529 -17.898 -33.584 1.00 57.50 396 PRO A O 1
ATOM 3080 N N . ARG A 1 397 ? -30.765 -19.545 -32.064 1.00 42.84 397 ARG A N 1
ATOM 3081 C CA . ARG A 1 397 ? -29.409 -20.088 -32.161 1.00 42.84 397 ARG A CA 1
ATOM 3082 C C . ARG A 1 397 ? -29.233 -20.744 -33.532 1.00 42.84 397 ARG A C 1
ATOM 3084 O O . ARG A 1 397 ? -30.077 -21.541 -33.946 1.00 42.84 397 ARG A O 1
ATOM 3091 N N . ARG A 1 398 ? -28.115 -20.461 -34.198 1.00 49.19 398 ARG A N 1
ATOM 3092 C CA . ARG A 1 398 ? -27.536 -21.352 -35.205 1.00 49.19 398 ARG A CA 1
ATOM 3093 C C . ARG A 1 398 ? -26.133 -21.766 -34.769 1.00 49.19 398 ARG A C 1
ATOM 3095 O O . ARG A 1 398 ? -25.477 -21.034 -34.035 1.00 49.19 398 ARG A O 1
ATOM 3102 N N . PHE A 1 399 ? -25.852 -22.994 -35.187 1.00 46.78 399 PHE A N 1
ATOM 3103 C CA . PHE A 1 399 ? -24.762 -23.915 -34.894 1.00 46.78 399 PHE A CA 1
ATOM 3104 C C . PHE A 1 399 ? -23.359 -23.339 -34.994 1.00 46.78 399 PHE A C 1
ATOM 3106 O O . PHE A 1 399 ? -23.145 -22.491 -35.889 1.00 46.78 399 PHE A O 1
#

Sequence (399 aa):
MRPAPVTGKQGFKGNLEIHENGLRFSSIAAAPIDILYSNVRHFIFEPSKSTLATILHVTLKQPMLLGKKKTDEISFYADVMEASESVESTRKTAEQEMEQEERDQERIDGTNREFAMFGRHLNDVSGKRVELPSNKFEVTGVTFRAATPIHGSERVIWALTELPPFTLSVSDIEFVSIERVTDGGDTFDVNFIPKTYKAAIPITIIPRSCLESFKDWCLAAGLYYTENSVNIHWAGIFKNVRDDPTWQPFGPGGWAALGGDDEDEEDEEGSDDEDSDPSYDSEEDEEDDDDEEDDDSDFGFDSESTVSTADSDSGSDDSWDALESKAKKHDRDNDYSDDDSDQPRKKAPRTAAAKAVKAPPAKSVPMKTLSKVPVPSAVGGKFAVRPSSSAPPQMPRRF

pLDDT: mean 70.35, std 24.61, range [27.88, 95.75]

InterPro domains:
  IPR011993 PH-like domain superfamily [G3DSA:2.30.29.30] (133-263)
  IPR013719 Histone chaperone RTT106/FACT complex subunit SPT16-like, middle domain [PF08512] (156-225)
  IPR013719 Histone chaperone RTT106/FACT complex subunit SPT16-like, middle domain [SM01287] (139-228)
  IPR040258 FACT complex subunit Spt16 [PTHR13980] (5-350)
  IPR056595 FACT complex subunit SPT16, PH-like domain [PF24824] (2-120)

Foldseek 3Di:
DPPALDPPDDDQDFDWDDDLFFIWTDGPPDDIDTDGLVFWDAWEWEQDDPAQKTKTKTAGPAFDRRNPDTDRIDIDIDGLDDPPPDPPPPPQDPVNVVVNVVVSVVSSVVVSVVVVVVQVVCCVSSVHHHHYFDPLDWWWWDQDHDTFIWGDDLFWIWGQRDPPTDIDTLVQFAAKEWEQPDDPDQWIKIWTQGPVLPDTRITTGIGPVCVVSVVVRCVSSVHHYAYYNHDDPSVVVSVVQVVDPPADCPDDVHPVVRRDDPPPPPDDDDDDDDDDDDDDDDDDDDDDDDDDDDDDDDDDDDDDDDDDDDDDDDDDPPDPVVVVVVVVVVVVVPPDDDDDDDDDDDDDDDDDDDDDDDDDDDDDDDDDDDDDDDDDDDDDDDDDDDDDDDDDDDDDDDD

Radius of gyration: 37.32 Å; chains: 1; bounding box: 99×69×112 Å

Organism: Bodo saltans (NCBI:txid75058)